Protein 4A04 (pdb70)

Sequence (371 aa):
GVSVQLEMKALWDEFNQLGTEMIVTKAGRRMFPTFQVKLFGMDPMADYMLLMDFVPVDDKRYRYAFHSSSWLVAGKADPATPGRVHYHPDSPAKGAQWMKQIVSFDKLKLTNNLLDDNGHIILNSMHRYQPRFHVVYVDPRENFKTFVFEETRFTAVTAYQNHRITQLKIASNPFAKGFRDGGVSVQLEMKALWDEFNQLGTEMIVTKAGRRMFPTFQVKLFGMDPMADYMLLMDFVPVDDKRYRYAFHSSSWLVAGKADPATPGRVHYHPDSPAKGAQWMKQIVSFDKLKLTNNLLDDNGHIILNSMHRYQPRFHVVYVDPRKDSEKYAEENFKTFVFEETRFTAVTAYQNHRITQLKIASNPFAKGFRD

Foldseek 3Di:
DKDKDWPPVVLLLVCVVLFAEAAAAAVWDWGPPWTKMAIDDFDQAFKKWKFKDKDFPDQFFWDADPVVRDIDTPGGHDDDADDDTGTQPPPTDGPCVRNVDMRTPGVATEHCDSPDDPRHHHDHARTKMWMKMWMATDDPVVRIDIDTDPSNIHGYHNDDDRVVNVVSCLVPPPVNVVVPD/DQKDKDWPPVVLLLVCVVLFAEAAAAAVWDWGPPWTKMAIDDFDQAFKKWKKKFKDFPDQFFWDADPVVRDIDTPGGHDPDAPGAMDIQPPPTDGPCVRNVDMRTPRVATEHCDSPDDPRHGHDHARTKIWMKIKMFTDDVVDPDDDDDPPGMDIDTDPSNIHGYHNDDDRVVNVVSCLVPPPVNVVVPD

Solvent-accessible surface area: 21877 Å² total; per-residue (Å²): 101,25,59,25,84,9,33,116,116,84,34,0,56,85,0,52,169,46,26,3,0,2,26,2,42,161,82,9,117,110,6,36,3,26,0,44,0,83,2,81,51,10,60,71,153,11,44,13,49,0,16,1,37,28,50,78,54,48,104,87,88,20,156,20,24,136,198,72,71,46,38,92,84,46,24,173,28,57,120,100,28,62,70,121,109,31,113,18,113,97,22,92,20,72,0,48,99,9,72,151,136,68,8,28,12,54,152,21,66,0,0,56,44,100,163,8,128,115,50,34,10,9,2,21,30,42,9,78,14,17,0,68,0,5,3,20,84,56,76,115,234,206,65,110,82,55,30,75,32,107,21,0,90,5,7,0,0,73,57,62,37,17,121,146,0,42,100,27,12,45,65,38,32,98,182,19,141,80,156,86,198,106,60,20,59,23,87,9,32,112,116,85,34,0,56,85,0,55,170,40,25,3,0,2,29,1,43,161,84,9,118,113,6,34,4,27,0,43,0,85,2,79,50,10,66,71,150,16,20,22,42,0,7,0,23,25,51,80,50,47,109,93,84,20,118,22,20,137,198,72,77,45,41,80,76,45,22,173,22,58,121,96,22,56,74,85,66,28,104,17,86,97,22,68,19,98,0,48,109,9,75,158,137,68,7,28,3,48,146,1,77,0,0,60,42,95,160,8,135,105,46,32,4,5,2,21,30,44,9,74,12,12,0,69,0,14,5,6,106,10,21,66,193,122,148,84,85,169,130,41,166,148,24,87,73,51,28,78,34,113,22,0,83,5,7,0,0,74,56,63,38,16,130,144,0,43,103,29,12,43,64,37,32,96,181,20,140,82,156,85,197

Structure (mmCIF, N/CA/C/O backbone):
data_4A04
#
_entry.id   4A04
#
_cell.length_a   71.420
_cell.length_b   92.740
_cell.length_c   101.020
_cell.angle_alpha   90.00
_cell.angle_beta   90.00
_cell.angle_gamma   90.00
#
_symmetry.space_group_name_H-M   'P 21 21 21'
#
loop_
_entity.id
_entity.type
_entity.pdbx_description
1 polymer 'T-BOX TRANSCRIPTION FACTOR TBX1'
2 polymer DNA
3 water water
#
loop_
_atom_site.group_PDB
_atom_site.id
_atom_site.type_symbol
_atom_site.label_atom_id
_atom_site.label_alt_id
_atom_site.label_comp_id
_atom_site.label_asym_id
_atom_site.label_entity_id
_atom_site.label_seq_id
_atom_site.pdbx_PDB_ins_code
_atom_site.Cartn_x
_atom_site.Cartn_y
_atom_site.Cartn_z
_atom_site.occupancy
_atom_site.B_iso_or_equiv
_atom_site.auth_seq_id
_atom_site.auth_comp_id
_atom_site.auth_asym_id
_atom_site.auth_atom_id
_atom_site.pdbx_PDB_model_num
ATOM 1 N N . GLY A 1 15 ? -11.649 42.276 14.123 1.00 85.84 109 GLY A N 1
ATOM 2 C CA . GLY A 1 15 ? -10.373 42.506 13.458 1.00 86.34 109 GLY A CA 1
ATOM 3 C C . GLY A 1 15 ? -10.271 41.911 12.066 1.00 88.22 109 GLY A C 1
ATOM 4 O O . GLY A 1 15 ? -9.188 41.920 11.475 1.00 88.90 109 GLY A O 1
ATOM 5 N N . VAL A 1 16 ? -11.396 41.386 11.530 1.00 81.83 110 VAL A N 1
ATOM 6 C CA . VAL A 1 16 ? -11.462 40.781 10.191 1.00 79.19 110 VAL A CA 1
ATOM 7 C C . VAL A 1 16 ? -11.571 41.883 9.126 1.00 81.72 110 VAL A C 1
ATOM 8 O O . VAL A 1 16 ? -12.413 42.776 9.245 1.00 81.42 110 VAL A O 1
ATOM 12 N N . SER A 1 17 ? -10.695 41.822 8.110 1.00 77.63 111 SER A N 1
ATOM 13 C CA . SER A 1 17 ? -10.618 42.765 6.994 1.00 77.06 111 SER A CA 1
ATOM 14 C C . SER A 1 17 ? -10.966 42.077 5.676 1.00 78.25 111 SER A C 1
ATOM 15 O O . SER A 1 17 ? -10.530 40.949 5.423 1.00 77.08 111 SER A O 1
ATOM 18 N N . VAL A 1 18 ? -11.747 42.763 4.834 1.00 73.53 112 VAL A N 1
ATOM 19 C CA . VAL A 1 18 ? -12.166 42.245 3.532 1.00 71.29 112 VAL A CA 1
ATOM 20 C C . VAL A 1 18 ? -11.759 43.228 2.432 1.00 75.28 112 VAL A C 1
ATOM 21 O O . VAL A 1 18 ? -11.984 44.434 2.568 1.00 75.92 112 VAL A O 1
ATOM 25 N N . GLN A 1 19 ? -11.143 42.704 1.357 1.00 70.93 113 GLN A N 1
ATOM 26 C CA . GLN A 1 19 ? -10.690 43.478 0.203 1.00 71.11 113 GLN A CA 1
ATOM 27 C C . GLN A 1 19 ? -11.476 43.035 -1.040 1.00 72.50 113 GLN A C 1
ATOM 28 O O . GLN A 1 19 ? -11.422 41.864 -1.419 1.00 71.83 113 GLN A O 1
ATOM 34 N N . LEU A 1 20 ? -12.216 43.965 -1.661 1.00 67.93 114 LEU A N 1
ATOM 35 C CA . LEU A 1 20 ? -12.992 43.673 -2.871 1.00 65.81 114 LEU A CA 1
ATOM 36 C C . LEU A 1 20 ? -12.051 43.571 -4.073 1.00 71.77 114 LEU A C 1
ATOM 37 O O . LEU A 1 20 ? -11.315 44.519 -4.364 1.00 73.50 114 LEU A O 1
ATOM 42 N N . GLU A 1 21 ? -12.054 42.411 -4.747 1.00 67.47 115 GLU A N 1
ATOM 43 C CA . GLU A 1 21 ? -11.223 42.184 -5.930 1.00 67.92 115 GLU A CA 1
ATOM 44 C C . GLU A 1 21 ? -11.889 42.842 -7.129 1.00 70.16 115 GLU A C 1
ATOM 45 O O . GLU A 1 21 ? -13.107 43.022 -7.114 1.00 68.19 115 GLU A O 1
ATOM 51 N N . MET A 1 22 ? -11.091 43.225 -8.148 1.00 67.58 116 MET A N 1
ATOM 52 C CA . MET A 1 22 ? -11.534 43.899 -9.380 1.00 67.28 116 MET A CA 1
ATOM 53 C C . MET A 1 22 ? -12.239 45.231 -9.069 1.00 69.91 116 MET A C 1
ATOM 54 O O . MET A 1 22 ? -13.203 45.598 -9.752 1.00 68.90 116 MET A O 1
ATOM 59 N N . LYS A 1 23 ? -11.756 45.941 -8.023 1.00 66.28 117 LYS A N 1
ATOM 60 C CA . LYS A 1 23 ? -12.301 47.214 -7.540 1.00 65.95 117 LYS A CA 1
ATOM 61 C C . LYS A 1 23 ? -12.429 48.249 -8.651 1.00 69.34 117 LYS A C 1
ATOM 62 O O . LYS A 1 23 ? -13.476 48.884 -8.759 1.00 69.16 117 LYS A O 1
ATOM 68 N N . ALA A 1 24 ? -11.394 48.376 -9.499 1.00 65.99 118 ALA A N 1
ATOM 69 C CA . ALA A 1 24 ? -11.351 49.314 -10.625 1.00 66.78 118 ALA A CA 1
ATOM 70 C C . ALA A 1 24 ? -12.497 49.081 -11.611 1.00 68.56 118 ALA A C 1
ATOM 71 O O . ALA A 1 24 ? -13.133 50.048 -12.039 1.00 68.47 118 ALA A O 1
ATOM 73 N N . LEU A 1 25 ? -12.782 47.800 -11.935 1.00 63.18 119 LEU A N 1
ATOM 74 C CA . LEU A 1 25 ? -13.872 47.425 -12.835 1.00 61.46 119 LEU A CA 1
ATOM 75 C C . LEU A 1 25 ? -15.250 47.728 -12.218 1.00 64.12 119 LEU A C 1
ATOM 76 O O . LEU A 1 25 ? -16.125 48.217 -12.935 1.00 63.72 119 LEU A O 1
ATOM 81 N N . TRP A 1 26 ? -15.415 47.501 -10.891 1.00 59.95 120 TRP A N 1
ATOM 82 C CA . TRP A 1 26 ? -16.655 47.793 -10.160 1.00 59.17 120 TRP A CA 1
ATOM 83 C C . TRP A 1 26 ? -16.952 49.289 -10.160 1.00 66.19 120 TRP A C 1
ATOM 84 O O . TRP A 1 26 ? -18.091 49.684 -10.419 1.00 64.82 120 TRP A O 1
ATOM 95 N N . ASP A 1 27 ? -15.917 50.117 -9.889 1.00 66.10 121 ASP A N 1
ATOM 96 C CA . ASP A 1 27 ? -16.021 51.577 -9.848 1.00 67.94 121 ASP A CA 1
ATOM 97 C C . ASP A 1 27 ? -16.309 52.179 -11.214 1.00 71.79 121 ASP A C 1
ATOM 98 O O . ASP A 1 27 ? -17.014 53.192 -11.292 1.00 73.00 121 ASP A O 1
ATOM 103 N N . GLU A 1 28 ? -15.785 51.553 -12.288 1.00 66.40 122 GLU A N 1
ATOM 104 C CA . GLU A 1 28 ? -16.008 52.002 -13.658 1.00 66.39 122 GLU A CA 1
ATOM 105 C C . GLU A 1 28 ? -17.479 51.801 -14.029 1.00 68.37 122 GLU A C 1
ATOM 106 O O . GLU A 1 28 ? -18.076 52.676 -14.664 1.00 69.48 122 GLU A O 1
ATOM 112 N N . PHE A 1 29 ? -18.060 50.659 -13.607 1.00 61.60 123 PHE A N 1
ATOM 113 C CA . PHE A 1 29 ? -19.460 50.311 -13.828 1.00 59.37 123 PHE A CA 1
ATOM 114 C C . PHE A 1 29 ? -20.374 51.215 -12.996 1.00 63.56 123 PHE A C 1
ATOM 115 O O . PHE A 1 29 ? -21.379 51.709 -13.516 1.00 63.77 123 PHE A O 1
ATOM 123 N N . ASN A 1 30 ? -20.019 51.435 -11.708 1.00 59.00 124 ASN A N 1
ATOM 124 C CA . ASN A 1 30 ? -20.778 52.259 -10.767 1.00 58.84 124 ASN A CA 1
ATOM 125 C C . ASN A 1 30 ? -20.941 53.705 -11.226 1.00 65.17 124 ASN A C 1
ATOM 126 O O . ASN A 1 30 ? -22.003 54.293 -11.004 1.00 64.66 124 ASN A O 1
ATOM 131 N N . GLN A 1 31 ? -19.900 54.266 -11.879 1.00 64.01 125 GLN A N 1
ATOM 132 C CA . GLN A 1 31 ? -19.903 55.633 -12.406 1.00 66.41 125 GLN A CA 1
ATOM 133 C C . GLN A 1 31 ? -20.935 55.775 -13.526 1.00 70.03 125 GLN A C 1
ATOM 134 O O . GLN A 1 31 ? -21.542 56.836 -13.664 1.00 71.40 125 GLN A O 1
ATOM 140 N N . LEU A 1 32 ? -21.144 54.693 -14.304 1.00 64.54 126 LEU A N 1
ATOM 141 C CA . LEU A 1 32 ? -22.130 54.630 -15.390 1.00 63.68 126 LEU A CA 1
ATOM 142 C C . LEU A 1 32 ? -23.530 54.235 -14.864 1.00 66.41 126 LEU A C 1
ATOM 143 O O . LEU A 1 32 ? -24.533 54.501 -15.530 1.00 66.79 126 LEU A O 1
ATOM 148 N N . GLY A 1 33 ? -23.574 53.623 -13.677 1.00 60.91 127 GLY A N 1
ATOM 149 C CA . GLY A 1 33 ? -24.799 53.142 -13.048 1.00 58.99 127 GLY A CA 1
ATOM 150 C C . GLY A 1 33 ? -25.004 51.690 -13.420 1.00 61.09 127 GLY A C 1
ATOM 151 O O . GLY A 1 33 ? -25.655 51.396 -14.425 1.00 60.85 127 GLY A O 1
ATOM 152 N N . THR A 1 34 ? -24.377 50.782 -12.641 1.00 56.15 128 THR A N 1
ATOM 153 C CA . THR A 1 34 ? -24.357 49.329 -12.854 1.00 53.57 128 THR A CA 1
ATOM 154 C C . THR A 1 34 ? -25.726 48.717 -13.084 1.00 55.33 128 THR A C 1
ATOM 155 O O . THR A 1 34 ? -26.696 49.057 -12.407 1.00 54.49 128 THR A O 1
ATOM 159 N N . GLU A 1 35 ? -25.785 47.820 -14.065 1.00 50.59 129 GLU A N 1
ATOM 160 C CA . GLU A 1 35 ? -26.985 47.104 -14.449 1.00 49.13 129 GLU A CA 1
ATOM 161 C C . GLU A 1 35 ? -26.667 45.626 -14.499 1.00 50.23 129 GLU A C 1
ATOM 162 O O . GLU A 1 35 ? -25.642 45.241 -15.050 1.00 49.50 129 GLU A O 1
ATOM 168 N N . MET A 1 36 ? -27.549 44.797 -13.944 1.00 45.84 130 MET A N 1
ATOM 169 C CA . MET A 1 36 ? -27.383 43.350 -13.9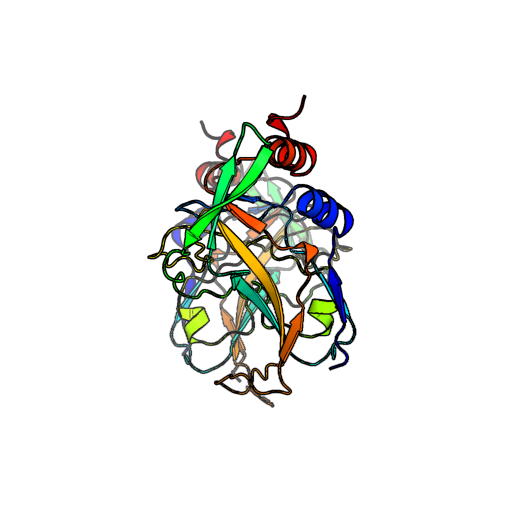83 1.00 44.88 130 MET A CA 1
ATOM 170 C C . MET A 1 36 ? -28.585 42.722 -14.666 1.00 48.93 130 MET A C 1
ATOM 171 O O . MET A 1 36 ? -29.728 43.042 -14.325 1.00 49.75 130 MET A O 1
ATOM 176 N N . ILE A 1 37 ? -28.330 41.837 -15.640 1.00 44.07 131 ILE A N 1
ATOM 177 C CA . ILE A 1 37 ? -29.386 41.101 -16.318 1.00 43.45 131 ILE A CA 1
ATOM 178 C C . ILE A 1 37 ? -29.965 40.069 -15.358 1.00 46.84 131 ILE A C 1
ATOM 179 O O . ILE A 1 37 ? -29.249 39.448 -14.564 1.00 46.17 131 ILE A O 1
ATOM 184 N N . VAL A 1 38 ? -31.276 39.909 -15.448 1.00 43.79 132 VAL A N 1
ATOM 185 C CA . VAL A 1 38 ? -32.082 39.021 -14.633 1.00 42.93 132 VAL A CA 1
ATOM 186 C C . VAL A 1 38 ? -32.975 38.210 -15.600 1.00 48.10 132 VAL A C 1
ATOM 187 O O . VAL A 1 38 ? -33.647 38.797 -16.454 1.00 49.49 132 VAL A O 1
ATOM 191 N N . THR A 1 39 ? -32.896 36.866 -15.542 1.00 44.01 133 THR A N 1
ATOM 192 C CA . THR A 1 39 ? -33.705 35.983 -16.408 1.00 44.49 133 THR A CA 1
ATOM 193 C C . THR A 1 39 ? -34.390 34.899 -15.579 1.00 47.88 133 THR A C 1
ATOM 194 O O . THR A 1 39 ? -33.976 34.650 -14.453 1.00 47.00 133 THR A O 1
ATOM 198 N N . LYS A 1 40 ? -35.372 34.206 -16.172 1.00 44.98 134 LYS A N 1
ATOM 199 C CA . LYS A 1 40 ? -36.098 33.110 -15.547 1.00 46.04 134 LYS A CA 1
ATOM 200 C C . LYS A 1 40 ? -35.147 31.983 -15.086 1.00 52.98 134 LYS A C 1
ATOM 201 O O . LYS A 1 40 ? -35.256 31.536 -13.943 1.00 53.84 134 LYS A O 1
ATOM 207 N N . ALA A 1 41 ? -34.232 31.543 -15.973 1.00 50.37 135 ALA A N 1
ATOM 208 C CA . ALA A 1 41 ? -33.265 30.467 -15.754 1.00 50.65 135 ALA A CA 1
ATOM 209 C C . ALA A 1 41 ? -32.186 30.797 -14.727 1.00 55.14 135 ALA A C 1
ATOM 210 O O . ALA A 1 41 ? -31.672 29.886 -14.078 1.00 55.81 135 ALA A O 1
ATOM 212 N N . GLY A 1 42 ? -31.837 32.077 -14.607 1.00 50.42 136 GLY A N 1
ATOM 213 C CA . GLY A 1 42 ? -30.815 32.545 -13.681 1.00 48.64 136 GLY A CA 1
ATOM 214 C C . GLY A 1 42 ? -29.594 33.043 -14.417 1.00 51.41 136 GLY A C 1
ATOM 215 O O . GLY A 1 42 ? -29.035 32.326 -15.250 1.00 52.44 136 GLY A O 1
ATOM 216 N N . ARG A 1 43 ? -29.177 34.272 -14.113 1.00 45.75 137 ARG A N 1
ATOM 217 C CA . ARG A 1 43 ? -28.052 34.924 -14.768 1.00 44.54 137 ARG A CA 1
ATOM 218 C C . ARG A 1 43 ? -26.938 35.241 -13.787 1.00 49.21 137 ARG A C 1
ATOM 219 O O . ARG A 1 43 ? -27.194 35.753 -12.693 1.00 48.21 137 ARG A O 1
ATOM 227 N N . ARG A 1 44 ? -25.693 34.966 -14.196 1.00 47.00 138 ARG A N 1
ATOM 228 C CA . ARG A 1 44 ? -24.501 35.266 -13.408 1.00 46.60 138 ARG A CA 1
ATOM 229 C C . ARG A 1 44 ? -24.326 36.773 -13.335 1.00 51.81 138 ARG A C 1
ATOM 230 O O . ARG A 1 44 ? -24.673 37.468 -14.296 1.00 53.40 138 ARG A O 1
ATOM 238 N N . MET A 1 45 ? -23.772 37.279 -12.226 1.00 47.76 139 MET A N 1
ATOM 239 C CA . MET A 1 45 ? -23.484 38.697 -12.092 1.00 47.42 139 MET A CA 1
ATOM 240 C C . MET A 1 45 ? -22.233 38.997 -12.881 1.00 52.07 139 MET A C 1
ATOM 241 O O . MET A 1 45 ? -21.327 38.165 -12.927 1.00 52.61 139 MET A O 1
ATOM 246 N N . PHE A 1 46 ? -22.161 40.195 -13.455 1.00 49.18 140 PHE A N 1
ATOM 247 C CA . PHE A 1 46 ? -20.949 40.676 -14.084 1.00 50.74 140 PHE A CA 1
ATOM 248 C C . PHE A 1 46 ? -20.687 42.151 -13.764 1.00 57.07 140 PHE A C 1
ATOM 249 O O . PHE A 1 46 ? -21.504 43.007 -14.106 1.00 57.24 140 PHE A O 1
ATOM 257 N N . PRO A 1 47 ? -19.570 42.465 -13.076 1.00 54.49 141 PRO A N 1
ATOM 258 C CA . PRO A 1 47 ? -18.517 41.546 -12.622 1.00 54.51 141 PRO A CA 1
ATOM 259 C C . PRO A 1 47 ? -18.923 40.625 -11.479 1.00 57.76 141 PRO A C 1
ATOM 260 O O . PRO A 1 47 ? -19.944 40.851 -10.820 1.00 56.71 141 PRO A O 1
ATOM 264 N N . THR A 1 48 ? -18.156 39.536 -11.313 1.00 55.07 142 THR A N 1
ATOM 265 C CA . THR A 1 48 ? -18.340 38.528 -10.275 1.00 54.52 142 THR A CA 1
ATOM 266 C C . THR A 1 48 ? -17.890 39.136 -8.957 1.00 58.98 142 THR A C 1
ATOM 267 O O . THR A 1 48 ? -16.890 39.844 -8.930 1.00 60.72 142 THR A O 1
ATOM 271 N N . PHE A 1 49 ? -18.634 38.886 -7.874 1.00 54.78 143 PHE A N 1
ATOM 272 C CA . PHE A 1 49 ? -18.283 39.378 -6.550 1.00 54.41 143 PHE A CA 1
ATOM 273 C C . PHE A 1 49 ? -17.156 38.489 -6.008 1.00 58.06 143 PHE A C 1
ATOM 274 O O . PHE A 1 49 ? -17.362 37.296 -5.750 1.00 56.62 143 PHE A O 1
ATOM 282 N N . GLN A 1 50 ? -15.945 39.065 -5.909 1.00 55.79 144 GLN A N 1
ATOM 283 C CA . GLN A 1 50 ? -14.744 38.361 -5.443 1.00 56.42 144 GLN A CA 1
ATOM 284 C C . GLN A 1 50 ? -14.090 39.140 -4.320 1.00 61.91 144 GLN A C 1
ATOM 285 O O . GLN A 1 50 ? -13.947 40.361 -4.420 1.00 62.34 144 GLN A O 1
ATOM 291 N N . VAL A 1 51 ? -13.707 38.444 -3.240 1.00 60.07 145 VAL A N 1
ATOM 292 C CA . VAL A 1 51 ? -13.087 39.075 -2.062 1.00 61.52 145 VAL A CA 1
ATOM 293 C C . VAL A 1 51 ? -11.824 38.374 -1.556 1.00 67.16 145 VAL A C 1
ATOM 294 O O . VAL A 1 51 ? -11.631 37.184 -1.801 1.00 66.31 145 VAL A O 1
ATOM 298 N N . LYS A 1 52 ? -10.993 39.121 -0.815 1.00 66.46 146 LYS A N 1
ATOM 299 C CA . LYS A 1 52 ? -9.767 38.651 -0.173 1.00 68.86 146 LYS A CA 1
ATOM 300 C C . LYS A 1 52 ? -9.973 38.811 1.338 1.00 74.34 146 LYS A C 1
ATOM 301 O O . LYS A 1 52 ? -10.437 39.864 1.781 1.00 73.75 146 LYS A O 1
ATOM 307 N N . LEU A 1 53 ? -9.684 37.755 2.119 1.00 72.71 147 LEU A N 1
ATOM 308 C CA . LEU A 1 53 ? -9.890 37.748 3.572 1.00 73.58 147 LEU A CA 1
ATOM 309 C C . LEU A 1 53 ? -8.601 37.977 4.364 1.00 80.31 147 LEU A C 1
ATOM 310 O O . LEU A 1 53 ? -7.548 37.473 3.977 1.00 81.15 147 LEU A O 1
ATOM 315 N N . PHE A 1 54 ? -8.690 38.756 5.462 1.00 78.73 148 PHE A N 1
ATOM 316 C CA . PHE A 1 54 ? -7.573 39.102 6.356 1.00 81.38 148 PHE A CA 1
ATOM 317 C C . PHE A 1 54 ? -8.010 39.152 7.821 1.00 85.80 148 PHE A C 1
ATOM 318 O O . PHE A 1 54 ? -9.164 39.458 8.108 1.00 83.55 148 PHE A O 1
ATOM 326 N N . GLY A 1 55 ? -7.070 38.885 8.726 1.00 85.65 149 GLY A N 1
ATOM 327 C CA . GLY A 1 55 ? -7.281 38.946 10.168 1.00 87.01 149 GLY A CA 1
ATOM 328 C C . GLY A 1 55 ? -8.178 37.895 10.791 1.00 90.90 149 GLY A C 1
ATOM 329 O O . GLY A 1 55 ? -8.711 38.122 11.881 1.00 90.76 149 GLY A O 1
ATOM 330 N N . MET A 1 56 ? -8.346 36.740 10.122 1.00 87.38 150 MET A N 1
ATOM 331 C CA . MET A 1 56 ? -9.148 35.624 10.638 1.00 86.86 150 MET A CA 1
ATOM 332 C C . MET A 1 56 ? -8.258 34.711 11.486 1.00 93.01 150 MET A C 1
ATOM 333 O O . MET A 1 56 ? -7.042 34.670 11.277 1.00 93.75 150 MET A O 1
ATOM 338 N N . ASP A 1 57 ? -8.869 33.953 12.414 1.00 90.53 151 ASP A N 1
ATOM 339 C CA . ASP A 1 57 ? -8.145 32.981 13.230 1.00 92.80 151 ASP A CA 1
ATOM 340 C C . ASP A 1 57 ? -8.012 31.692 12.392 1.00 96.15 151 ASP A C 1
ATOM 341 O O . ASP A 1 57 ? -9.033 31.114 12.014 1.00 94.07 151 ASP A O 1
ATOM 346 N N . PRO A 1 58 ? -6.773 31.251 12.065 1.00 94.27 152 PRO A N 1
ATOM 347 C CA . PRO A 1 58 ? -6.607 30.060 11.208 1.00 94.02 152 PRO A CA 1
ATOM 348 C C . PRO A 1 58 ? -7.228 28.743 11.683 1.00 98.95 152 PRO A C 1
ATOM 349 O O . PRO A 1 58 ? -7.526 27.893 10.842 1.00 97.67 152 PRO A O 1
ATOM 353 N N . MET A 1 59 ? -7.421 28.568 13.007 1.00 97.57 153 MET A N 1
ATOM 354 C CA . MET A 1 59 ? -8.004 27.348 13.586 1.00 98.47 153 MET A CA 1
ATOM 355 C C . MET A 1 59 ? -9.531 27.407 13.695 1.00 99.29 153 MET A C 1
ATOM 356 O O . MET A 1 59 ? -10.182 26.361 13.763 1.00 98.93 153 MET A O 1
ATOM 361 N N . ALA A 1 60 ? -10.094 28.625 13.736 1.00 93.48 154 ALA A N 1
ATOM 362 C CA . ALA A 1 60 ? -11.531 28.856 13.860 1.00 91.20 154 ALA A CA 1
ATOM 363 C C . ALA A 1 60 ? -12.290 28.559 12.578 1.00 91.86 154 ALA A C 1
ATOM 364 O O . ALA A 1 60 ? -11.794 28.841 11.485 1.00 90.77 154 ALA A O 1
ATOM 366 N N . ASP A 1 61 ? -13.498 27.998 12.720 1.00 86.92 155 ASP A N 1
ATOM 367 C CA . ASP A 1 61 ? -14.385 27.707 11.597 1.00 84.41 155 ASP A CA 1
ATOM 368 C C . ASP A 1 61 ? -15.239 28.942 11.313 1.00 84.10 155 ASP A C 1
ATOM 369 O O . ASP A 1 61 ? -15.704 29.598 12.249 1.00 83.21 155 ASP A O 1
ATOM 374 N N . TYR A 1 62 ? -15.431 29.263 10.022 1.00 78.09 156 TYR A N 1
ATOM 375 C CA . TYR A 1 62 ? -16.240 30.405 9.585 1.00 75.38 156 TYR A CA 1
ATOM 376 C C . TYR A 1 62 ? -17.244 30.053 8.498 1.00 76.79 156 TYR A C 1
ATOM 377 O O . TYR A 1 62 ? -16.971 29.201 7.649 1.00 76.30 156 TYR A O 1
ATOM 386 N N . MET A 1 63 ? -18.377 30.765 8.490 1.00 71.91 157 MET A N 1
ATOM 387 C CA . MET A 1 63 ? -19.404 30.634 7.462 1.00 70.03 157 MET A CA 1
ATOM 388 C C . MET A 1 63 ? -19.402 31.913 6.657 1.00 70.75 157 MET A C 1
ATOM 389 O O . MET A 1 63 ? -19.455 32.998 7.238 1.00 69.73 157 MET A O 1
ATOM 394 N N . LEU A 1 64 ? -19.298 31.796 5.325 1.00 66.06 158 LEU A N 1
ATOM 395 C CA . LEU A 1 64 ? -19.300 32.955 4.432 1.00 64.60 158 LEU A CA 1
ATOM 396 C C . LEU A 1 64 ? -20.605 33.036 3.644 1.00 66.92 158 LEU A C 1
ATOM 397 O O . LEU A 1 64 ? -21.038 32.040 3.060 1.00 66.37 158 LEU A O 1
ATOM 402 N N . LEU A 1 65 ? -21.264 34.207 3.703 1.00 62.64 159 LEU A N 1
ATOM 403 C CA . LEU A 1 65 ? -22.574 34.450 3.095 1.00 61.28 159 LEU A CA 1
ATOM 404 C C . LEU A 1 65 ? -22.628 35.644 2.168 1.00 62.30 159 LEU A C 1
ATOM 405 O O . LEU A 1 65 ? -21.845 36.582 2.283 1.00 61.00 159 LEU A O 1
ATOM 410 N N . MET A 1 66 ? -23.654 35.638 1.324 1.00 58.64 160 MET A N 1
ATOM 411 C CA . MET A 1 66 ? -23.988 36.678 0.373 1.00 57.91 160 MET A CA 1
ATOM 412 C C . MET A 1 66 ? -25.495 36.902 0.453 1.00 58.96 160 MET A C 1
ATOM 413 O O . MET A 1 66 ? -26.266 35.943 0.509 1.00 58.67 160 MET A O 1
ATOM 418 N N . ASP A 1 67 ? -25.908 38.166 0.484 1.00 53.78 161 ASP A N 1
ATOM 419 C CA . ASP A 1 67 ? -27.317 38.552 0.506 1.00 52.66 161 ASP A CA 1
ATOM 420 C C . ASP A 1 67 ? -27.505 39.863 -0.250 1.00 53.28 161 ASP A C 1
ATOM 421 O O . ASP A 1 67 ? -26.533 40.601 -0.457 1.00 52.76 161 ASP A O 1
ATOM 426 N N . PHE A 1 68 ? -28.739 40.123 -0.702 1.00 47.56 162 PHE A N 1
ATOM 427 C CA . PHE A 1 68 ? -29.079 41.302 -1.483 1.00 46.10 162 PHE A CA 1
ATOM 428 C C . PHE A 1 68 ? -30.182 42.058 -0.803 1.00 51.62 162 PHE A C 1
ATOM 429 O O . PHE A 1 68 ? -31.223 41.493 -0.465 1.00 52.79 162 PHE A O 1
ATOM 437 N N . VAL A 1 69 ? -29.926 43.334 -0.560 1.00 48.77 163 VAL A N 1
ATOM 438 C CA . VAL A 1 69 ? -30.815 44.236 0.151 1.00 49.33 163 VAL A CA 1
ATOM 439 C C . VAL A 1 69 ? -31.254 45.388 -0.768 1.00 53.91 163 VAL A C 1
ATOM 440 O O . VAL A 1 69 ? -30.419 45.918 -1.500 1.00 53.28 163 VAL A O 1
ATOM 444 N N . PRO A 1 70 ? -32.545 45.788 -0.771 1.00 52.24 164 PRO A N 1
ATOM 445 C CA . PRO A 1 70 ? -32.951 46.915 -1.635 1.00 53.30 164 PRO A CA 1
ATOM 446 C C . PRO A 1 70 ? -32.359 48.245 -1.161 1.00 60.76 164 PRO A C 1
ATOM 447 O O . PRO A 1 70 ? -32.293 48.491 0.044 1.00 62.25 164 PRO A O 1
ATOM 451 N N . VAL A 1 71 ? -31.888 49.076 -2.105 1.00 58.30 165 VAL A N 1
ATOM 452 C CA . VAL A 1 71 ? -31.266 50.380 -1.827 1.00 60.02 165 VAL A CA 1
ATOM 453 C C . VAL A 1 71 ? -32.310 51.392 -1.331 1.00 67.40 165 VAL A C 1
ATOM 454 O O . VAL A 1 71 ? -32.077 52.074 -0.332 1.00 68.71 165 VAL A O 1
ATOM 458 N N . ASP A 1 72 ? -33.459 51.469 -2.027 1.00 65.18 166 ASP A N 1
ATOM 459 C CA . ASP A 1 72 ? -34.579 52.374 -1.733 1.00 67.06 166 ASP A CA 1
ATOM 460 C C . ASP A 1 72 ? -35.904 51.692 -2.073 1.00 72.74 166 ASP A C 1
ATOM 461 O O . ASP A 1 72 ? -35.894 50.629 -2.699 1.00 71.60 166 ASP A O 1
ATOM 466 N N . ASP A 1 73 ? -37.039 52.300 -1.693 1.00 71.86 167 ASP A N 1
ATOM 467 C CA . ASP A 1 73 ? -38.347 51.736 -2.016 1.00 72.41 167 ASP A CA 1
ATOM 468 C C . ASP A 1 73 ? -39.007 52.452 -3.196 1.00 74.82 167 ASP A C 1
ATOM 469 O O . ASP A 1 73 ? -40.121 52.966 -3.092 1.00 76.05 167 ASP A O 1
ATOM 474 N N . LYS A 1 74 ? -38.293 52.467 -4.336 1.00 68.41 168 LYS A N 1
ATOM 475 C CA . LYS A 1 74 ? -38.723 53.107 -5.583 1.00 68.07 168 LYS A CA 1
ATOM 476 C C . LYS A 1 74 ? -38.473 52.208 -6.790 1.00 69.06 168 LYS A C 1
ATOM 477 O O . LYS A 1 74 ? -37.526 51.422 -6.790 1.00 67.44 168 LYS A O 1
ATOM 483 N N . ARG A 1 75 ? -39.325 52.342 -7.821 1.00 65.28 169 ARG A N 1
ATOM 484 C CA . ARG A 1 75 ? -39.206 51.644 -9.101 1.00 63.49 169 ARG A CA 1
ATOM 485 C C . ARG A 1 75 ? -38.562 52.639 -10.069 1.00 67.49 169 ARG A C 1
ATOM 486 O O . ARG A 1 75 ? -38.930 53.819 -10.077 1.00 68.82 169 ARG A O 1
ATOM 494 N N . TYR A 1 76 ? -37.607 52.171 -10.872 1.00 62.17 170 TYR A N 1
ATOM 495 C CA . TYR A 1 76 ? -36.888 53.040 -11.794 1.00 62.45 170 TYR A CA 1
ATOM 496 C C . TYR A 1 76 ? -37.218 52.865 -13.256 1.00 66.72 170 TYR A C 1
ATOM 497 O O . TYR A 1 76 ? -37.697 51.812 -13.674 1.00 66.04 170 TYR A O 1
ATOM 506 N N . ARG A 1 77 ? -36.990 53.931 -14.025 1.00 64.32 171 ARG A N 1
ATOM 507 C CA . ARG A 1 77 ? -37.262 54.018 -15.452 1.00 64.64 171 ARG A CA 1
ATOM 508 C C . ARG A 1 77 ? -36.099 54.742 -16.115 1.00 68.92 171 ARG A C 1
ATOM 509 O O . ARG A 1 77 ? -35.605 55.732 -15.571 1.00 68.97 171 ARG A O 1
ATOM 517 N N . TYR A 1 78 ? -35.644 54.247 -17.268 1.00 65.85 172 TYR A N 1
ATOM 518 C CA . TYR A 1 78 ? -34.534 54.884 -17.974 1.00 67.06 172 TYR A CA 1
ATOM 519 C C . TYR A 1 78 ? -35.056 55.751 -19.111 1.00 75.54 172 TYR A C 1
ATOM 520 O O . TYR A 1 78 ? -35.795 55.266 -19.972 1.00 74.96 172 TYR A O 1
ATOM 529 N N . ALA A 1 79 ? -34.690 57.044 -19.089 1.00 76.59 173 ALA A N 1
ATOM 530 C CA . ALA A 1 79 ? -35.067 58.020 -20.113 1.00 79.91 173 ALA A CA 1
ATOM 531 C C . ALA A 1 79 ? -33.927 58.148 -21.118 1.00 87.33 173 ALA A C 1
ATOM 532 O O . ALA A 1 79 ? -32.866 58.675 -20.784 1.00 86.72 173 ALA A O 1
ATOM 534 N N . PHE A 1 80 ? -34.136 57.621 -22.333 1.00 87.49 174 PHE A N 1
ATOM 535 C CA . PHE A 1 80 ? -33.148 57.611 -23.416 1.00 89.73 174 PHE A CA 1
ATOM 536 C C . PHE A 1 80 ? -32.801 58.998 -23.953 1.00 98.28 174 PHE A C 1
ATOM 537 O O . PHE A 1 80 ? -31.684 59.200 -24.433 1.00 98.47 174 PHE A O 1
ATOM 545 N N . HIS A 1 81 ? -33.751 59.950 -23.858 1.00 98.26 175 HIS A N 1
ATOM 546 C CA . HIS A 1 81 ? -33.586 61.338 -24.296 1.00 101.90 175 HIS A CA 1
ATOM 547 C C . HIS A 1 81 ? -32.543 62.089 -23.458 1.00 106.27 175 HIS A C 1
ATOM 548 O O . HIS A 1 81 ? -31.708 62.798 -24.022 1.00 108.07 175 HIS A O 1
ATOM 555 N N . SER A 1 82 ? -32.585 61.919 -22.122 1.00 100.95 176 SER A N 1
ATOM 556 C CA . SER A 1 82 ? -31.660 62.557 -21.180 1.00 101.19 176 SER A CA 1
ATOM 557 C C . SER A 1 82 ? -30.536 61.617 -20.707 1.00 101.69 176 SER A C 1
ATOM 558 O O . SER A 1 82 ? -29.608 62.076 -20.034 1.00 102.16 176 SER A O 1
ATOM 561 N N . SER A 1 83 ? -30.617 60.310 -21.079 1.00 94.48 177 SER A N 1
ATOM 562 C CA . SER A 1 83 ? -29.682 59.231 -20.724 1.00 91.40 177 SER A CA 1
ATOM 563 C C . SER A 1 83 ? -29.422 59.155 -19.207 1.00 92.70 177 SER A C 1
ATOM 564 O O . SER A 1 83 ? -28.275 59.213 -18.751 1.00 92.45 177 SER A O 1
ATOM 567 N N . SER A 1 84 ? -30.516 59.046 -18.429 1.00 87.14 178 SER A N 1
ATOM 568 C CA . SER A 1 84 ? -30.492 58.992 -16.965 1.00 85.43 178 SER A CA 1
ATOM 569 C C . SER A 1 84 ? -31.664 58.190 -16.391 1.00 85.91 178 SER A C 1
ATOM 570 O O . SER A 1 84 ? -32.691 58.026 -17.054 1.00 85.42 178 SER A O 1
ATOM 573 N N . TRP A 1 85 ? -31.502 57.706 -15.148 1.00 79.73 179 TRP A N 1
ATO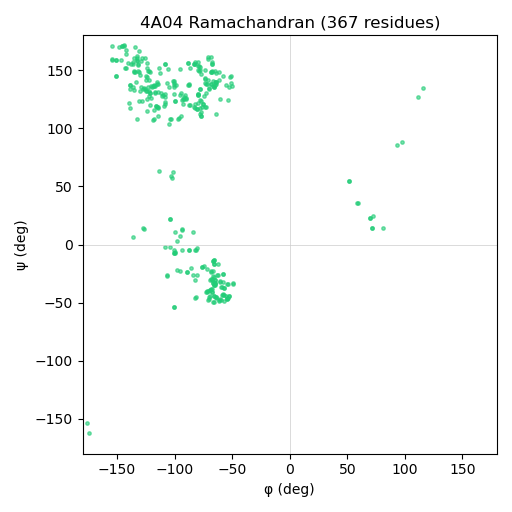M 574 C CA . TRP A 1 85 ? -32.516 56.945 -14.424 1.00 77.47 179 TRP A CA 1
ATOM 575 C C . TRP A 1 85 ? -33.437 57.889 -13.666 1.00 82.50 179 TRP A C 1
ATOM 576 O O . TRP A 1 85 ? -32.968 58.859 -13.065 1.00 84.11 179 TRP A O 1
ATOM 587 N N . LEU A 1 86 ? -34.751 57.613 -13.706 1.00 77.71 180 LEU A N 1
ATOM 588 C CA . LEU A 1 86 ? -35.781 58.408 -13.031 1.00 78.65 180 LEU A CA 1
ATOM 589 C C . LEU A 1 86 ? -36.728 57.505 -12.253 1.00 79.21 180 LEU A C 1
ATOM 590 O O . LEU A 1 86 ? -36.892 56.342 -12.614 1.00 77.15 180 LEU A O 1
ATOM 595 N N . VAL A 1 87 ? -37.366 58.040 -11.203 1.00 75.75 181 VAL A N 1
ATOM 596 C CA . VAL A 1 87 ? -38.334 57.292 -10.398 1.00 74.47 181 VAL A CA 1
ATOM 597 C C . VAL A 1 87 ? -39.623 57.123 -11.219 1.00 77.53 181 VAL A C 1
ATOM 598 O O . VAL A 1 87 ? -40.236 58.115 -11.615 1.00 79.24 181 VAL A O 1
ATOM 602 N N . ALA A 1 88 ? -39.996 55.864 -11.502 1.00 71.41 182 ALA A N 1
ATOM 603 C CA . ALA A 1 88 ? -41.206 55.512 -12.242 1.00 71.32 182 ALA A CA 1
ATOM 604 C C . ALA A 1 88 ? -42.405 55.529 -11.284 1.00 75.70 182 ALA A C 1
ATOM 605 O O . ALA A 1 88 ? -43.442 56.111 -11.608 1.00 78.46 182 ALA A O 1
ATOM 607 N N . GLY A 1 89 ? -42.232 54.919 -10.111 1.00 69.62 183 GLY A N 1
ATOM 608 C CA . GLY A 1 89 ? -43.245 54.845 -9.065 1.00 70.26 183 GLY A CA 1
ATOM 609 C C . GLY A 1 89 ? -42.755 54.173 -7.799 1.00 72.77 183 GLY A C 1
ATOM 610 O O . GLY A 1 89 ? -41.554 54.178 -7.511 1.00 71.09 183 GLY A O 1
ATOM 611 N N . LYS A 1 90 ? -43.690 53.587 -7.030 1.00 69.88 184 LYS A N 1
ATOM 612 C CA . LYS A 1 90 ? -43.373 52.888 -5.785 1.00 68.69 184 LYS A CA 1
ATOM 613 C C . LYS A 1 90 ? -42.837 51.496 -6.094 1.00 69.87 184 LYS A C 1
ATOM 614 O O . LYS A 1 90 ? -43.220 50.896 -7.102 1.00 68.41 184 LYS A O 1
ATOM 620 N N . ALA A 1 91 ? -41.945 50.992 -5.230 1.00 66.05 185 ALA A N 1
ATOM 621 C CA . ALA A 1 91 ? -41.342 49.670 -5.379 1.00 64.16 185 ALA A CA 1
ATOM 622 C C . ALA A 1 91 ? -42.361 48.550 -5.261 1.00 68.96 185 ALA A C 1
ATOM 623 O O . ALA A 1 91 ? -43.357 48.679 -4.542 1.00 69.93 185 ALA A O 1
ATOM 625 N N . ASP A 1 92 ? -42.087 47.444 -5.971 1.00 64.23 186 ASP A N 1
ATOM 626 C CA . ASP A 1 92 ? -42.884 46.223 -5.984 1.00 63.86 186 ASP A CA 1
ATOM 627 C C . ASP A 1 92 ? -42.708 45.523 -4.615 1.00 66.11 186 ASP A C 1
ATOM 628 O O . ASP A 1 92 ? -41.705 45.795 -3.936 1.00 64.78 186 ASP A O 1
ATOM 633 N N . PRO A 1 93 ? -43.624 44.611 -4.186 1.00 61.99 187 PRO A N 1
ATOM 634 C CA . PRO A 1 93 ? -43.405 43.927 -2.897 1.00 61.37 187 PRO A CA 1
ATOM 635 C C . PRO A 1 93 ? -42.122 43.102 -2.898 1.00 63.09 187 PRO A C 1
ATOM 636 O O . PRO A 1 93 ? -41.712 42.608 -3.944 1.00 61.35 187 PRO A O 1
ATOM 640 N N . ALA A 1 94 ? -41.472 42.985 -1.732 1.00 59.74 188 ALA A N 1
ATOM 641 C CA . ALA A 1 94 ? -40.229 42.231 -1.565 1.00 57.49 188 ALA A CA 1
ATOM 642 C C . ALA A 1 94 ? -40.321 40.795 -2.105 1.00 60.35 188 ALA A C 1
ATOM 643 O O . ALA A 1 94 ? -41.378 40.158 -2.036 1.00 60.11 188 ALA A O 1
ATOM 645 N N . THR A 1 95 ? -39.214 40.317 -2.678 1.00 55.52 189 THR A N 1
ATOM 646 C CA . THR A 1 95 ? -39.134 38.973 -3.241 1.00 54.73 189 THR A CA 1
ATOM 647 C C . THR A 1 95 ? -38.915 37.934 -2.127 1.00 58.89 189 THR A C 1
ATOM 648 O O . THR A 1 95 ? -38.394 38.299 -1.067 1.00 57.14 189 THR A O 1
ATOM 652 N N . PRO A 1 96 ? -39.271 36.637 -2.348 1.00 56.92 190 PRO A N 1
ATOM 653 C CA . PRO A 1 96 ? -38.994 35.622 -1.313 1.00 57.79 190 PRO A CA 1
ATOM 654 C C . PRO A 1 96 ? -37.482 35.436 -1.080 1.00 65.41 190 PRO A C 1
ATOM 655 O O . PRO A 1 96 ? -36.743 34.998 -1.967 1.00 64.87 190 PRO A O 1
ATOM 659 N N . GLY A 1 97 ? -37.026 35.841 0.089 1.00 64.57 191 GLY A N 1
ATOM 660 C CA . GLY A 1 97 ? -35.623 35.710 0.448 1.00 64.79 191 GLY A CA 1
ATOM 661 C C . GLY A 1 97 ? -35.313 34.356 1.048 1.00 72.98 191 GLY A C 1
ATOM 662 O O . GLY A 1 97 ? -36.177 33.741 1.679 1.00 74.51 191 GLY A O 1
ATOM 663 N N . ARG A 1 98 ? -34.053 33.895 0.884 1.00 71.17 192 ARG A N 1
ATOM 664 C CA . ARG A 1 98 ? -33.524 32.626 1.426 1.00 72.64 192 ARG A CA 1
ATOM 665 C C . ARG A 1 98 ? -32.076 32.814 1.895 1.00 76.42 192 ARG A C 1
ATOM 666 O O . ARG A 1 98 ? -31.441 33.806 1.526 1.00 74.41 192 ARG A O 1
ATOM 674 N N . VAL A 1 99 ? -31.558 31.874 2.711 1.00 74.92 193 VAL A N 1
ATOM 675 C CA . VAL A 1 99 ? -30.180 31.930 3.227 1.00 74.94 193 VAL A CA 1
ATOM 676 C C . VAL A 1 99 ? -29.196 31.444 2.148 1.00 79.46 193 VAL A C 1
ATOM 677 O O . VAL A 1 99 ? -29.343 30.316 1.657 1.00 79.21 193 VAL A O 1
ATOM 681 N N . HIS A 1 100 ? -28.215 32.300 1.763 1.00 76.24 194 HIS A N 1
ATOM 682 C CA . HIS A 1 100 ? -27.224 31.957 0.729 1.00 76.19 194 HIS A CA 1
ATOM 683 C C . HIS A 1 100 ? -25.792 31.849 1.270 1.00 78.11 194 HIS A C 1
ATOM 684 O O . HIS A 1 100 ? -25.192 32.860 1.644 1.00 78.37 194 HIS A O 1
ATOM 691 N N . TYR A 1 101 ? -25.250 30.620 1.308 1.00 72.25 195 TYR A N 1
ATOM 692 C CA . TYR A 1 101 ? -23.896 30.346 1.797 1.00 70.79 195 TYR A CA 1
ATOM 693 C C . TYR A 1 101 ? -22.953 30.053 0.640 1.00 72.63 195 TYR A C 1
ATOM 694 O O . TYR A 1 101 ? -23.390 29.516 -0.380 1.00 72.41 195 TYR A O 1
ATOM 703 N N . HIS A 1 102 ? -21.648 30.365 0.812 1.00 68.02 196 HIS A N 1
ATOM 704 C CA . HIS A 1 102 ? -20.607 30.031 -0.160 1.00 67.42 196 HIS A CA 1
ATOM 705 C C . HIS A 1 102 ? -20.547 28.492 -0.222 1.00 71.61 196 HIS A C 1
ATOM 706 O O . HIS A 1 102 ? -20.652 27.854 0.829 1.00 72.29 196 HIS A O 1
ATOM 713 N N . PRO A 1 103 ? -20.417 27.870 -1.419 1.00 67.52 197 PRO A N 1
ATOM 714 C CA . PRO A 1 103 ? -20.381 26.393 -1.485 1.00 68.58 197 PRO A CA 1
ATOM 715 C C . PRO A 1 103 ? -19.410 25.693 -0.519 1.00 73.53 197 PRO A C 1
ATOM 716 O O . PRO A 1 103 ? -19.733 24.608 -0.027 1.00 74.97 197 PRO A O 1
ATOM 720 N N . ASP A 1 104 ? -18.251 26.320 -0.224 1.00 69.18 198 ASP A N 1
ATOM 721 C CA . ASP A 1 104 ? -17.218 25.774 0.666 1.00 70.59 198 ASP A CA 1
ATOM 722 C C . ASP A 1 104 ? -17.484 25.988 2.168 1.00 74.82 198 ASP A C 1
ATOM 723 O O . ASP A 1 104 ? -16.725 25.479 3.000 1.00 76.44 198 ASP A O 1
ATOM 728 N N . SER A 1 105 ? -18.554 26.727 2.512 1.00 69.41 199 SER A N 1
ATOM 729 C CA . SER A 1 105 ? -18.925 27.033 3.894 1.00 69.30 199 SER A CA 1
ATOM 730 C C . SER A 1 105 ? -19.625 25.846 4.603 1.00 74.38 199 SER A C 1
ATOM 731 O O . SER A 1 105 ? -20.528 25.245 4.018 1.00 74.52 199 SER A O 1
ATOM 734 N N . PRO A 1 106 ? -19.241 25.486 5.855 1.00 71.47 200 PRO A N 1
ATOM 735 C CA . PRO A 1 106 ? -18.189 26.089 6.695 1.00 71.22 200 PRO A CA 1
ATOM 736 C C . PRO A 1 106 ? -16.781 25.570 6.390 1.00 74.73 200 PRO A C 1
ATOM 737 O O . PRO A 1 106 ? -16.620 24.467 5.860 1.00 75.59 200 PRO A O 1
ATOM 741 N N . ALA A 1 107 ? -15.764 26.384 6.718 1.00 69.60 201 ALA A N 1
ATOM 742 C CA . ALA A 1 107 ? -14.343 26.082 6.514 1.00 69.53 201 ALA A CA 1
ATOM 743 C C . ALA A 1 107 ? -13.493 26.864 7.515 1.00 72.86 201 ALA A C 1
ATOM 744 O O . ALA A 1 107 ? -13.951 27.876 8.048 1.00 71.28 201 ALA A O 1
ATOM 746 N N . LYS A 1 108 ? -12.256 26.398 7.765 1.00 70.64 202 LYS A N 1
ATOM 747 C CA . LYS A 1 108 ? -11.319 27.042 8.689 1.00 71.37 202 LYS A CA 1
ATOM 748 C C . LYS A 1 108 ? -10.847 28.403 8.168 1.00 73.35 202 LYS A C 1
ATOM 749 O O . LYS A 1 108 ? -10.886 28.645 6.961 1.00 71.72 202 LYS A O 1
ATOM 755 N N . GLY A 1 109 ? -10.430 29.274 9.089 1.00 70.08 203 GLY A N 1
ATOM 756 C CA . GLY A 1 109 ? -9.925 30.611 8.787 1.00 69.46 203 GLY A CA 1
ATOM 757 C C . GLY A 1 109 ? -8.744 30.614 7.834 1.00 73.99 203 GLY A C 1
ATOM 758 O O . GLY A 1 109 ? -8.662 31.479 6.957 1.00 72.46 203 GLY A O 1
ATOM 759 N N . ALA A 1 110 ? -7.841 29.617 7.978 1.00 72.53 204 ALA A N 1
ATOM 760 C CA . ALA A 1 110 ? -6.660 29.431 7.130 1.00 73.63 204 ALA A CA 1
ATOM 761 C C . ALA A 1 110 ? -7.057 29.095 5.683 1.00 77.01 204 ALA A C 1
ATOM 762 O O . ALA A 1 110 ? -6.377 29.534 4.751 1.00 77.01 204 ALA A O 1
ATOM 764 N N . GLN A 1 111 ? -8.163 28.340 5.499 1.00 72.64 205 GLN A N 1
ATOM 765 C CA . GLN A 1 111 ? -8.685 27.959 4.181 1.00 71.64 205 GLN A CA 1
ATOM 766 C C . GLN A 1 111 ? -9.265 29.151 3.414 1.00 72.95 205 GLN A C 1
ATOM 767 O O . GLN A 1 111 ? -9.083 29.235 2.200 1.00 72.03 205 GLN A O 1
ATOM 773 N N . TRP A 1 112 ? -9.968 30.060 4.116 1.00 68.34 206 TRP A N 1
ATOM 774 C CA . TRP A 1 112 ? -10.580 31.246 3.513 1.00 66.45 206 TRP A CA 1
ATOM 775 C C . TRP A 1 112 ? -9.530 32.285 3.109 1.00 72.30 206 TRP A C 1
ATOM 776 O O . TRP A 1 112 ? -9.662 32.906 2.052 1.00 71.23 206 TRP A O 1
ATOM 787 N N . MET A 1 113 ? -8.498 32.478 3.954 1.00 71.60 207 MET A N 1
ATOM 788 C CA . MET A 1 113 ? -7.412 33.440 3.730 1.00 73.22 207 MET A CA 1
ATOM 789 C C . MET A 1 113 ? -6.391 32.969 2.684 1.00 79.29 207 MET A C 1
ATOM 790 O O . MET A 1 113 ? -5.661 33.799 2.138 1.00 79.08 207 MET A O 1
ATOM 795 N N . LYS A 1 114 ? -6.353 31.643 2.410 1.00 77.98 208 LYS A N 1
ATOM 796 C CA . LYS A 1 114 ? -5.457 30.943 1.475 1.00 80.04 208 LYS A CA 1
ATOM 797 C C . LYS A 1 114 ? -5.488 31.503 0.044 1.00 83.98 208 LYS A C 1
ATOM 798 O O . LYS A 1 114 ? -4.433 31.711 -0.559 1.00 84.77 208 LYS A O 1
ATOM 804 N N . GLN A 1 115 ? -6.695 31.721 -0.493 1.00 79.37 209 GLN A N 1
ATOM 805 C CA . GLN A 1 115 ? -6.917 32.243 -1.843 1.00 78.70 209 GLN A CA 1
ATOM 806 C C . GLN A 1 115 ? -8.129 33.174 -1.875 1.00 80.02 209 GLN A C 1
ATOM 807 O O . GLN A 1 115 ? -8.863 33.257 -0.882 1.00 78.44 209 GLN A O 1
ATOM 813 N N . ILE A 1 116 ? -8.336 33.876 -3.010 1.00 75.79 210 ILE A N 1
ATOM 814 C CA . ILE A 1 116 ? -9.475 34.779 -3.167 1.00 73.72 210 ILE A CA 1
ATOM 815 C C . ILE A 1 116 ? -10.785 33.989 -3.162 1.00 75.23 210 ILE A C 1
ATOM 816 O O . ILE A 1 116 ? -10.864 32.905 -3.755 1.00 75.14 210 ILE A O 1
ATOM 821 N N . VAL A 1 117 ? -11.777 34.497 -2.425 1.00 69.49 211 VAL A N 1
ATOM 822 C CA . VAL A 1 117 ? -13.090 33.873 -2.295 1.00 67.45 211 VAL A CA 1
ATOM 823 C C . VAL A 1 117 ? -14.005 34.482 -3.367 1.00 68.89 211 VAL A C 1
ATOM 824 O O . VAL A 1 117 ? -14.148 35.707 -3.428 1.00 68.11 211 VAL A O 1
ATOM 828 N N . SER A 1 118 ? -14.613 33.626 -4.205 1.00 63.84 212 SER A N 1
ATOM 829 C CA . SER A 1 118 ? -15.488 34.084 -5.275 1.00 62.24 212 SER A CA 1
ATOM 830 C C . SER A 1 118 ? -16.877 33.473 -5.239 1.00 64.01 212 SER A C 1
ATOM 831 O O . SER A 1 118 ? -17.040 32.303 -4.891 1.00 64.02 212 SER A O 1
ATOM 834 N N . PHE A 1 119 ? -17.874 34.282 -5.630 1.00 58.55 213 PHE A N 1
ATOM 835 C CA . PHE A 1 119 ? -19.277 33.899 -5.730 1.00 57.00 213 PHE A CA 1
ATOM 836 C C . PHE A 1 119 ? -19.645 33.941 -7.226 1.00 62.92 213 PHE A C 1
ATOM 837 O O . PHE A 1 119 ? -20.453 34.768 -7.661 1.00 62.26 213 PHE A O 1
ATOM 845 N N . ASP A 1 120 ? -18.975 33.071 -8.015 1.00 61.57 214 ASP A N 1
ATOM 846 C CA . ASP A 1 120 ? -19.128 32.928 -9.470 1.00 61.98 214 ASP A CA 1
ATOM 847 C C . ASP A 1 120 ? -20.319 32.061 -9.869 1.00 66.12 214 ASP A C 1
ATOM 848 O O . ASP A 1 120 ? -20.902 32.284 -10.927 1.00 66.45 214 ASP A O 1
ATOM 853 N N . LYS A 1 121 ? -20.675 31.075 -9.037 1.00 62.82 215 LYS A N 1
ATOM 854 C CA . LYS A 1 121 ? -21.818 30.205 -9.306 1.00 63.05 215 LYS A CA 1
ATOM 855 C C . LYS A 1 121 ? -23.148 30.835 -8.832 1.00 63.93 215 LYS A C 1
ATOM 856 O O . LYS A 1 121 ? -24.190 30.174 -8.834 1.00 64.23 215 LYS A O 1
ATOM 862 N N . LEU A 1 122 ? -23.100 32.128 -8.466 1.00 57.53 216 LEU A N 1
ATOM 863 C CA . LEU A 1 122 ? -24.228 32.923 -7.993 1.00 55.74 216 LEU A CA 1
ATOM 864 C C . LEU A 1 122 ? -25.062 33.468 -9.167 1.00 55.85 216 LEU A C 1
ATOM 865 O O . LEU A 1 122 ? -24.550 34.208 -10.009 1.00 54.14 216 LEU A O 1
ATOM 870 N N . LYS A 1 123 ? -26.357 33.105 -9.196 1.00 51.11 217 LYS A N 1
ATOM 871 C CA . LYS A 1 123 ? -27.302 33.486 -10.248 1.00 49.63 217 LYS A CA 1
ATOM 872 C C . LYS A 1 123 ? -28.492 34.317 -9.754 1.00 51.14 217 LYS A C 1
ATOM 873 O O . LYS A 1 123 ? -29.091 34.008 -8.722 1.00 51.23 217 LYS A O 1
ATOM 879 N N . LEU A 1 124 ? -28.826 35.365 -10.512 1.00 45.34 218 LEU A N 1
ATOM 880 C CA . LEU A 1 124 ? -29.950 36.281 -10.264 1.00 43.89 218 LEU A CA 1
ATOM 881 C C . LEU A 1 124 ? -31.110 35.906 -11.175 1.00 46.90 218 LEU A C 1
ATOM 882 O O . LEU A 1 124 ? -30.898 35.635 -12.359 1.00 47.41 218 LEU A O 1
ATOM 887 N N . THR A 1 125 ? -32.329 35.901 -10.628 1.00 42.79 219 THR A N 1
ATOM 888 C CA . THR A 1 125 ? -33.567 35.573 -11.352 1.00 42.88 219 THR A CA 1
ATOM 889 C C . THR A 1 125 ? -34.717 36.528 -10.978 1.00 45.51 219 THR A C 1
ATOM 890 O O . THR A 1 125 ? -34.700 37.095 -9.886 1.00 45.53 219 THR A O 1
ATOM 894 N N . ASN A 1 126 ? -35.709 36.689 -11.870 1.00 40.81 220 ASN A N 1
ATOM 895 C CA . ASN A 1 126 ? -36.897 37.502 -11.588 1.00 41.14 220 ASN A CA 1
ATOM 896 C C . ASN A 1 126 ? -38.109 36.613 -11.283 1.00 46.79 220 ASN A C 1
ATOM 897 O O . ASN A 1 126 ? -39.190 37.140 -10.990 1.00 47.72 220 ASN A O 1
ATOM 902 N N . ASN A 1 127 ? -37.923 35.270 -11.364 1.00 42.73 221 ASN A N 1
ATOM 903 C CA . ASN A 1 127 ? -38.961 34.278 -11.114 1.00 44.22 221 ASN A CA 1
ATOM 904 C C . ASN A 1 127 ? -39.209 34.109 -9.607 1.00 49.80 221 ASN A C 1
ATOM 905 O O . ASN A 1 127 ? -38.341 33.623 -8.885 1.00 48.41 221 ASN A O 1
ATOM 910 N N . LEU A 1 128 ? -40.411 34.503 -9.147 1.00 48.95 222 LEU A N 1
ATOM 911 C CA . LEU A 1 128 ? -40.817 34.424 -7.741 1.00 49.94 222 LEU A CA 1
ATOM 912 C C . LEU A 1 128 ? -40.996 32.986 -7.247 1.00 58.00 222 LEU A C 1
ATOM 913 O O . LEU A 1 128 ? -40.901 32.741 -6.037 1.00 57.28 222 LEU A O 1
ATOM 918 N N . LEU A 1 129 ? -41.248 32.048 -8.185 1.00 57.59 223 LEU A N 1
ATOM 919 C CA . LEU A 1 129 ? -41.470 30.630 -7.899 1.00 59.77 223 LEU A CA 1
ATOM 920 C C . LEU A 1 129 ? -40.222 29.748 -8.025 1.00 64.90 223 LEU A C 1
ATOM 921 O O . LEU A 1 129 ? -40.335 28.524 -7.897 1.00 66.70 223 LEU A O 1
ATOM 926 N N . ASP A 1 130 ? -39.032 30.364 -8.226 1.00 60.30 224 ASP A N 1
ATOM 927 C CA . ASP A 1 130 ? -37.736 29.682 -8.363 1.00 60.22 224 ASP A CA 1
ATOM 928 C C . ASP A 1 130 ? -37.413 28.771 -7.166 1.00 67.73 224 ASP A C 1
ATOM 929 O O . ASP A 1 130 ? -37.635 29.165 -6.021 1.00 67.83 224 ASP A O 1
ATOM 934 N N . ASP A 1 131 ? -36.886 27.560 -7.445 1.00 66.78 225 ASP A N 1
ATOM 935 C CA . ASP A 1 131 ? -36.481 26.582 -6.437 1.00 68.22 225 ASP A CA 1
ATOM 936 C C . ASP A 1 131 ? -35.058 26.069 -6.615 1.00 70.87 225 ASP A C 1
ATOM 937 O O . ASP A 1 131 ? -34.678 25.077 -5.980 1.00 72.80 225 ASP A O 1
ATOM 942 N N . ASN A 1 132 ? -34.251 26.761 -7.450 1.00 64.39 226 ASN A N 1
ATOM 943 C CA . ASN A 1 132 ? -32.864 26.383 -7.756 1.00 63.27 226 ASN A CA 1
ATOM 944 C C . ASN A 1 132 ? -31.811 27.073 -6.870 1.00 64.93 226 ASN A C 1
ATOM 945 O O . ASN A 1 132 ? -30.615 27.019 -7.172 1.00 63.63 226 ASN A O 1
ATOM 950 N N . GLY A 1 133 ? -32.265 27.700 -5.784 1.00 60.86 227 GLY A N 1
ATOM 951 C CA . GLY A 1 133 ? -31.413 28.409 -4.834 1.00 58.87 227 GLY A CA 1
ATOM 952 C C . GLY A 1 133 ? -30.826 29.715 -5.344 1.00 60.02 227 GLY A C 1
ATOM 953 O O . GLY A 1 133 ? -29.886 30.247 -4.746 1.00 59.90 227 GLY A O 1
ATOM 954 N N . HIS A 1 134 ? -31.359 30.239 -6.458 1.00 53.98 228 HIS A N 1
ATOM 955 C CA . HIS A 1 134 ? -30.891 31.488 -7.047 1.00 51.47 228 HIS A CA 1
ATOM 956 C C . HIS A 1 134 ? -31.532 32.696 -6.333 1.00 54.34 228 HIS A C 1
ATOM 957 O O . HIS A 1 134 ? -32.615 32.568 -5.760 1.00 55.14 228 HIS A O 1
ATOM 964 N N . ILE A 1 135 ? -30.885 33.873 -6.413 1.00 48.49 229 ILE A N 1
ATOM 965 C CA . ILE A 1 135 ? -31.387 35.094 -5.789 1.00 47.02 229 ILE A CA 1
ATOM 966 C C . ILE A 1 135 ? -32.519 35.684 -6.602 1.00 49.50 229 ILE A C 1
ATOM 967 O O . ILE A 1 135 ? -32.350 35.939 -7.793 1.00 49.61 229 ILE A O 1
ATOM 972 N N . ILE A 1 136 ? -33.687 35.873 -5.966 1.00 45.21 230 ILE A N 1
ATOM 973 C CA . ILE A 1 136 ? -34.848 36.461 -6.632 1.00 43.97 230 ILE A CA 1
ATOM 974 C C . ILE A 1 136 ? -34.819 37.973 -6.441 1.00 47.30 230 ILE A C 1
ATOM 975 O O . ILE A 1 136 ? -34.611 38.454 -5.324 1.00 47.56 230 ILE A O 1
ATOM 980 N N . LEU A 1 137 ? -34.939 38.715 -7.548 1.00 43.37 231 LEU A N 1
ATOM 981 C CA . LEU A 1 137 ? -34.922 40.180 -7.565 1.00 43.00 231 LEU A CA 1
ATOM 982 C C . LEU A 1 137 ? -36.007 40.707 -8.477 1.00 47.90 231 LEU A C 1
ATOM 983 O O . LEU A 1 137 ? -36.391 40.017 -9.423 1.00 48.19 231 LEU A O 1
ATOM 988 N N . ASN A 1 138 ? -36.460 41.954 -8.234 1.00 44.44 232 ASN A N 1
ATOM 989 C CA . ASN A 1 138 ? -37.443 42.622 -9.083 1.00 44.63 232 ASN A CA 1
ATOM 990 C C . ASN A 1 138 ? -36.751 43.508 -10.097 1.00 48.24 232 ASN A C 1
ATOM 991 O O . ASN A 1 138 ? -35.910 44.329 -9.729 1.00 47.56 232 ASN A O 1
ATOM 996 N N . SER A 1 139 ? -37.111 43.350 -11.373 1.00 46.02 233 SER A N 1
ATOM 997 C CA . SER A 1 139 ? -36.575 44.147 -12.471 1.00 46.37 233 SER A CA 1
ATOM 998 C C . SER A 1 139 ? -36.932 45.623 -12.253 1.00 53.92 233 SER A C 1
ATOM 999 O O . SER A 1 139 ? -38.030 45.929 -11.769 1.00 54.74 233 SER A O 1
ATOM 1002 N N . MET A 1 140 ? -35.987 46.525 -12.593 1.00 51.52 234 MET A N 1
ATOM 1003 C CA . MET A 1 140 ? -36.090 47.987 -12.466 1.00 52.74 234 MET A CA 1
ATOM 1004 C C . MET A 1 140 ? -36.007 48.488 -11.014 1.00 57.16 234 MET A C 1
ATOM 1005 O O . MET A 1 140 ? -36.461 49.591 -10.710 1.00 58.18 234 MET A O 1
ATOM 1010 N N . HIS A 1 141 ? -35.378 47.696 -10.130 1.00 52.92 235 HIS A N 1
ATOM 1011 C CA . HIS A 1 141 ? -35.161 48.053 -8.725 1.00 52.58 235 HIS A CA 1
ATOM 1012 C C . HIS A 1 141 ? -33.671 48.041 -8.397 1.00 55.64 235 HIS A C 1
ATOM 1013 O O . HIS A 1 141 ? -32.912 47.277 -9.006 1.00 54.09 235 HIS A O 1
ATOM 1020 N N . ARG A 1 142 ? -33.257 48.916 -7.460 1.00 52.58 236 ARG A N 1
ATOM 1021 C CA . ARG A 1 142 ? -31.867 49.077 -7.031 1.00 51.98 236 ARG A CA 1
ATOM 1022 C C . ARG A 1 142 ? -31.524 48.157 -5.866 1.00 54.31 236 ARG A C 1
ATOM 1023 O O . ARG A 1 142 ? -32.230 48.153 -4.862 1.00 54.12 236 ARG A O 1
ATOM 1031 N N . TYR A 1 143 ? -30.453 47.354 -6.015 1.00 49.59 237 TYR A N 1
ATOM 1032 C CA . TYR A 1 143 ? -30.034 46.401 -4.988 1.00 48.04 237 T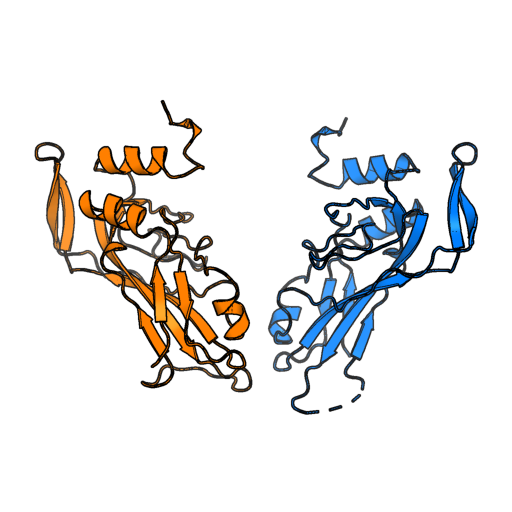YR A CA 1
ATOM 1033 C C . TYR A 1 143 ? -28.619 46.616 -4.511 1.00 51.74 237 TYR A C 1
ATOM 1034 O O . TYR A 1 143 ? -27.764 47.075 -5.269 1.00 51.61 237 TYR A O 1
ATOM 1043 N N . GLN A 1 144 ? -28.380 46.273 -3.243 1.00 48.06 238 GLN A N 1
ATOM 1044 C CA . GLN A 1 144 ? -27.084 46.399 -2.599 1.00 47.85 238 GLN A CA 1
ATOM 1045 C C . GLN A 1 144 ? -26.572 45.016 -2.152 1.00 51.70 238 GLN A C 1
ATOM 1046 O O . GLN A 1 144 ? -27.110 44.437 -1.200 1.00 51.01 238 GLN A O 1
ATOM 1052 N N . PRO A 1 145 ? -25.550 44.461 -2.842 1.00 48.33 239 PRO A N 1
ATOM 1053 C CA . PRO A 1 145 ? -24.989 43.172 -2.411 1.00 47.59 239 PRO A CA 1
ATOM 1054 C C . PRO A 1 145 ? -24.233 4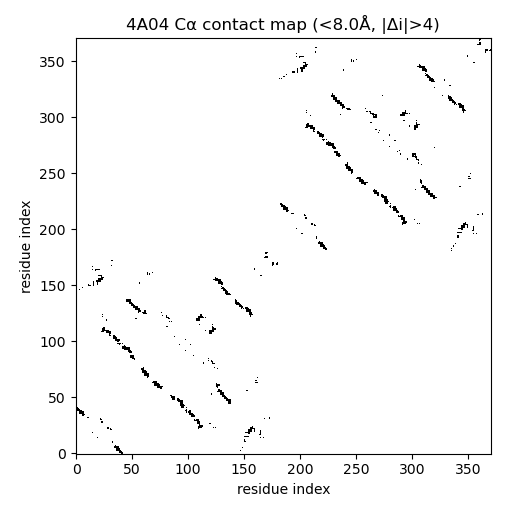3.346 -1.097 1.00 53.23 239 PRO A C 1
ATOM 1055 O O . PRO A 1 145 ? -23.484 44.315 -0.936 1.00 53.82 239 PRO A O 1
ATOM 1059 N N . ARG A 1 146 ? -24.450 42.436 -0.147 1.00 50.38 240 ARG A N 1
ATOM 1060 C CA . ARG A 1 146 ? -23.776 42.485 1.149 1.00 51.15 240 ARG A CA 1
ATOM 1061 C C . ARG A 1 146 ? -23.059 41.172 1.380 1.00 54.94 240 ARG A C 1
ATOM 1062 O O . ARG A 1 146 ? -23.567 40.112 1.006 1.00 54.14 240 ARG A O 1
ATOM 1070 N N . PHE A 1 147 ? -21.888 41.243 2.013 1.00 51.85 241 PHE A N 1
ATOM 1071 C CA . PHE A 1 147 ? -21.064 40.081 2.308 1.00 51.70 241 PHE A CA 1
ATOM 1072 C C . PHE A 1 147 ? -20.958 39.853 3.815 1.00 56.33 241 PHE A C 1
ATOM 1073 O O . PHE A 1 147 ? -20.681 40.793 4.555 1.00 56.29 241 PHE A O 1
ATOM 1081 N N . HIS A 1 148 ? -21.193 38.611 4.272 1.00 53.84 242 HIS A N 1
ATOM 1082 C CA . HIS A 1 148 ? -21.153 38.287 5.701 1.00 54.91 242 HIS A CA 1
ATOM 1083 C C . HIS A 1 148 ? -20.133 37.219 6.065 1.00 59.59 242 HIS A C 1
ATOM 1084 O O . HIS A 1 148 ? -20.020 36.204 5.377 1.00 58.61 242 HIS A O 1
ATOM 1091 N N . VAL A 1 149 ? -19.404 37.460 7.167 1.00 57.98 243 VAL A N 1
ATOM 1092 C CA . VAL A 1 149 ? -18.424 36.562 7.785 1.00 59.05 243 VAL A CA 1
ATOM 1093 C C . VAL A 1 149 ? -19.005 36.201 9.160 1.00 65.53 243 VAL A C 1
ATOM 1094 O O . VAL A 1 149 ? -19.260 37.096 9.968 1.00 65.36 243 VAL A O 1
ATOM 1098 N N . VAL A 1 150 ? -19.273 34.901 9.395 1.00 64.26 244 VAL A N 1
ATOM 1099 C CA . VAL A 1 150 ? -19.865 34.409 10.646 1.00 66.09 244 VAL A CA 1
ATOM 1100 C C . VAL A 1 150 ? -18.950 33.370 11.321 1.00 74.32 244 VAL A C 1
ATOM 1101 O O . VAL A 1 150 ? -18.639 32.343 10.714 1.00 73.61 244 VAL A O 1
ATOM 1105 N N . TYR A 1 151 ? -18.512 33.660 12.572 1.00 74.66 245 TYR A N 1
ATOM 1106 C CA . TYR A 1 151 ? -17.663 32.798 13.404 1.00 77.21 245 TYR A CA 1
ATOM 1107 C C . TYR A 1 151 ? -18.503 31.656 13.997 1.00 84.41 245 TYR A C 1
ATOM 1108 O O . TYR A 1 151 ? -19.442 31.910 14.763 1.00 83.93 245 TYR A O 1
ATOM 1117 N N . VAL A 1 152 ? -18.152 30.401 13.656 1.00 83.92 246 VAL A N 1
ATOM 1118 C CA . VAL A 1 152 ? -18.865 29.213 14.139 1.00 85.92 246 VAL A CA 1
ATOM 1119 C C . VAL A 1 152 ? -18.458 28.882 15.573 1.00 94.94 246 VAL A C 1
ATOM 1120 O O . VAL A 1 152 ? -17.291 28.591 15.849 1.00 95.30 246 VAL A O 1
ATOM 1124 N N . ASP A 1 153 ? -19.442 28.944 16.478 1.00 95.02 247 ASP A N 1
ATOM 1125 C CA . ASP A 1 153 ? -19.297 28.668 17.906 1.00 98.19 247 ASP A CA 1
ATOM 1126 C C . ASP A 1 153 ? -19.950 27.308 18.216 1.00 105.67 247 ASP A C 1
ATOM 1127 O O . ASP A 1 153 ? -21.027 27.034 17.674 1.00 104.48 247 ASP A O 1
ATOM 1132 N N . PRO A 1 154 ? -19.332 26.450 19.073 1.00 106.05 248 PRO A N 1
ATOM 1133 C CA . PRO A 1 154 ? -19.946 25.140 19.385 1.00 107.94 248 PRO A CA 1
ATOM 1134 C C . PRO A 1 154 ? -21.383 25.209 19.925 1.00 113.40 248 PRO A C 1
ATOM 1135 O O . PRO A 1 154 ? -22.239 24.445 19.472 1.00 113.22 248 PRO A O 1
ATOM 1139 N N . ARG A 1 155 ? -21.656 26.142 20.861 1.00 110.81 249 ARG A N 1
ATOM 1140 C CA . ARG A 1 155 ? -22.984 26.332 21.449 1.00 145.78 249 ARG A CA 1
ATOM 1141 C C . ARG A 1 155 ? -23.335 27.811 21.550 1.00 158.06 249 ARG A C 1
ATOM 1142 O O . ARG A 1 155 ? -23.595 28.451 20.533 1.00 110.93 249 ARG A O 1
ATOM 1150 N N . GLU A 1 164 ? -19.615 40.873 18.446 1.00 90.26 258 GLU A N 1
ATOM 1151 C CA . GLU A 1 164 ? -20.451 39.830 17.863 1.00 88.31 258 GLU A CA 1
ATOM 1152 C C . GLU A 1 164 ? -19.693 39.012 16.798 1.00 90.80 258 GLU A C 1
ATOM 1153 O O . GLU A 1 164 ? -18.779 39.526 16.146 1.00 89.46 258 GLU A O 1
ATOM 1159 N N . ASN A 1 165 ? -20.090 37.734 16.635 1.00 87.10 259 ASN A N 1
ATOM 1160 C CA . ASN A 1 165 ? -19.532 36.785 15.668 1.00 85.73 259 ASN A CA 1
ATOM 1161 C C . ASN A 1 165 ? -20.003 37.077 14.228 1.00 86.66 259 ASN A C 1
ATOM 1162 O O . ASN A 1 165 ? -19.382 36.595 13.277 1.00 85.99 259 ASN A O 1
ATOM 1167 N N . PHE A 1 166 ? -21.106 37.842 14.076 1.00 81.15 260 PHE A N 1
ATOM 1168 C CA . PHE A 1 166 ? -21.711 38.193 12.791 1.00 78.50 260 PHE A CA 1
ATOM 1169 C C . PHE A 1 166 ? -21.212 39.549 12.275 1.00 79.78 260 PHE A C 1
ATOM 1170 O O . PHE A 1 166 ? -21.559 40.593 12.840 1.00 80.70 260 PHE A O 1
ATOM 1178 N N . LYS A 1 167 ? -20.411 39.529 11.192 1.00 72.78 261 LYS A N 1
ATOM 1179 C CA . LYS A 1 167 ? -19.875 40.740 10.570 1.00 71.38 261 LYS A CA 1
ATOM 1180 C C . LYS A 1 167 ? -20.426 40.920 9.155 1.00 70.90 261 LYS A C 1
ATOM 1181 O O . LYS A 1 167 ? -20.584 39.944 8.427 1.00 69.11 261 LYS A O 1
ATOM 1187 N N . THR A 1 168 ? -20.750 42.167 8.788 1.00 65.68 262 THR A N 1
ATOM 1188 C CA . THR A 1 168 ? -21.306 42.519 7.480 1.00 63.15 262 THR A CA 1
ATOM 1189 C C . THR A 1 168 ? -20.401 43.539 6.785 1.00 65.87 262 THR A C 1
ATOM 1190 O O . THR A 1 168 ? -20.013 44.543 7.387 1.00 67.15 262 THR A O 1
ATOM 1194 N N . PHE A 1 169 ? -20.055 43.256 5.526 1.00 59.98 263 PHE A N 1
ATOM 1195 C CA . PHE A 1 169 ? -19.208 44.090 4.677 1.00 59.59 263 PHE A CA 1
ATOM 1196 C C . PHE A 1 169 ? -20.025 44.542 3.478 1.00 61.88 263 PHE A C 1
ATOM 1197 O O . PHE A 1 169 ? -20.476 43.718 2.674 1.00 59.60 263 PHE A O 1
ATOM 1205 N N . VAL A 1 170 ? -20.246 45.856 3.390 1.00 58.92 264 VAL A N 1
ATOM 1206 C CA . VAL A 1 170 ? -21.023 46.474 2.325 1.00 57.77 264 VAL A CA 1
ATOM 1207 C C . VAL A 1 170 ? -20.098 47.363 1.486 1.00 62.42 264 VAL A C 1
ATOM 1208 O O . VAL A 1 170 ? -19.519 48.326 2.002 1.00 63.72 264 VAL A O 1
ATOM 1212 N N . PHE A 1 171 ? -19.959 47.025 0.197 1.00 57.26 265 PHE A N 1
ATOM 1213 C CA . PHE A 1 171 ? -19.157 47.794 -0.743 1.00 57.24 265 PHE A CA 1
ATOM 1214 C C . PHE A 1 171 ? -20.131 48.587 -1.592 1.00 61.69 265 PHE A C 1
ATOM 1215 O O . PHE A 1 171 ? -20.853 47.991 -2.395 1.00 60.68 265 PHE A O 1
ATOM 1223 N N . GLU A 1 172 ? -20.196 49.920 -1.383 1.00 59.61 266 GLU A N 1
ATOM 1224 C CA . GLU A 1 172 ? -21.104 50.815 -2.114 1.00 59.39 266 GLU A CA 1
ATOM 1225 C C . GLU A 1 172 ? -20.981 50.725 -3.635 1.00 60.77 266 GLU A C 1
ATOM 1226 O O . GLU A 1 172 ? -21.991 50.836 -4.311 1.00 59.37 266 GLU A O 1
ATOM 1232 N N . GLU A 1 173 ? -19.769 50.476 -4.166 1.00 57.19 267 GLU A N 1
ATOM 1233 C CA . GLU A 1 173 ? -19.494 50.348 -5.607 1.00 56.70 267 GLU A CA 1
ATOM 1234 C C . GLU A 1 173 ? -20.138 49.113 -6.286 1.00 58.07 267 GLU A C 1
ATOM 1235 O O . GLU A 1 173 ? -20.201 49.060 -7.514 1.00 57.64 267 GLU A O 1
ATOM 1241 N N . THR A 1 174 ? -20.613 48.137 -5.489 1.00 53.18 268 THR A N 1
ATOM 1242 C CA . THR A 1 174 ? -21.261 46.921 -5.989 1.00 51.22 268 THR A CA 1
ATOM 1243 C C . THR A 1 174 ? -22.780 47.079 -6.209 1.00 54.05 268 THR A C 1
ATOM 1244 O O . THR A 1 174 ? -23.407 46.158 -6.735 1.00 52.34 268 THR A O 1
ATOM 1248 N N . ARG A 1 175 ? -23.365 48.245 -5.840 1.00 51.33 269 ARG A N 1
ATOM 1249 C CA . ARG A 1 175 ? -24.796 48.483 -6.031 1.00 51.04 269 ARG A CA 1
ATOM 1250 C C . ARG A 1 175 ? -25.188 48.568 -7.504 1.00 53.66 269 ARG A C 1
ATOM 1251 O O . ARG A 1 175 ? -24.455 49.143 -8.319 1.00 54.68 269 ARG A O 1
ATOM 1259 N N . PHE A 1 176 ? -26.312 47.919 -7.850 1.00 47.26 270 PHE A N 1
ATOM 1260 C CA . PHE A 1 176 ? -26.777 47.827 -9.230 1.00 45.27 270 PHE A CA 1
ATOM 1261 C C . PHE A 1 176 ? -28.285 47.914 -9.358 1.00 49.04 270 PHE A C 1
ATOM 1262 O O . PHE A 1 176 ? -29.001 47.764 -8.362 1.00 49.64 270 PHE A O 1
ATOM 1270 N N . THR A 1 177 ? -28.763 48.097 -10.607 1.00 44.79 271 THR A N 1
ATOM 1271 C CA . THR A 1 177 ? -30.182 48.110 -10.971 1.00 44.23 271 THR A CA 1
ATOM 1272 C C . THR A 1 177 ? -30.431 46.802 -11.728 1.00 47.30 271 THR A C 1
ATOM 1273 O O . THR A 1 177 ? -29.746 46.534 -12.721 1.00 47.78 271 THR A O 1
ATOM 1277 N N . ALA A 1 178 ? -31.356 45.961 -11.229 1.00 41.78 272 ALA A N 1
ATOM 1278 C CA . ALA A 1 178 ? -31.685 44.695 -11.888 1.00 40.13 272 ALA A CA 1
ATOM 1279 C C . ALA A 1 178 ? -32.536 44.994 -13.131 1.00 44.19 272 ALA A C 1
ATOM 1280 O O . ALA A 1 178 ? -33.511 45.739 -13.043 1.00 44.57 272 ALA A O 1
ATOM 1282 N N . VAL A 1 179 ? -32.135 44.462 -14.293 1.00 40.43 273 VAL A N 1
ATOM 1283 C CA . VAL A 1 179 ? -32.831 44.701 -15.572 1.00 40.76 273 VAL A CA 1
ATOM 1284 C C . VAL A 1 179 ? -33.063 43.390 -16.342 1.00 45.69 273 VAL A C 1
ATOM 1285 O O . VAL A 1 179 ? -32.370 42.410 -16.087 1.00 45.38 273 VAL A O 1
ATOM 1289 N N . THR A 1 180 ? -34.005 43.380 -17.299 1.00 43.47 274 THR A N 1
ATOM 1290 C CA . THR A 1 180 ? -34.230 42.216 -18.169 1.00 43.68 274 THR A CA 1
ATOM 1291 C C . THR A 1 180 ? -33.449 42.405 -19.474 1.00 47.68 274 THR A C 1
ATOM 1292 O O . THR A 1 180 ? -33.128 41.426 -20.154 1.00 48.66 274 THR A O 1
ATOM 1296 N N . ALA A 1 181 ? -33.136 43.666 -19.806 1.00 42.89 275 ALA A N 1
ATOM 1297 C CA . ALA A 1 181 ? -32.355 44.079 -20.971 1.00 43.56 275 ALA A CA 1
ATOM 1298 C C . ALA A 1 181 ? -31.662 45.368 -20.601 1.00 48.90 275 ALA A C 1
ATOM 1299 O O . ALA A 1 181 ? -32.214 46.153 -19.831 1.00 48.56 275 ALA A O 1
ATOM 1301 N N . TYR A 1 182 ? -30.435 45.574 -21.103 1.00 46.78 276 TYR A N 1
ATOM 1302 C CA . TYR A 1 182 ? -29.663 46.778 -20.804 1.00 46.83 276 TYR A CA 1
ATOM 1303 C C . TYR A 1 182 ? -30.323 48.030 -21.341 1.00 53.26 276 TYR A C 1
ATOM 1304 O O . TYR A 1 182 ? -30.874 48.024 -22.444 1.00 53.92 276 TYR A O 1
ATOM 1313 N N . GLN A 1 183 ? -30.272 49.099 -20.543 1.00 51.27 277 GLN A N 1
ATOM 1314 C CA . GLN A 1 183 ? -30.866 50.390 -20.869 1.00 53.30 277 GLN A CA 1
ATOM 1315 C C . GLN A 1 183 ? -29.796 51.346 -21.366 1.00 60.51 277 GLN A C 1
ATOM 1316 O O . GLN A 1 183 ? -29.932 51.905 -22.457 1.00 61.23 277 GLN A O 1
ATOM 1322 N N . ASN A 1 184 ? -28.720 51.515 -20.572 1.00 58.40 278 ASN A N 1
ATOM 1323 C CA . ASN A 1 184 ? -27.585 52.371 -20.902 1.00 60.13 278 ASN A CA 1
ATOM 1324 C C . ASN A 1 184 ? -26.676 51.605 -21.857 1.00 65.95 278 ASN A C 1
ATOM 1325 O O . ASN A 1 184 ? -26.151 50.559 -21.475 1.00 64.63 278 ASN A O 1
ATOM 1330 N N . HIS A 1 185 ? -26.513 52.104 -23.105 1.00 65.66 279 HIS A N 1
ATOM 1331 C CA . HIS A 1 185 ? -25.655 51.456 -24.104 1.00 66.84 279 HIS A CA 1
ATOM 1332 C C . HIS A 1 185 ? -24.186 51.400 -23.675 1.00 70.36 279 HIS A C 1
ATOM 1333 O O . HIS A 1 185 ? -23.466 50.490 -24.087 1.00 69.53 279 HIS A O 1
ATOM 1340 N N . ARG A 1 186 ? -23.762 52.349 -22.809 1.00 67.41 280 ARG A N 1
ATOM 1341 C CA . ARG A 1 186 ? -22.408 52.431 -22.249 1.00 67.45 280 ARG A CA 1
ATOM 1342 C C . ARG A 1 186 ? -22.111 51.221 -21.355 1.00 67.70 280 ARG A C 1
ATOM 1343 O O . ARG A 1 186 ? -20.977 50.746 -21.344 1.00 66.63 280 ARG A O 1
ATOM 1351 N N . ILE A 1 187 ? -23.139 50.714 -20.625 1.00 61.81 281 ILE A N 1
ATOM 1352 C CA . ILE A 1 187 ? -23.050 49.530 -19.766 1.00 58.72 281 ILE A CA 1
ATOM 1353 C C . ILE A 1 187 ? -22.784 48.300 -20.642 1.00 60.17 281 ILE A C 1
ATOM 1354 O O . ILE A 1 187 ? -21.833 47.569 -20.373 1.00 59.00 281 ILE A O 1
ATOM 1359 N N . THR A 1 188 ? -23.588 48.117 -21.723 1.00 56.01 282 THR A N 1
ATOM 1360 C CA . THR A 1 188 ? -23.460 47.024 -22.699 1.00 54.95 282 THR A CA 1
ATOM 1361 C C . THR A 1 188 ? -22.038 46.986 -23.266 1.00 58.96 282 THR A C 1
ATOM 1362 O O . THR A 1 188 ? -21.443 45.912 -23.334 1.00 59.23 282 THR A O 1
ATOM 1366 N N . GLN A 1 189 ? -21.499 48.169 -23.647 1.00 55.52 283 GLN A N 1
ATOM 1367 C CA . GLN A 1 189 ? -20.156 48.374 -24.199 1.00 55.77 283 GLN A CA 1
ATOM 1368 C C . GLN A 1 189 ? -19.076 47.864 -23.245 1.00 58.94 283 GLN A C 1
ATOM 1369 O O . GLN A 1 189 ? -18.143 47.196 -23.68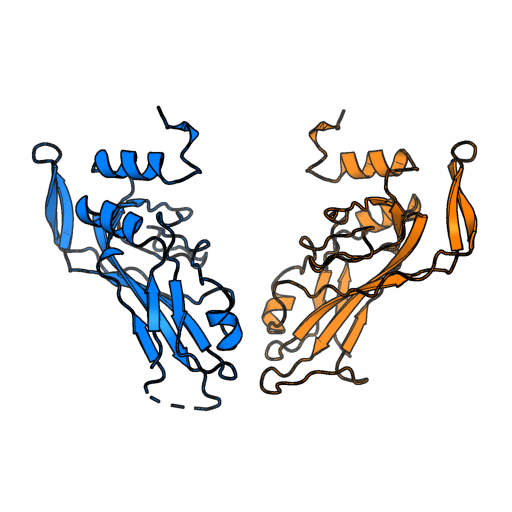4 1.00 59.66 283 GLN A O 1
ATOM 1375 N N . LEU A 1 190 ? -19.220 48.161 -21.943 1.00 53.99 284 LEU A N 1
ATOM 1376 C CA . LEU A 1 190 ? -18.292 47.740 -20.903 1.00 53.59 284 LEU A CA 1
ATOM 1377 C C . LEU A 1 190 ? -18.386 46.240 -20.622 1.00 56.97 284 LEU A C 1
ATOM 1378 O O . LEU A 1 190 ? -17.345 45.598 -20.462 1.00 57.93 284 LEU A O 1
ATOM 1383 N N . LYS A 1 191 ? -19.624 45.684 -20.589 1.00 51.09 285 LYS A N 1
ATOM 1384 C CA . LYS A 1 191 ? -19.899 44.256 -20.402 1.00 49.01 285 LYS A CA 1
ATOM 1385 C C . LYS A 1 191 ? -19.242 43.473 -21.540 1.00 53.58 285 LYS A C 1
ATOM 1386 O O . LYS A 1 191 ? -18.555 42.491 -21.273 1.00 52.87 285 LYS A O 1
ATOM 1392 N N . ILE A 1 192 ? -19.423 43.929 -22.802 1.00 52.09 286 ILE A N 1
ATOM 1393 C CA . ILE A 1 192 ? -18.835 43.305 -23.997 1.00 53.98 286 ILE A CA 1
ATOM 1394 C C . ILE A 1 192 ? -17.298 43.331 -23.938 1.00 60.63 286 ILE A C 1
ATOM 1395 O O . ILE A 1 192 ? -16.668 42.295 -24.149 1.00 61.35 286 ILE A O 1
ATOM 1400 N N . ALA A 1 193 ? -16.716 44.503 -23.617 1.00 58.49 287 ALA A N 1
ATOM 1401 C CA . ALA A 1 193 ? -15.272 44.741 -23.533 1.00 60.33 287 ALA A CA 1
ATOM 1402 C C . ALA A 1 193 ? -14.551 44.010 -22.393 1.00 64.64 287 ALA A C 1
ATOM 1403 O O . ALA A 1 193 ? -13.363 43.707 -22.541 1.00 66.69 287 ALA A O 1
ATOM 1405 N N . SER A 1 194 ? -15.235 43.753 -21.259 1.00 58.58 288 SER A N 1
ATOM 1406 C CA . SER A 1 194 ? -14.596 43.106 -20.106 1.00 58.06 288 SER A CA 1
ATOM 1407 C C . SER A 1 194 ? -14.974 41.640 -19.825 1.00 59.52 288 SER A C 1
ATOM 1408 O O . SER A 1 194 ? -14.166 40.926 -19.222 1.00 59.20 288 SER A O 1
ATOM 1411 N N . ASN A 1 195 ? -16.180 41.193 -20.239 1.00 53.45 289 ASN A N 1
ATOM 1412 C CA . ASN A 1 195 ? -16.614 39.808 -20.022 1.00 51.85 289 ASN A CA 1
ATOM 1413 C C . ASN A 1 195 ? -16.141 38.917 -21.171 1.00 55.31 289 ASN A C 1
ATOM 1414 O O . ASN A 1 195 ? -16.518 39.169 -22.318 1.00 55.57 289 ASN A O 1
ATOM 1419 N N . PRO A 1 196 ? -15.325 37.869 -20.890 1.00 51.32 290 PRO A N 1
ATOM 1420 C CA . PRO A 1 196 ? -14.825 37.009 -21.981 1.00 52.11 290 PRO A CA 1
ATOM 1421 C C . PRO A 1 196 ? -15.908 36.290 -22.777 1.00 55.89 290 PRO A C 1
ATOM 1422 O O . PRO A 1 196 ? -15.730 36.090 -23.974 1.00 56.24 290 PRO A O 1
ATOM 1426 N N . PHE A 1 197 ? -17.040 35.930 -22.134 1.00 52.74 291 PHE A N 1
ATOM 1427 C CA . PHE A 1 197 ? -18.149 35.252 -22.820 1.00 52.51 291 PHE A CA 1
ATOM 1428 C C . PHE A 1 197 ? -18.850 36.116 -23.887 1.00 57.13 291 PHE A C 1
ATOM 1429 O O . PHE A 1 197 ? -19.533 35.571 -24.761 1.00 57.41 291 PHE A O 1
ATOM 1437 N N . ALA A 1 198 ? -18.628 37.449 -23.847 1.00 53.68 292 ALA A N 1
ATOM 1438 C CA . ALA A 1 198 ? -19.185 38.410 -24.801 1.00 54.47 292 ALA A CA 1
ATOM 1439 C C . ALA A 1 198 ? -18.136 38.878 -25.825 1.00 62.94 292 ALA A C 1
ATOM 1440 O O . ALA A 1 198 ? -18.312 39.933 -26.438 1.00 64.56 292 ALA A O 1
ATOM 1442 N N . LYS A 1 199 ? -17.066 38.078 -26.033 1.00 61.29 293 LYS A N 1
ATOM 1443 C CA . LYS A 1 199 ? -15.978 38.373 -26.977 1.00 63.71 293 LYS A CA 1
ATOM 1444 C C . LYS A 1 199 ? -16.434 38.401 -28.446 1.00 69.06 293 LYS A C 1
ATOM 1445 O O . LYS A 1 199 ? -15.863 39.149 -29.238 1.00 70.46 293 LYS A O 1
ATOM 1451 N N . GLY A 1 200 ? -17.452 37.604 -28.781 1.00 64.94 294 GLY A N 1
ATOM 1452 C CA . GLY A 1 200 ? -18.019 37.515 -30.124 1.00 66.24 294 GLY A CA 1
ATOM 1453 C C . GLY A 1 200 ? -18.713 38.777 -30.607 1.00 70.97 294 GLY A C 1
ATOM 1454 O O . GLY A 1 200 ? -19.005 38.903 -31.802 1.00 72.44 294 GLY A O 1
ATOM 1455 N N . PHE A 1 201 ? -18.975 39.727 -29.682 1.00 66.08 295 PHE A N 1
ATOM 1456 C CA . PHE A 1 201 ? -19.608 41.017 -29.960 1.00 66.03 295 PHE A CA 1
ATOM 1457 C C . PHE A 1 201 ? -18.604 42.181 -30.072 1.00 72.93 295 PHE A C 1
ATOM 1458 O O . PHE A 1 201 ? -19.000 43.287 -30.447 1.00 72.81 295 PHE A O 1
ATOM 1466 N N . ARG A 1 202 ? -17.314 41.928 -29.764 1.00 72.14 296 ARG A N 1
ATOM 1467 C CA . ARG A 1 202 ? -16.237 42.925 -29.848 1.00 74.18 296 ARG A CA 1
ATOM 1468 C C . ARG A 1 202 ? -15.953 43.335 -31.299 1.00 82.45 296 ARG A C 1
ATOM 1469 O O . ARG A 1 202 ? -16.130 42.522 -32.215 1.00 83.31 296 ARG A O 1
ATOM 1477 N N . ASP A 1 203 ? -15.528 44.610 -31.491 1.00 80.99 297 ASP A N 1
ATOM 1478 C CA . ASP A 1 203 ? -15.236 45.288 -32.769 1.00 126.35 297 ASP A CA 1
ATOM 1479 C C . ASP A 1 203 ? -16.525 45.646 -33.510 1.00 147.28 297 ASP A C 1
ATOM 1480 O O . ASP A 1 203 ? -17.327 46.437 -33.013 1.00 101.51 297 ASP A O 1
ATOM 1485 N N . GLY B 1 14 ? -22.066 -1.410 10.339 1.00 94.02 108 GLY B N 1
ATOM 1486 C CA . GLY B 1 14 ? -21.779 -1.764 8.955 1.00 91.76 108 GLY B CA 1
ATOM 1487 C C . GLY B 1 14 ? -23.015 -2.078 8.138 1.00 96.16 108 GLY B C 1
ATOM 1488 O O . GLY B 1 14 ? -23.051 -3.091 7.430 1.00 96.25 108 GLY B O 1
ATOM 1489 N N . GLY B 1 15 ? -24.020 -1.203 8.238 1.00 92.32 109 GLY B N 1
ATOM 1490 C CA . GLY B 1 15 ? -25.288 -1.315 7.523 1.00 92.32 109 GLY B CA 1
ATOM 1491 C C . GLY B 1 15 ? -25.384 -0.448 6.280 1.00 92.36 109 GLY B C 1
ATOM 1492 O O . GLY B 1 15 ? -26.472 -0.308 5.714 1.00 92.45 109 GLY B O 1
ATOM 1493 N N . VAL B 1 16 ? -24.246 0.138 5.840 1.00 85.24 110 VAL B N 1
ATOM 1494 C CA . VAL B 1 16 ? -24.174 0.993 4.648 1.00 82.20 110 VAL B CA 1
ATOM 1495 C C . VAL B 1 16 ? -24.116 0.117 3.387 1.00 82.78 110 VAL B C 1
ATOM 1496 O O . VAL B 1 16 ? -23.315 -0.818 3.320 1.00 81.38 110 VAL B O 1
ATOM 1500 N N . SER B 1 17 ? -24.994 0.412 2.410 1.00 78.37 111 SER B N 1
ATOM 1501 C CA . SER B 1 17 ? -25.112 -0.294 1.129 1.00 77.37 111 SER B CA 1
ATOM 1502 C C . SER B 1 17 ? -24.753 0.624 -0.033 1.00 77.79 111 SER B C 1
ATOM 1503 O O . SER B 1 17 ? -25.155 1.791 -0.053 1.00 77.03 111 SER B O 1
ATOM 1506 N N . VAL B 1 18 ? -24.004 0.092 -1.005 1.00 72.19 112 VAL B N 1
ATOM 1507 C CA . VAL B 1 18 ? -23.571 0.842 -2.188 1.00 69.63 112 VAL B CA 1
ATOM 1508 C C . VAL B 1 18 ? -24.007 0.113 -3.464 1.00 73.57 112 VAL B C 1
ATOM 1509 O O . VAL B 1 18 ? -23.826 -1.101 -3.575 1.00 74.61 112 VAL B O 1
ATOM 1513 N N . GLN B 1 19 ? -24.601 0.860 -4.407 1.00 68.49 113 GLN B N 1
ATOM 1514 C CA . GLN B 1 19 ? -25.069 0.352 -5.695 1.00 68.38 113 GLN B CA 1
ATOM 1515 C C . GLN B 1 19 ? -24.273 1.018 -6.832 1.00 68.26 113 GLN B C 1
ATOM 1516 O O . GLN B 1 19 ? -24.303 2.244 -6.963 1.00 66.27 113 GLN B O 1
ATOM 1522 N N . LEU B 1 20 ? -23.550 0.216 -7.638 1.00 63.40 114 LEU B N 1
ATOM 1523 C CA . LEU B 1 20 ? -22.768 0.728 -8.769 1.00 60.55 114 LEU B CA 1
ATOM 1524 C C . LEU B 1 20 ? -23.702 1.100 -9.923 1.00 65.93 114 LEU B C 1
ATOM 1525 O O . LEU B 1 20 ? -24.456 0.248 -10.414 1.00 67.46 114 LEU B O 1
ATOM 1530 N N . GLU B 1 21 ? -23.663 2.378 -10.337 1.00 61.41 115 GLU B N 1
ATOM 1531 C CA . GLU B 1 21 ? -24.479 2.868 -11.446 1.00 62.27 115 GLU B CA 1
ATOM 1532 C C . GLU B 1 21 ? -23.811 2.477 -12.756 1.00 64.68 115 GLU B C 1
ATOM 1533 O O . GLU B 1 21 ? -22.588 2.287 -12.782 1.00 63.00 115 GLU B O 1
ATOM 1539 N N . MET B 1 22 ? -24.611 2.341 -13.836 1.00 61.63 116 MET B N 1
ATOM 1540 C CA . MET B 1 22 ? -24.154 1.959 -15.185 1.00 60.66 116 MET B CA 1
ATOM 1541 C C . MET B 1 22 ? -23.451 0.594 -15.180 1.00 61.52 116 MET B C 1
ATOM 1542 O O . MET B 1 22 ? -22.478 0.384 -15.916 1.00 60.03 116 MET B O 1
ATOM 1547 N N . LYS B 1 23 ? -23.952 -0.329 -14.330 1.00 57.32 117 LYS B N 1
ATOM 1548 C CA . LYS B 1 23 ? -23.423 -1.680 -14.147 1.00 56.88 117 LYS B CA 1
ATOM 1549 C C . LYS B 1 23 ? -23.293 -2.434 -15.473 1.00 60.54 117 LYS B C 1
ATOM 1550 O O . LYS B 1 23 ? -22.250 -3.036 -15.716 1.00 60.62 117 LYS B O 1
ATOM 1556 N N . ALA B 1 24 ? -24.324 -2.351 -16.342 1.00 56.80 118 ALA B N 1
ATOM 1557 C CA . ALA B 1 24 ? -24.356 -2.992 -17.659 1.00 56.62 118 ALA B CA 1
ATOM 1558 C C . ALA B 1 24 ? -23.195 -2.547 -18.548 1.00 56.98 118 ALA B C 1
ATOM 1559 O O . ALA B 1 24 ? -22.565 -3.390 -19.184 1.00 56.00 118 ALA B O 1
ATOM 1561 N N . LEU B 1 25 ? -22.885 -1.235 -18.554 1.00 52.06 119 LEU B N 1
ATOM 1562 C CA . LEU B 1 25 ? -21.783 -0.669 -19.333 1.00 50.24 119 LEU B CA 1
ATOM 1563 C C . LEU B 1 25 ? -20.421 -1.127 -18.795 1.00 55.70 119 LEU B C 1
ATOM 1564 O O . LEU B 1 25 ? -19.545 -1.442 -19.599 1.00 55.52 119 LEU B O 1
ATOM 1569 N N . TRP B 1 26 ? -20.270 -1.224 -17.451 1.00 52.81 120 TRP B N 1
ATOM 1570 C CA . TRP B 1 26 ? -19.044 -1.701 -16.801 1.00 52.55 120 TRP B CA 1
ATOM 1571 C C . TRP B 1 26 ? -18.769 -3.159 -17.154 1.00 58.19 120 TRP B C 1
ATOM 1572 O O . TRP B 1 26 ? -17.635 -3.503 -17.489 1.00 57.56 120 TRP B O 1
ATOM 1583 N N . ASP B 1 27 ? -19.814 -4.008 -17.093 1.00 57.04 121 ASP B N 1
ATOM 1584 C CA . ASP B 1 27 ? -19.734 -5.437 -17.401 1.00 58.63 121 ASP B CA 1
ATOM 1585 C C . ASP B 1 27 ? -19.439 -5.703 -18.874 1.00 61.53 121 ASP B C 1
ATOM 1586 O O . ASP B 1 27 ? -18.751 -6.678 -19.188 1.00 62.63 121 ASP B O 1
ATOM 1591 N N . GLU B 1 28 ? -19.940 -4.832 -19.770 1.00 55.61 122 GLU B N 1
ATOM 1592 C CA . GLU B 1 28 ? -19.703 -4.939 -21.210 1.00 55.31 122 GLU B CA 1
ATOM 1593 C C . GLU B 1 28 ? -18.221 -4.678 -21.509 1.00 58.41 122 GLU B C 1
ATOM 1594 O O . GLU B 1 28 ? -17.631 -5.380 -22.331 1.00 59.14 122 GLU B O 1
ATOM 1600 N N . PHE B 1 29 ? -17.628 -3.682 -20.817 1.00 52.27 123 PHE B N 1
ATOM 1601 C CA . PHE B 1 29 ? 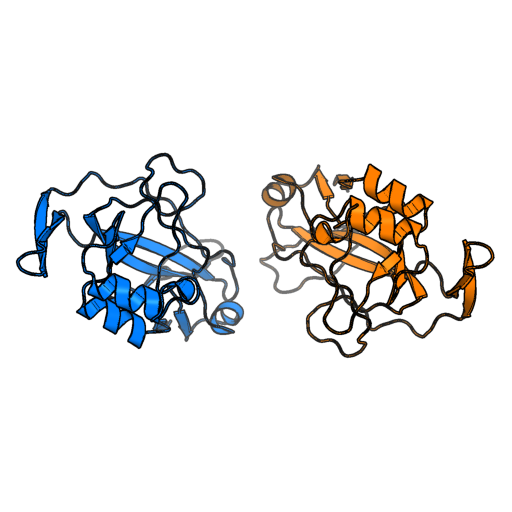-16.225 -3.315 -20.937 1.00 50.39 123 PHE B CA 1
ATOM 1602 C C . PHE B 1 29 ? -15.338 -4.408 -20.336 1.00 56.74 123 PHE B C 1
ATOM 1603 O O . PHE B 1 29 ? -14.342 -4.790 -20.956 1.00 57.35 123 PHE B O 1
ATOM 1611 N N . ASN B 1 30 ? -15.707 -4.916 -19.138 1.00 54.11 124 ASN B N 1
ATOM 1612 C CA . ASN B 1 30 ? -14.975 -5.958 -18.412 1.00 54.97 124 ASN B CA 1
ATOM 1613 C C . ASN B 1 30 ? -14.835 -7.261 -19.200 1.00 62.13 124 ASN B C 1
ATOM 1614 O O . ASN B 1 30 ? -13.790 -7.908 -19.109 1.00 63.13 124 ASN B O 1
ATOM 1619 N N . GLN B 1 31 ? -15.873 -7.635 -19.977 1.00 59.80 125 GLN B N 1
ATOM 1620 C CA . GLN B 1 31 ? -15.881 -8.836 -20.813 1.00 61.90 125 GLN B CA 1
ATOM 1621 C C . GLN B 1 31 ? -14.827 -8.727 -21.915 1.00 66.14 125 GLN B C 1
ATOM 1622 O O . GLN B 1 31 ? -14.238 -9.742 -22.299 1.00 68.28 125 GLN B O 1
ATOM 1628 N N . LEU B 1 32 ? -14.581 -7.495 -22.405 1.00 60.32 126 LEU B N 1
ATOM 1629 C CA . LEU B 1 32 ? -13.582 -7.202 -23.439 1.00 59.48 126 LEU B CA 1
ATOM 1630 C C . LEU B 1 32 ? -12.200 -7.035 -22.826 1.00 60.94 126 LEU B C 1
ATOM 1631 O O . LEU B 1 32 ? -11.191 -7.236 -23.505 1.00 61.26 126 LEU B O 1
ATOM 1636 N N . GLY B 1 33 ? -12.174 -6.634 -21.561 1.00 55.55 127 GLY B N 1
ATOM 1637 C CA . GLY B 1 33 ? -10.955 -6.343 -20.821 1.00 53.91 127 GLY B CA 1
ATOM 1638 C C . GLY B 1 33 ? -10.724 -4.850 -20.860 1.00 54.46 127 GLY B C 1
ATOM 1639 O O . GLY B 1 33 ? -10.069 -4.342 -21.778 1.00 54.07 127 GLY B O 1
ATOM 1640 N N . THR B 1 34 ? -11.311 -4.138 -19.882 1.00 48.38 128 THR B N 1
ATOM 1641 C CA . THR B 1 34 ? -11.262 -2.683 -19.776 1.00 45.66 128 THR B CA 1
ATOM 1642 C C . THR B 1 34 ? -9.857 -2.118 -19.820 1.00 48.35 128 THR B C 1
ATOM 1643 O O . THR B 1 34 ? -8.938 -2.638 -19.179 1.00 47.42 128 THR B O 1
ATOM 1647 N N . GLU B 1 35 ? -9.715 -1.045 -20.599 1.00 44.42 129 GLU B N 1
ATOM 1648 C CA . GLU B 1 35 ? -8.500 -0.263 -20.745 1.00 43.53 129 GLU B CA 1
ATOM 1649 C C . GLU B 1 35 ? -8.856 1.182 -20.417 1.00 45.70 129 GLU B C 1
ATOM 1650 O O . GLU B 1 35 ? -9.958 1.628 -20.749 1.00 44.26 129 GLU B O 1
ATOM 1656 N N . MET B 1 36 ? -7.945 1.900 -19.727 1.00 41.34 130 MET B N 1
ATOM 1657 C CA . MET B 1 36 ? -8.140 3.303 -19.373 1.00 39.75 130 MET B CA 1
ATOM 1658 C C . MET B 1 36 ? -6.938 4.096 -19.806 1.00 41.76 130 MET B C 1
ATOM 1659 O O . MET B 1 36 ? -5.826 3.772 -19.408 1.00 42.73 130 MET B O 1
ATOM 1664 N N . ILE B 1 37 ? -7.148 5.131 -20.626 1.00 37.99 131 ILE B N 1
ATOM 1665 C CA . ILE B 1 37 ? -6.073 6.013 -21.077 1.00 37.72 131 ILE B CA 1
ATOM 1666 C C . ILE B 1 37 ? -5.480 6.774 -19.882 1.00 42.67 131 ILE B C 1
ATOM 1667 O O . ILE B 1 37 ? -6.206 7.195 -18.975 1.00 42.12 131 ILE B O 1
ATOM 1672 N N . VAL B 1 38 ? -4.157 6.912 -19.879 1.00 39.91 132 VAL B N 1
ATOM 1673 C CA . VAL B 1 38 ? -3.399 7.603 -18.849 1.00 39.61 132 VAL B CA 1
ATOM 1674 C C . VAL B 1 38 ? -2.466 8.585 -19.593 1.00 46.13 132 VAL B C 1
ATOM 1675 O O . VAL B 1 38 ? -1.905 8.201 -20.625 1.00 46.27 132 VAL B O 1
ATOM 1679 N N . THR B 1 39 ? -2.407 9.876 -19.157 1.00 44.19 133 THR B N 1
ATOM 1680 C CA . THR B 1 39 ? -1.573 10.930 -19.797 1.00 45.67 133 THR B CA 1
ATOM 1681 C C . THR B 1 39 ? -0.795 11.748 -18.744 1.00 51.00 133 THR B C 1
ATOM 1682 O O . THR B 1 39 ? -1.100 11.626 -17.570 1.00 50.34 133 THR B O 1
ATOM 1686 N N . LYS B 1 40 ? 0.172 12.603 -19.155 1.00 50.41 134 LYS B N 1
ATOM 1687 C CA . LYS B 1 40 ? 0.943 13.464 -18.232 1.00 51.79 134 LYS B CA 1
ATOM 1688 C C . LYS B 1 40 ? 0.039 14.486 -17.519 1.00 54.12 134 LYS B C 1
ATOM 1689 O O . LYS B 1 40 ? 0.144 14.645 -16.305 1.00 54.36 134 LYS B O 1
ATOM 1695 N N . ALA B 1 41 ? -0.847 15.154 -18.269 1.00 49.49 135 ALA B N 1
ATOM 1696 C CA . ALA B 1 41 ? -1.792 16.145 -17.746 1.00 49.57 135 ALA B CA 1
ATOM 1697 C C . ALA B 1 41 ? -2.910 15.556 -16.863 1.00 53.16 135 ALA B C 1
ATOM 1698 O O . ALA B 1 41 ? -3.396 16.240 -15.956 1.00 54.14 135 ALA B O 1
ATOM 1700 N N . GLY B 1 42 ? -3.312 14.320 -17.145 1.00 47.67 136 GLY B N 1
ATOM 1701 C CA . GLY B 1 42 ? -4.370 13.631 -16.419 1.00 45.66 136 GLY B CA 1
ATOM 1702 C C . GLY B 1 42 ? -5.558 13.344 -17.310 1.00 48.24 136 GLY B C 1
ATOM 1703 O O . GLY B 1 42 ? -5.991 14.218 -18.066 1.00 49.02 136 GLY B O 1
ATOM 1704 N N . ARG B 1 43 ? -6.081 12.113 -17.236 1.00 42.54 137 ARG B N 1
ATOM 1705 C CA . ARG B 1 43 ? -7.216 11.671 -18.038 1.00 41.67 137 ARG B CA 1
ATOM 1706 C C . ARG B 1 43 ? -8.355 11.165 -17.165 1.00 45.57 137 ARG B C 1
ATOM 1707 O O . ARG B 1 43 ? -8.127 10.392 -16.233 1.00 45.92 137 ARG B O 1
ATOM 1715 N N . ARG B 1 44 ? -9.583 11.570 -17.492 1.00 42.24 138 ARG B N 1
ATOM 1716 C CA . ARG B 1 44 ? -10.798 11.124 -16.808 1.00 41.52 138 ARG B CA 1
ATOM 1717 C C . ARG B 1 44 ? -11.026 9.647 -17.098 1.00 46.87 138 ARG B C 1
ATOM 1718 O O . ARG B 1 44 ? -10.670 9.187 -18.178 1.00 46.50 138 ARG B O 1
ATOM 1726 N N . MET B 1 45 ? -11.635 8.899 -16.166 1.00 46.38 139 MET B N 1
ATOM 1727 C CA . MET B 1 45 ? -11.947 7.496 -16.474 1.00 47.35 139 MET B CA 1
ATOM 1728 C C . MET B 1 45 ? -13.207 7.474 -17.306 1.00 50.89 139 MET B C 1
ATOM 1729 O O . MET B 1 45 ? -14.076 8.333 -17.130 1.00 51.24 139 MET B O 1
ATOM 1734 N N . PHE B 1 46 ? -13.338 6.465 -18.170 1.00 46.74 140 PHE B N 1
ATOM 1735 C CA . PHE B 1 46 ? -14.570 6.187 -18.887 1.00 46.35 140 PHE B CA 1
ATOM 1736 C C . PHE B 1 46 ? -14.794 4.678 -18.935 1.00 51.76 140 PHE B C 1
ATOM 1737 O O . PHE B 1 46 ? -13.941 3.954 -19.446 1.00 52.45 140 PHE B O 1
ATOM 1745 N N . PRO B 1 47 ? -15.924 4.176 -18.408 1.00 48.57 141 PRO B N 1
ATOM 1746 C CA . PRO B 1 47 ? -17.007 4.924 -17.757 1.00 48.97 141 PRO B CA 1
ATOM 1747 C C . PRO B 1 47 ? -16.605 5.568 -16.430 1.00 52.60 141 PRO B C 1
ATOM 1748 O O . PRO B 1 47 ? -15.605 5.190 -15.810 1.00 51.81 141 PRO B O 1
ATOM 1752 N N . THR B 1 48 ? -17.343 6.611 -16.058 1.00 49.38 142 THR B N 1
ATOM 1753 C CA . THR B 1 48 ? -17.173 7.349 -14.815 1.00 49.54 142 THR B CA 1
ATOM 1754 C C . THR B 1 48 ? -17.671 6.442 -13.687 1.00 54.72 142 THR B C 1
ATOM 1755 O O . THR B 1 48 ? -18.693 5.760 -13.850 1.00 57.13 142 THR B O 1
ATOM 1759 N N . PHE B 1 49 ? -16.941 6.413 -12.567 1.00 48.82 143 PHE B N 1
ATOM 1760 C CA . PHE B 1 49 ? -17.334 5.627 -11.406 1.00 48.92 143 PHE B CA 1
ATOM 1761 C C . PHE B 1 49 ? -18.458 6.379 -10.697 1.00 54.67 143 PHE B C 1
ATOM 1762 O O . PHE B 1 49 ? -18.240 7.478 -10.179 1.00 54.30 143 PHE B O 1
ATOM 1770 N N . GLN B 1 50 ? -19.681 5.823 -10.755 1.00 52.97 144 GLN B N 1
ATOM 1771 C CA . GLN B 1 50 ? -20.880 6.424 -10.166 1.00 54.20 144 GLN B CA 1
ATOM 1772 C C . GLN B 1 50 ? -21.559 5.442 -9.234 1.00 60.68 144 GLN B C 1
ATOM 1773 O O . GLN B 1 50 ? -21.726 4.273 -9.593 1.00 61.31 144 GLN B O 1
ATOM 1779 N N . VAL B 1 51 ? -21.940 5.907 -8.032 1.00 58.15 145 VAL B N 1
ATOM 1780 C CA . VAL B 1 51 ? -22.573 5.062 -7.015 1.00 59.53 145 VAL B CA 1
ATOM 1781 C C . VAL B 1 51 ? -23.817 5.676 -6.376 1.00 66.70 145 VAL B C 1
ATOM 1782 O O . VAL B 1 51 ? -23.987 6.897 -6.375 1.00 66.53 145 VAL B O 1
ATOM 1786 N N . LYS B 1 52 ? -24.663 4.810 -5.796 1.00 65.75 146 LYS B N 1
ATOM 1787 C CA . LYS B 1 52 ? -25.875 5.174 -5.063 1.00 67.88 146 LYS B CA 1
ATOM 1788 C C . LYS B 1 52 ? -25.666 4.709 -3.618 1.00 72.53 146 LYS B C 1
ATOM 1789 O O . LYS B 1 52 ? -25.231 3.574 -3.401 1.00 71.42 146 LYS B O 1
ATOM 1795 N N . LEU B 1 53 ? -25.916 5.602 -2.640 1.00 70.55 147 LEU B N 1
ATOM 1796 C CA . LEU B 1 53 ? -25.703 5.317 -1.214 1.00 71.59 147 LEU B CA 1
ATOM 1797 C C . LEU B 1 53 ? -27.000 4.971 -0.469 1.00 79.06 147 LEU B C 1
ATOM 1798 O O . LEU B 1 53 ? -28.046 5.565 -0.741 1.00 80.33 147 LEU B O 1
ATOM 1803 N N . PHE B 1 54 ? -26.923 3.991 0.457 1.00 76.55 148 PHE B N 1
ATOM 1804 C CA . PHE B 1 54 ? -28.045 3.510 1.277 1.00 78.96 148 PHE B CA 1
ATOM 1805 C C . PHE B 1 54 ? -27.589 3.162 2.700 1.00 84.09 148 PHE B C 1
ATOM 1806 O O . PHE B 1 54 ? -26.442 2.773 2.902 1.00 82.47 148 PHE B O 1
ATOM 1814 N N . GLY B 1 55 ? -28.506 3.275 3.659 1.00 83.79 149 GLY B N 1
ATOM 1815 C CA . GLY B 1 55 ? -28.2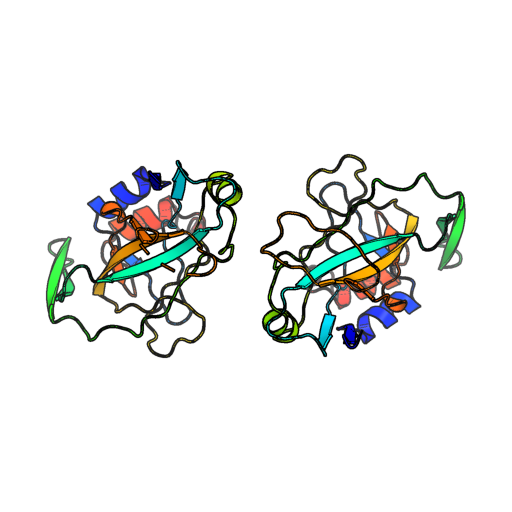76 2.927 5.059 1.00 84.98 149 GLY B CA 1
ATOM 1816 C C . GLY B 1 55 ? -27.337 3.808 5.863 1.00 88.39 149 GLY B C 1
ATOM 1817 O O . GLY B 1 55 ? -26.799 3.356 6.877 1.00 88.72 149 GLY B O 1
ATOM 1818 N N . MET B 1 56 ? -27.135 5.065 5.438 1.00 84.29 150 MET B N 1
ATOM 1819 C CA . MET B 1 56 ? -26.290 6.028 6.153 1.00 83.84 150 MET B CA 1
ATOM 1820 C C . MET B 1 56 ? -27.137 6.779 7.183 1.00 91.57 150 MET B C 1
ATOM 1821 O O . MET B 1 56 ? -28.357 6.890 7.011 1.00 92.78 150 MET B O 1
ATOM 1826 N N . ASP B 1 57 ? -26.488 7.325 8.234 1.00 89.38 151 ASP B N 1
ATOM 1827 C CA . ASP B 1 57 ? -27.171 8.137 9.242 1.00 92.12 151 ASP B CA 1
ATOM 1828 C C . ASP B 1 57 ? -27.288 9.566 8.676 1.00 95.72 151 ASP B C 1
ATOM 1829 O O . ASP B 1 57 ? -26.259 10.186 8.394 1.00 93.68 151 ASP B O 1
ATOM 1834 N N . PRO B 1 58 ? -28.522 10.088 8.468 1.00 94.14 152 PRO B N 1
ATOM 1835 C CA . PRO B 1 58 ? -28.675 11.425 7.861 1.00 94.14 152 PRO B CA 1
ATOM 1836 C C . PRO B 1 58 ? -28.018 12.612 8.571 1.00 99.16 152 PRO B C 1
ATOM 1837 O O . PRO B 1 58 ? -27.717 13.603 7.903 1.00 98.05 152 PRO B O 1
ATOM 1841 N N . MET B 1 59 ? -27.798 12.522 9.900 1.00 97.44 153 MET B N 1
ATOM 1842 C CA . MET B 1 59 ? -27.177 13.594 10.690 1.00 98.41 153 MET B CA 1
ATOM 1843 C C . MET B 1 59 ? -25.653 13.489 10.751 1.00 98.29 153 MET B C 1
ATOM 1844 O O . MET B 1 59 ? -24.980 14.492 11.005 1.00 98.14 153 MET B O 1
ATOM 1849 N N . ALA B 1 60 ? -25.114 12.275 10.543 1.00 91.60 154 ALA B N 1
ATOM 1850 C CA . ALA B 1 60 ? -23.678 11.994 10.589 1.00 88.46 154 ALA B CA 1
ATOM 1851 C C . ALA B 1 60 ? -22.934 12.531 9.373 1.00 87.17 154 ALA B C 1
ATOM 1852 O O . ALA B 1 60 ? -23.461 12.481 8.262 1.00 85.43 154 ALA B O 1
ATOM 1854 N N . ASP B 1 61 ? -21.696 13.021 9.589 1.00 81.58 155 ASP B N 1
ATOM 1855 C CA . ASP B 1 61 ? -20.797 13.550 8.554 1.00 78.97 155 ASP B CA 1
ATOM 1856 C C . ASP B 1 61 ? -19.890 12.440 8.015 1.00 78.25 155 ASP B C 1
ATOM 1857 O O . ASP B 1 61 ? -19.225 11.757 8.800 1.00 77.08 155 ASP B O 1
ATOM 1862 N N . TYR B 1 62 ? -19.864 12.267 6.681 1.00 72.23 156 TYR B N 1
ATOM 1863 C CA . TYR B 1 62 ? -19.081 11.222 6.018 1.00 69.85 156 TYR B CA 1
ATOM 1864 C C . TYR B 1 62 ? -18.095 11.755 4.993 1.00 72.97 156 TYR B C 1
ATOM 1865 O O . TYR B 1 62 ? -18.359 12.765 4.337 1.00 72.78 156 TYR B O 1
ATOM 1874 N N . MET B 1 63 ? -16.974 11.036 4.821 1.00 68.47 157 MET B N 1
ATOM 1875 C CA . MET B 1 63 ? -15.966 11.333 3.809 1.00 66.86 157 MET B CA 1
ATOM 1876 C C . MET B 1 63 ? -16.027 10.233 2.763 1.00 67.87 157 MET B C 1
ATOM 1877 O O . MET B 1 63 ? -16.011 9.049 3.115 1.00 67.14 157 MET B O 1
ATOM 1882 N N . LEU B 1 64 ? -16.122 10.625 1.482 1.00 62.85 158 LEU B N 1
ATOM 1883 C CA . LEU B 1 64 ? -16.186 9.679 0.372 1.00 61.00 158 LEU B CA 1
ATOM 1884 C C . LEU B 1 64 ? -14.891 9.702 -0.395 1.00 62.69 158 LEU B C 1
ATOM 1885 O O . LEU B 1 64 ? -14.421 10.756 -0.831 1.00 62.73 158 LEU B O 1
ATOM 1890 N N . LEU B 1 65 ? -14.279 8.528 -0.484 1.00 57.28 159 LEU B N 1
ATOM 1891 C CA . LEU B 1 65 ? -12.944 8.341 -1.003 1.00 55.68 159 LEU B CA 1
ATOM 1892 C C . LEU B 1 65 ? -12.834 7.270 -2.076 1.00 56.32 159 LEU B C 1
ATOM 1893 O O . LEU B 1 65 ? -13.638 6.340 -2.130 1.00 54.30 159 LEU B O 1
ATOM 1898 N N . MET B 1 66 ? -11.776 7.386 -2.887 1.00 52.78 160 MET B N 1
ATOM 1899 C CA . MET B 1 66 ? -11.423 6.430 -3.911 1.00 52.23 160 MET B CA 1
ATOM 1900 C C . MET B 1 66 ? -9.919 6.180 -3.967 1.00 53.66 160 MET B C 1
ATOM 1901 O O . MET B 1 66 ? -9.118 7.118 -3.949 1.00 52.81 160 MET B O 1
ATOM 1906 N N . ASP B 1 67 ? -9.547 4.904 -4.033 1.00 49.02 161 ASP B N 1
ATOM 1907 C CA . ASP B 1 67 ? -8.159 4.475 -4.149 1.00 48.39 161 ASP B CA 1
ATOM 1908 C C . ASP B 1 67 ? -8.036 3.359 -5.182 1.00 51.33 161 ASP B C 1
ATOM 1909 O O . ASP B 1 67 ? -9.034 2.727 -5.553 1.00 52.02 161 ASP B O 1
ATOM 1914 N N . PHE B 1 68 ? -6.844 3.207 -5.725 1.00 46.13 162 PHE B N 1
ATOM 1915 C CA . PHE B 1 68 ? -6.546 2.230 -6.754 1.00 45.02 162 PHE B CA 1
ATOM 1916 C C . PHE B 1 68 ? -5.477 1.304 -6.247 1.00 51.28 162 PHE B C 1
ATOM 1917 O O . PHE B 1 68 ? -4.427 1.741 -5.764 1.00 51.15 162 PHE B O 1
ATOM 1925 N N . VAL B 1 69 ? -5.782 0.015 -6.310 1.00 49.76 163 VAL B N 1
ATOM 1926 C CA . VAL B 1 69 ? -4.936 -1.061 -5.817 1.00 51.09 163 VAL B CA 1
ATOM 1927 C C . VAL B 1 69 ? -4.512 -1.974 -6.978 1.00 56.24 163 VAL B C 1
ATOM 1928 O O . VAL B 1 69 ? -5.348 -2.292 -7.819 1.00 55.59 163 VAL B O 1
ATOM 1932 N N . PRO B 1 70 ? -3.230 -2.391 -7.065 1.00 55.88 164 PRO B N 1
ATOM 1933 C CA . PRO B 1 70 ? -2.833 -3.283 -8.170 1.00 57.20 164 PRO B CA 1
ATOM 1934 C C . PRO B 1 70 ? -3.455 -4.674 -8.047 1.00 64.35 164 PRO B C 1
ATOM 1935 O O . PRO B 1 70 ? -3.539 -5.210 -6.943 1.00 65.25 164 PRO B O 1
ATOM 1939 N N . VAL B 1 71 ? -3.925 -5.232 -9.176 1.00 62.22 165 VAL B N 1
ATOM 1940 C CA . VAL B 1 71 ? -4.570 -6.551 -9.230 1.00 64.02 165 VAL B CA 1
ATOM 1941 C C . VAL B 1 71 ? -3.535 -7.667 -9.008 1.00 71.01 165 VAL B C 1
ATOM 1942 O O . VAL B 1 71 ? -3.768 -8.568 -8.194 1.00 72.43 165 VAL B O 1
ATOM 1946 N N . ASP B 1 72 ? -2.393 -7.584 -9.718 1.00 68.07 166 ASP B N 1
ATOM 1947 C CA . ASP B 1 72 ? -1.290 -8.547 -9.662 1.00 70.51 166 ASP B CA 1
ATOM 1948 C C . ASP B 1 72 ? 0.056 -7.835 -9.833 1.00 74.56 166 ASP B C 1
ATOM 1949 O O . ASP B 1 72 ? 0.074 -6.657 -10.183 1.00 72.67 166 ASP B O 1
ATOM 1954 N N . ASP B 1 73 ? 1.176 -8.548 -9.612 1.00 73.73 167 ASP B N 1
ATOM 1955 C CA . ASP B 1 73 ? 2.509 -7.976 -9.800 1.00 74.18 167 ASP B CA 1
ATOM 1956 C C . ASP B 1 73 ? 3.131 -8.464 -11.116 1.00 77.54 167 ASP B C 1
ATOM 1957 O O . ASP B 1 73 ? 4.210 -9.071 -11.133 1.00 79.45 167 ASP B O 1
ATOM 1962 N N . LYS B 1 74 ? 2.425 -8.178 -12.231 1.00 71.24 168 LYS B N 1
ATOM 1963 C CA . LYS B 1 74 ? 2.842 -8.543 -13.586 1.00 71.15 168 LYS B CA 1
ATOM 1964 C C . LYS B 1 74 ? 2.641 -7.367 -14.538 1.00 70.26 168 LYS B C 1
ATOM 1965 O O . LYS B 1 74 ? 1.730 -6.561 -14.342 1.00 67.45 168 LYS B O 1
ATOM 1971 N N . ARG B 1 75 ? 3.494 -7.266 -15.559 1.00 65.97 169 ARG B N 1
ATOM 1972 C CA . ARG B 1 75 ? 3.395 -6.245 -16.598 1.00 63.64 169 ARG B CA 1
ATOM 1973 C C . ARG B 1 75 ? 2.741 -6.946 -17.785 1.00 67.32 169 ARG B C 1
ATOM 1974 O O . ARG B 1 75 ? 3.064 -8.103 -18.065 1.00 69.13 169 ARG B O 1
ATOM 1982 N N . TYR B 1 76 ? 1.817 -6.269 -18.462 1.00 61.68 170 TYR B N 1
ATOM 1983 C CA . TYR B 1 76 ? 1.084 -6.865 -19.571 1.00 62.25 170 TYR B CA 1
ATOM 1984 C C . TYR B 1 76 ? 1.439 -6.348 -20.948 1.00 66.74 170 TYR B C 1
ATOM 1985 O O . TYR B 1 76 ? 1.956 -5.241 -21.097 1.00 65.93 170 TYR B O 1
ATOM 1994 N N . ARG B 1 77 ? 1.183 -7.183 -21.951 1.00 64.51 171 ARG B N 1
ATOM 1995 C CA . ARG B 1 77 ? 1.469 -6.925 -23.354 1.00 64.94 171 ARG B CA 1
ATOM 1996 C C . ARG B 1 77 ? 0.283 -7.419 -24.164 1.00 69.29 171 ARG B C 1
ATOM 1997 O O . ARG B 1 77 ? -0.246 -8.501 -23.884 1.00 69.94 171 ARG B O 1
ATOM 2005 N N . TYR B 1 78 ? -0.139 -6.643 -25.163 1.00 65.47 172 TYR B N 1
ATOM 2006 C CA . TYR B 1 78 ? -1.251 -7.056 -26.010 1.00 65.88 172 TYR B CA 1
ATOM 2007 C C . TYR B 1 78 ? -0.731 -7.629 -27.322 1.00 72.67 172 TYR B C 1
ATOM 2008 O O . TYR B 1 78 ? 0.024 -6.961 -28.034 1.00 71.97 172 TYR B O 1
ATOM 2017 N N . ALA B 1 79 ? -1.118 -8.879 -27.619 1.00 72.82 173 ALA B N 1
ATOM 2018 C CA . ALA B 1 79 ? -0.736 -9.580 -28.843 1.00 76.17 173 ALA B CA 1
ATOM 2019 C C . ALA B 1 79 ? -1.861 -9.429 -29.863 1.00 82.09 173 ALA B C 1
ATOM 2020 O O . ALA B 1 79 ? -2.938 -9.999 -29.683 1.00 80.86 173 ALA B O 1
ATOM 2022 N N . PHE B 1 80 ? -1.617 -8.623 -30.911 1.00 81.54 174 PHE B N 1
ATOM 2023 C CA . PHE B 1 80 ? -2.584 -8.331 -31.974 1.00 82.96 174 PHE B CA 1
ATOM 2024 C C . PHE B 1 80 ? -2.928 -9.544 -32.841 1.00 91.69 174 PHE B C 1
ATOM 2025 O O . PHE B 1 80 ? -4.036 -9.604 -33.377 1.00 91.25 174 PHE B O 1
ATOM 2033 N N . HIS B 1 81 ? -1.992 -10.511 -32.958 1.00 92.65 175 HIS B N 1
ATOM 2034 C CA . HIS B 1 81 ? -2.162 -11.752 -33.720 1.00 96.60 175 HIS B CA 1
ATOM 2035 C C . HIS B 1 81 ? -3.246 -12.655 -33.110 1.00 101.02 175 HIS B C 1
ATOM 2036 O O . HIS B 1 81 ? -4.075 -13.187 -33.847 1.00 102.06 175 HIS B O 1
ATOM 2043 N N . SER B 1 82 ? -3.240 -12.816 -31.769 1.00 96.62 176 SER B N 1
ATOM 2044 C CA . SER B 1 82 ? -4.205 -13.641 -31.032 1.00 96.87 176 SER B CA 1
ATOM 2045 C C . SER B 1 82 ? -5.320 -12.816 -30.367 1.00 96.81 176 SER B C 1
ATOM 2046 O O . SER B 1 82 ? -6.275 -13.399 -29.845 1.00 96.36 176 SER B O 1
ATOM 2049 N N . SER B 1 83 ? -5.203 -11.463 -30.404 1.00 90.38 177 SER B N 1
ATOM 2050 C CA . SER B 1 83 ? -6.125 -10.480 -29.810 1.00 87.09 177 SER B CA 1
ATOM 2051 C C . SER B 1 83 ? -6.419 -10.769 -28.324 1.00 88.46 177 SER B C 1
ATOM 2052 O O . SER B 1 83 ? -7.576 -10.908 -27.917 1.00 88.19 177 SER B O 1
ATOM 2055 N N . SER B 1 84 ? -5.341 -10.883 -27.525 1.00 83.21 178 SER B N 1
ATOM 2056 C CA . SER B 1 84 ? -5.393 -11.187 -26.092 1.00 81.48 178 SER B CA 1
ATOM 2057 C C . SER B 1 84 ? -4.215 -10.580 -25.323 1.00 81.05 178 SER B C 1
ATOM 2058 O O . SER B 1 84 ? -3.174 -10.283 -25.913 1.00 80.82 178 SER B O 1
ATOM 2061 N N . TRP B 1 85 ? -4.386 -10.415 -23.999 1.00 74.51 179 TRP B N 1
ATOM 2062 C CA . TRP B 1 85 ? -3.366 -9.880 -23.099 1.00 72.71 179 TRP B CA 1
ATOM 2063 C C . TRP B 1 85 ? -2.484 -11.006 -22.588 1.00 80.57 179 TRP B C 1
ATOM 2064 O O . TRP B 1 85 ? -2.990 -12.077 -22.245 1.00 82.42 179 TRP B O 1
ATOM 2075 N N . LEU B 1 86 ? -1.162 -10.765 -22.550 1.00 78.11 180 LEU B N 1
ATOM 2076 C CA . LEU B 1 86 ? -0.160 -11.731 -22.085 1.00 80.39 180 LEU B CA 1
ATOM 2077 C C . LEU B 1 86 ? 0.800 -11.073 -21.107 1.00 83.19 180 LEU B C 1
ATOM 2078 O O . LEU B 1 86 ? 0.996 -9.861 -21.172 1.00 81.03 180 LEU B O 1
ATOM 2083 N N . VAL B 1 87 ? 1.420 -11.870 -20.221 1.00 81.20 181 VAL B N 1
ATOM 2084 C CA . VAL B 1 87 ? 2.399 -11.368 -19.253 1.00 80.65 181 VAL B CA 1
ATOM 2085 C C . VAL B 1 87 ? 3.696 -11.043 -20.001 1.00 85.61 181 VAL B C 1
ATOM 2086 O O . VAL B 1 87 ? 4.283 -11.930 -20.627 1.00 87.73 181 VAL B O 1
ATOM 2090 N N . ALA B 1 88 ? 4.109 -9.764 -19.970 1.00 80.47 182 ALA B N 1
ATOM 2091 C CA . ALA B 1 88 ? 5.329 -9.296 -20.630 1.00 81.23 182 ALA B CA 1
ATOM 2092 C C . ALA B 1 88 ? 6.536 -9.589 -19.750 1.00 86.27 182 ALA B C 1
ATOM 2093 O O . ALA B 1 88 ? 7.546 -10.101 -20.237 1.00 89.54 182 ALA B O 1
ATOM 2095 N N . GLY B 1 89 ? 6.396 -9.293 -18.465 1.00 80.12 183 GLY B N 1
ATOM 2096 C CA . GLY B 1 89 ? 7.417 -9.518 -17.459 1.00 81.24 183 GLY B CA 1
ATOM 2097 C C . GLY B 1 89 ? 6.898 -9.205 -16.079 1.00 82.89 183 GLY B C 1
ATOM 2098 O O . GLY B 1 89 ? 5.686 -9.147 -15.863 1.00 79.95 183 GLY B O 1
ATOM 2099 N N . LYS B 1 90 ? 7.823 -9.009 -15.135 1.00 80.98 184 LYS B N 1
ATOM 2100 C CA . LYS B 1 90 ? 7.503 -8.647 -13.753 1.00 79.48 184 LYS B CA 1
ATOM 2101 C C . LYS B 1 90 ? 7.059 -7.191 -13.757 1.00 79.55 184 LYS B C 1
ATOM 2102 O O . LYS B 1 90 ? 7.504 -6.416 -14.612 1.00 78.60 184 LYS B O 1
ATOM 2108 N N . ALA B 1 91 ? 6.181 -6.819 -12.815 1.00 73.83 185 ALA B N 1
ATOM 2109 C CA . ALA B 1 91 ? 5.677 -5.452 -12.680 1.00 70.62 185 ALA B CA 1
ATOM 2110 C C . ALA B 1 91 ? 6.788 -4.473 -12.321 1.00 75.70 185 ALA B C 1
ATOM 2111 O O . ALA B 1 91 ? 7.744 -4.836 -11.625 1.00 77.25 185 ALA B O 1
ATOM 2113 N N . ASP B 1 92 ? 6.650 -3.229 -12.807 1.00 70.95 186 ASP B N 1
ATOM 2114 C CA . ASP B 1 92 ? 7.538 -2.102 -12.519 1.00 71.09 186 ASP B CA 1
ATOM 2115 C C . ASP B 1 92 ? 7.339 -1.721 -11.034 1.00 74.13 186 ASP B C 1
ATOM 2116 O O . ASP B 1 92 ? 6.300 -2.095 -10.481 1.00 73.17 186 ASP B O 1
ATOM 2121 N N . PRO B 1 93 ? 8.257 -0.989 -10.351 1.00 70.79 187 PRO B N 1
ATOM 2122 C CA . PRO B 1 93 ? 7.988 -0.627 -8.942 1.00 70.01 187 PRO B CA 1
ATOM 2123 C C . PRO B 1 93 ? 6.689 0.166 -8.790 1.00 71.26 187 PRO B C 1
ATOM 2124 O O . PRO B 1 93 ? 6.330 0.932 -9.691 1.00 69.36 187 PRO B O 1
ATOM 2128 N N . ALA B 1 94 ? 5.965 -0.051 -7.671 1.00 67.20 188 ALA B N 1
ATOM 2129 C CA . ALA B 1 94 ? 4.689 0.608 -7.368 1.00 64.64 188 ALA B CA 1
ATOM 2130 C C . ALA B 1 94 ? 4.778 2.119 -7.519 1.00 67.22 188 ALA B C 1
ATOM 2131 O O . ALA B 1 94 ? 5.833 2.709 -7.271 1.00 67.91 188 ALA B O 1
ATOM 2133 N N . THR B 1 95 ? 3.692 2.738 -7.979 1.00 61.66 189 THR B N 1
ATOM 2134 C CA . THR B 1 95 ? 3.631 4.190 -8.174 1.00 60.72 189 THR B CA 1
ATOM 2135 C C . THR B 1 95 ? 3.423 4.899 -6.821 1.00 65.18 189 THR B C 1
ATOM 2136 O O . THR B 1 95 ? 2.787 4.294 -5.947 1.00 64.29 189 THR B O 1
ATOM 2140 N N . PRO B 1 96 ? 3.917 6.164 -6.611 1.00 62.50 190 PRO B N 1
ATOM 2141 C CA . PRO B 1 96 ? 3.630 6.859 -5.342 1.00 62.10 190 PRO B CA 1
ATOM 2142 C C . PRO B 1 96 ? 2.124 6.866 -5.138 1.00 64.38 190 PRO B C 1
ATOM 2143 O O . PRO B 1 96 ? 1.374 7.236 -6.054 1.00 63.69 190 PRO B O 1
ATOM 2147 N N . GLY B 1 97 ? 1.711 6.337 -3.987 1.00 59.96 191 GLY B N 1
ATOM 2148 C CA . GLY B 1 97 ? 0.321 6.182 -3.584 1.00 57.89 191 GLY B CA 1
ATOM 2149 C C . GLY B 1 97 ? -0.428 7.489 -3.500 1.00 59.31 191 GLY B C 1
ATOM 2150 O O . GLY B 1 97 ? 0.057 8.438 -2.884 1.00 59.62 191 GLY B O 1
ATOM 2151 N N . ARG B 1 98 ? -1.550 7.563 -4.226 1.00 53.44 192 ARG B N 1
ATOM 2152 C CA . ARG B 1 98 ? -2.422 8.727 -4.289 1.00 52.15 192 ARG B CA 1
ATOM 2153 C C . ARG B 1 98 ? -3.840 8.276 -4.033 1.00 57.16 192 ARG B C 1
ATOM 2154 O O . ARG B 1 98 ? -4.253 7.176 -4.426 1.00 57.44 192 ARG B O 1
ATOM 2162 N N . VAL B 1 99 ? -4.587 9.140 -3.379 1.00 53.23 193 VAL B N 1
ATOM 2163 C CA . VAL B 1 99 ? -5.967 8.901 -3.038 1.00 52.06 193 VAL B CA 1
ATOM 2164 C C . VAL B 1 99 ? -6.805 10.058 -3.626 1.00 53.03 193 VAL B C 1
ATOM 2165 O O . VAL B 1 99 ? -6.259 11.121 -3.925 1.00 53.00 193 VAL B O 1
ATOM 2169 N N . HIS B 1 100 ? -8.096 9.833 -3.860 1.00 48.06 194 HIS B N 1
ATOM 2170 C CA . HIS B 1 100 ? -8.960 10.888 -4.380 1.00 47.19 194 HIS B CA 1
ATOM 2171 C C . HIS B 1 100 ? -10.262 10.989 -3.606 1.00 51.50 194 HIS B C 1
ATOM 2172 O O . HIS B 1 100 ? -11.112 10.102 -3.704 1.00 51.27 194 HIS B O 1
ATOM 2179 N N . TYR B 1 101 ? -10.391 12.062 -2.808 1.00 48.92 195 TYR B N 1
ATOM 2180 C CA . TYR B 1 101 ? -11.590 12.366 -2.035 1.00 49.74 195 TYR B CA 1
ATOM 2181 C C . TYR B 1 101 ? -12.596 12.964 -2.981 1.00 53.25 195 TYR B C 1
ATOM 2182 O O . TYR B 1 101 ? -12.210 13.585 -3.971 1.00 53.52 195 TYR B O 1
ATOM 2191 N N . HIS B 1 102 ? -13.876 12.804 -2.684 1.00 49.65 196 HIS B N 1
ATOM 2192 C CA . HIS B 1 102 ? -14.896 13.394 -3.528 1.00 50.60 196 HIS B CA 1
ATOM 2193 C C . HIS B 1 102 ? -14.880 14.910 -3.283 1.00 59.68 196 HIS B C 1
ATOM 2194 O O . HIS B 1 102 ? -14.742 15.318 -2.128 1.00 60.58 196 HIS B O 1
ATOM 2201 N N . PRO B 1 103 ? -14.994 15.767 -4.331 1.00 58.46 197 PRO B N 1
ATOM 2202 C CA . PRO B 1 103 ? -14.973 17.229 -4.098 1.00 60.12 197 PRO B CA 1
ATOM 2203 C C . PRO B 1 103 ? -15.909 17.757 -3.001 1.00 66.34 197 PRO B C 1
ATOM 2204 O O . PRO B 1 103 ? -15.538 18.708 -2.306 1.00 67.76 197 PRO B O 1
ATOM 2208 N N . ASP B 1 104 ? -17.091 17.125 -2.818 1.00 63.16 198 ASP B N 1
ATOM 2209 C CA . ASP B 1 104 ? -18.098 17.520 -1.814 1.00 65.03 198 ASP B CA 1
ATOM 2210 C C . ASP B 1 104 ? -17.825 17.000 -0.389 1.00 68.97 198 ASP B C 1
ATOM 2211 O O . ASP B 1 104 ? -18.556 17.349 0.537 1.00 69.95 198 ASP B O 1
ATOM 2216 N N . SER B 1 105 ? -16.778 16.177 -0.219 1.00 64.90 199 SER B N 1
ATOM 2217 C CA . SER B 1 105 ? -16.399 15.590 1.065 1.00 65.19 199 SER B CA 1
ATOM 2218 C C . SER B 1 105 ? -15.652 16.593 1.987 1.00 71.94 199 SER B C 1
ATOM 2219 O O . SER B 1 105 ? -14.734 17.273 1.520 1.00 71.97 199 SER B O 1
ATOM 2222 N N . PRO B 1 106 ? -16.011 16.705 3.291 1.00 70.01 200 PRO B N 1
ATOM 2223 C CA . PRO B 1 106 ? -17.072 15.978 4.011 1.00 70.73 200 PRO B CA 1
ATOM 2224 C C . PRO B 1 106 ? -18.470 16.581 3.842 1.00 76.91 200 PRO B C 1
ATOM 2225 O O . PRO B 1 106 ? -18.606 17.771 3.551 1.00 77.76 200 PRO B O 1
ATOM 2229 N N . ALA B 1 107 ? -19.506 15.742 4.014 1.00 74.17 201 ALA B N 1
ATOM 2230 C CA . ALA B 1 107 ? -20.923 16.110 3.900 1.00 75.95 201 ALA B CA 1
ATOM 2231 C C . ALA B 1 107 ? -21.781 15.164 4.736 1.00 80.71 201 ALA B C 1
ATOM 2232 O O . ALA B 1 107 ? -21.337 14.055 5.051 1.00 80.09 201 ALA B O 1
ATOM 2234 N N . LYS B 1 108 ? -23.008 15.596 5.090 1.00 78.15 202 LYS B N 1
ATOM 2235 C CA . LYS B 1 108 ? -23.945 14.799 5.886 1.00 78.45 202 LYS B CA 1
ATOM 2236 C C . LYS B 1 108 ? -24.453 13.573 5.119 1.00 80.62 202 LYS B C 1
ATOM 2237 O O . LYS B 1 108 ? -24.439 13.575 3.887 1.00 78.38 202 LYS B O 1
ATOM 2243 N N . GLY B 1 109 ? -24.875 12.544 5.860 1.00 77.89 203 GLY B N 1
ATOM 2244 C CA . GLY B 1 109 ? -25.412 11.298 5.314 1.00 77.00 203 GLY B CA 1
ATOM 2245 C C . GLY B 1 109 ? -26.608 11.503 4.404 1.00 81.60 203 GLY B C 1
ATOM 2246 O O . GLY B 1 109 ? -26.726 10.827 3.377 1.00 80.33 203 GLY B O 1
ATOM 2247 N N . ALA B 1 110 ? -27.483 12.468 4.757 1.00 80.29 204 ALA B N 1
ATOM 2248 C CA . ALA B 1 110 ? -28.673 12.837 3.985 1.00 81.65 204 ALA B CA 1
ATOM 2249 C C . ALA B 1 110 ? -28.293 13.441 2.621 1.00 84.82 204 ALA B C 1
ATOM 2250 O O . ALA B 1 110 ? -28.996 13.201 1.637 1.00 84.88 204 ALA B O 1
ATOM 2252 N N . GLN B 1 111 ? -27.175 14.200 2.566 1.00 80.10 205 GLN B N 1
ATOM 2253 C CA . GLN B 1 111 ? -26.666 14.823 1.338 1.00 78.74 205 GLN B CA 1
ATOM 2254 C C . GLN B 1 111 ? -26.122 13.793 0.345 1.00 79.58 205 GLN B C 1
ATOM 2255 O O . GLN B 1 111 ? -26.325 13.952 -0.858 1.00 78.69 205 GLN B O 1
ATOM 2261 N N . TRP B 1 112 ? -25.422 12.753 0.845 1.00 74.13 206 TRP B N 1
ATOM 2262 C CA . TRP B 1 112 ? -24.847 11.691 0.014 1.00 71.56 206 TRP B CA 1
ATOM 2263 C C . TRP B 1 112 ? -25.924 10.772 -0.571 1.00 77.28 206 TRP B C 1
ATOM 2264 O O . TRP B 1 112 ? -25.817 10.370 -1.732 1.00 75.84 206 TRP B O 1
ATOM 2275 N N . MET B 1 113 ? -26.952 10.440 0.236 1.00 76.37 207 MET B N 1
ATOM 2276 C CA . MET B 1 113 ? -28.063 9.564 -0.154 1.00 77.24 207 MET B CA 1
ATOM 2277 C C . MET B 1 113 ? -29.084 10.250 -1.075 1.00 81.94 207 MET B C 1
ATOM 2278 O O . MET B 1 113 ? -29.841 9.558 -1.759 1.00 81.30 207 MET B O 1
ATOM 2283 N N . LYS B 1 114 ? -29.093 11.604 -1.082 1.00 79.92 208 LYS B N 1
ATOM 2284 C CA . LYS B 1 114 ? -29.985 12.489 -1.848 1.00 81.62 208 LYS B CA 1
ATOM 2285 C C . LYS B 1 114 ? -29.986 12.220 -3.357 1.00 85.28 208 LYS B C 1
ATOM 2286 O O . LYS B 1 114 ? -31.054 12.152 -3.969 1.00 87.15 208 LYS B O 1
ATOM 2292 N N . GLN B 1 115 ? -28.793 12.087 -3.950 1.00 79.54 209 GLN B N 1
ATOM 2293 C CA . GLN B 1 115 ? -28.598 11.837 -5.381 1.00 77.91 209 GLN B CA 1
ATOM 2294 C C . GLN B 1 115 ? -27.405 10.907 -5.612 1.00 78.12 209 GLN B C 1
ATOM 2295 O O . GLN B 1 115 ? -26.671 10.607 -4.663 1.00 76.77 209 GLN B O 1
ATOM 2301 N N . ILE B 1 116 ? -27.213 10.450 -6.866 1.00 73.04 210 ILE B N 1
ATOM 2302 C CA . ILE B 1 116 ? -26.096 9.574 -7.215 1.00 70.29 210 ILE B CA 1
ATOM 2303 C C . ILE B 1 116 ? -24.769 10.319 -7.059 1.00 71.83 210 ILE B C 1
ATOM 2304 O O . ILE B 1 116 ? -24.672 11.497 -7.424 1.00 71.62 210 ILE B O 1
ATOM 2309 N N . VAL B 1 117 ? -23.785 9.650 -6.442 1.00 65.69 211 VAL B N 1
ATOM 2310 C CA . VAL B 1 117 ? -22.463 10.207 -6.198 1.00 64.04 211 VAL B CA 1
ATOM 2311 C C . VAL B 1 117 ? -21.578 9.806 -7.369 1.00 67.38 211 VAL B C 1
ATOM 2312 O O . VAL B 1 117 ? -21.437 8.614 -7.657 1.00 66.56 211 VAL B O 1
ATOM 2316 N N . SER B 1 118 ? -21.031 10.801 -8.075 1.00 63.23 212 SER B N 1
ATOM 2317 C CA . SER B 1 118 ? -20.187 10.548 -9.235 1.00 61.39 212 SER B CA 1
ATOM 2318 C C . SER B 1 118 ? -18.787 11.107 -9.058 1.00 63.01 212 SER B C 1
ATOM 2319 O O . SER B 1 118 ? -18.616 12.235 -8.583 1.00 62.36 212 SER B O 1
ATOM 2322 N N . PHE B 1 119 ? -17.786 10.302 -9.435 1.00 58.43 213 PHE B N 1
ATOM 2323 C CA . PHE B 1 119 ? -16.382 10.692 -9.369 1.00 57.70 213 PHE B CA 1
ATOM 2324 C C . PHE B 1 119 ? -15.933 11.074 -10.771 1.00 64.20 213 PHE B C 1
ATOM 2325 O O . PHE B 1 119 ? -15.078 10.420 -11.384 1.00 62.89 213 PHE B O 1
ATOM 2333 N N . ASP B 1 120 ? -16.577 12.123 -11.297 1.00 63.91 214 ASP B N 1
ATOM 2334 C CA . ASP B 1 120 ? -16.340 12.615 -12.650 1.00 64.67 214 ASP B CA 1
ATOM 2335 C C . ASP B 1 120 ? -15.102 13.502 -12.754 1.00 68.02 214 ASP B C 1
ATOM 2336 O O . ASP B 1 120 ? -14.484 13.539 -13.814 1.00 67.58 214 ASP B O 1
ATOM 2341 N N . LYS B 1 121 ? -14.709 14.167 -11.644 1.00 64.11 215 LYS B N 1
ATOM 2342 C CA . LYS B 1 121 ? -13.532 15.047 -11.573 1.00 63.37 215 LYS B CA 1
ATOM 2343 C C . LYS B 1 121 ? -12.199 14.285 -11.385 1.00 63.94 215 LYS B C 1
ATOM 2344 O O . LYS B 1 121 ? -11.141 14.915 -11.369 1.00 64.59 215 LYS B O 1
ATOM 2350 N N . LEU B 1 122 ? -12.257 12.940 -11.254 1.00 56.85 216 LEU B N 1
ATOM 2351 C CA . LEU B 1 122 ? -11.113 12.041 -11.051 1.00 54.58 216 LEU B CA 1
ATOM 2352 C C . LEU B 1 122 ? -10.260 11.889 -12.329 1.00 55.44 216 LEU B C 1
ATOM 2353 O O . LEU B 1 122 ? -10.797 11.593 -13.408 1.00 54.95 216 LEU B O 1
ATOM 2358 N N . LYS B 1 123 ? -8.923 12.068 -12.191 1.00 49.06 217 LYS B N 1
ATOM 2359 C CA . LYS B 1 123 ? -7.968 11.956 -13.300 1.00 47.00 217 LYS B CA 1
ATOM 2360 C C . LYS B 1 123 ? -6.806 10.991 -13.036 1.00 47.89 217 LYS B C 1
ATOM 2361 O O . LYS B 1 123 ? -6.209 11.008 -11.965 1.00 45.11 217 LYS B O 1
ATOM 2367 N N . LEU B 1 124 ? -6.503 10.148 -14.039 1.00 44.39 218 LEU B N 1
ATOM 2368 C CA . LEU B 1 124 ? -5.419 9.161 -14.028 1.00 43.59 218 LEU B CA 1
ATOM 2369 C C . LEU B 1 124 ? -4.237 9.706 -14.816 1.00 45.72 218 LEU B C 1
ATOM 2370 O O . LEU B 1 124 ? -4.425 10.272 -15.892 1.00 44.53 218 LEU B O 1
ATOM 2375 N N . THR B 1 125 ? -3.024 9.546 -14.269 1.00 43.04 219 THR B N 1
ATOM 2376 C CA . THR B 1 125 ? -1.778 10.025 -14.870 1.00 43.22 219 THR B CA 1
ATOM 2377 C C . THR B 1 125 ? -0.668 8.969 -14.793 1.00 46.72 219 THR B C 1
ATOM 2378 O O . THR B 1 125 ? -0.751 8.057 -13.974 1.00 45.70 219 THR B O 1
ATOM 2382 N N . ASN B 1 126 ? 0.370 9.106 -15.638 1.00 44.41 220 ASN B N 1
ATOM 2383 C CA . ASN B 1 126 ? 1.548 8.233 -15.656 1.00 44.90 220 ASN B CA 1
ATOM 2384 C C . ASN B 1 126 ? 2.768 8.984 -15.109 1.00 52.56 220 ASN B C 1
ATOM 2385 O O . ASN B 1 126 ? 3.858 8.404 -15.019 1.00 54.51 220 ASN B O 1
ATOM 2390 N N . ASN B 1 127 ? 2.582 10.276 -14.758 1.00 49.69 221 ASN B N 1
ATOM 2391 C CA . ASN B 1 127 ? 3.619 11.138 -14.203 1.00 51.80 221 ASN B CA 1
ATOM 2392 C C . ASN B 1 127 ? 3.831 10.834 -12.723 1.00 57.59 221 ASN B C 1
ATOM 2393 O O . ASN B 1 127 ? 2.959 11.106 -11.889 1.00 55.95 221 ASN B O 1
ATOM 2398 N N . LEU B 1 128 ? 5.014 10.278 -12.407 1.00 57.09 222 LEU B N 1
ATOM 2399 C CA . LEU B 1 128 ? 5.418 9.884 -11.056 1.00 57.65 222 LEU B CA 1
ATOM 2400 C C . LEU B 1 128 ? 5.638 11.085 -10.135 1.00 63.84 222 LEU B C 1
ATOM 2401 O O . LEU B 1 128 ? 5.550 10.943 -8.915 1.00 63.18 222 LEU B O 1
ATOM 2406 N N . LEU B 1 129 ? 5.904 12.265 -10.720 1.00 62.98 223 LEU B N 1
ATOM 2407 C CA . LEU B 1 129 ? 6.174 13.505 -9.994 1.00 65.15 223 LEU B CA 1
ATOM 2408 C C . LEU B 1 129 ? 4.975 14.451 -9.844 1.00 71.17 223 LEU B C 1
ATOM 2409 O O . LEU B 1 129 ? 5.149 15.534 -9.289 1.00 73.13 223 LEU B O 1
ATOM 2414 N N . ASP B 1 130 ? 3.779 14.053 -10.323 1.00 67.48 224 ASP B N 1
ATOM 2415 C CA . ASP B 1 130 ? 2.550 14.858 -10.288 1.00 67.32 224 ASP B CA 1
ATOM 2416 C C . ASP B 1 130 ? 2.202 15.441 -8.911 1.00 73.93 224 ASP B C 1
ATOM 2417 O O . ASP B 1 130 ? 2.334 14.757 -7.899 1.00 73.15 224 ASP B O 1
ATOM 2422 N N . ASP B 1 131 ? 1.744 16.705 -8.897 1.00 73.38 225 ASP B N 1
ATOM 2423 C CA . ASP B 1 131 ? 1.314 17.425 -7.693 1.00 74.98 225 ASP B CA 1
ATOM 2424 C C . ASP B 1 131 ? -0.112 18.020 -7.795 1.00 78.52 225 ASP B C 1
ATOM 2425 O O . ASP B 1 131 ? -0.509 18.830 -6.958 1.00 79.48 225 ASP B O 1
ATOM 2430 N N . ASN B 1 132 ? -0.874 17.589 -8.814 1.00 73.42 226 ASN B N 1
ATOM 2431 C CA . ASN B 1 132 ? -2.232 18.055 -9.109 1.00 72.14 226 ASN B CA 1
ATOM 2432 C C . ASN B 1 132 ? -3.347 17.201 -8.482 1.00 73.14 226 ASN B C 1
ATOM 2433 O O . ASN B 1 132 ? -4.525 17.365 -8.828 1.00 72.09 226 ASN B O 1
ATOM 2438 N N . GLY B 1 133 ? -2.966 16.323 -7.551 1.00 68.08 227 GLY B N 1
ATOM 2439 C CA . GLY B 1 133 ? -3.884 15.437 -6.843 1.00 65.91 227 GLY B CA 1
ATOM 2440 C C . GLY B 1 133 ? -4.460 14.309 -7.678 1.00 66.62 227 GLY B C 1
ATOM 2441 O O . GLY B 1 133 ? -5.417 13.659 -7.245 1.00 65.72 227 GLY B O 1
ATOM 2442 N N . HIS B 1 134 ? -3.873 14.049 -8.862 1.00 61.25 228 HIS B N 1
ATOM 2443 C CA . HIS B 1 134 ? -4.315 12.979 -9.753 1.00 59.07 228 HIS B CA 1
ATOM 2444 C C . HIS B 1 134 ? -3.745 11.626 -9.333 1.00 59.76 228 HIS B C 1
ATOM 2445 O O . HIS B 1 134 ? -2.692 11.570 -8.696 1.00 60.80 228 HIS B O 1
ATOM 2452 N N . ILE B 1 135 ? -4.427 10.532 -9.711 1.00 53.09 229 ILE B N 1
ATOM 2453 C CA . ILE B 1 135 ? -3.982 9.175 -9.399 1.00 51.41 229 ILE B CA 1
ATOM 2454 C C . ILE B 1 135 ? -2.853 8.761 -10.334 1.00 52.22 229 ILE B C 1
ATOM 2455 O O . ILE B 1 135 ? -3.005 8.827 -11.556 1.00 51.59 229 ILE B O 1
ATOM 2460 N N . ILE B 1 136 ? -1.714 8.354 -9.751 1.00 46.91 230 ILE B N 1
ATOM 2461 C CA . ILE B 1 136 ? -0.565 7.915 -10.529 1.00 46.03 230 ILE B CA 1
ATOM 2462 C C . ILE B 1 136 ? -0.667 6.412 -10.718 1.00 50.03 230 ILE B C 1
ATOM 2463 O O . ILE B 1 136 ? -0.796 5.675 -9.734 1.00 50.90 230 ILE B O 1
ATOM 2468 N N . LEU B 1 137 ? -0.619 5.972 -11.984 1.00 45.68 231 LEU B N 1
ATOM 2469 C CA . LEU B 1 137 ? -0.702 4.572 -12.413 1.00 45.28 231 LEU B CA 1
ATOM 2470 C C . LEU B 1 137 ? 0.421 4.212 -13.391 1.00 50.23 231 LEU B C 1
ATOM 2471 O O . LEU B 1 137 ? 0.832 5.053 -14.192 1.00 50.10 231 LEU B O 1
ATOM 2476 N N . ASN B 1 138 ? 0.879 2.949 -13.357 1.00 47.52 232 ASN B N 1
ATOM 2477 C CA . ASN B 1 138 ? 1.894 2.438 -14.279 1.00 48.51 232 ASN B CA 1
ATOM 2478 C C . ASN B 1 138 ? 1.182 1.868 -15.495 1.00 51.44 232 ASN B C 1
ATOM 2479 O O . ASN B 1 138 ? 0.303 1.016 -15.350 1.00 51.31 232 ASN B O 1
ATOM 2484 N N . SER B 1 139 ? 1.554 2.336 -16.685 1.00 47.48 233 SER B N 1
ATOM 2485 C CA . SER B 1 139 ? 0.982 1.862 -17.944 1.00 47.26 233 SER B CA 1
ATOM 2486 C C . SER B 1 139 ? 1.340 0.388 -18.183 1.00 54.19 233 SER B C 1
ATOM 2487 O O . SER B 1 139 ? 2.490 -0.019 -17.962 1.00 55.31 233 SER B O 1
ATOM 2490 N N . MET B 1 140 ? 0.342 -0.398 -18.647 1.00 51.14 234 MET B N 1
ATOM 2491 C CA . MET B 1 140 ? 0.409 -1.837 -18.965 1.00 52.10 234 MET B CA 1
ATOM 2492 C C . MET B 1 140 ? 0.286 -2.743 -17.733 1.00 55.17 234 MET B C 1
ATOM 2493 O O . MET B 1 140 ? 0.533 -3.941 -17.820 1.00 55.86 234 MET B O 1
ATOM 2498 N N . HIS B 1 141 ? -0.158 -2.167 -16.601 1.00 50.62 235 HIS B N 1
ATOM 2499 C CA . HIS B 1 141 ? -0.393 -2.854 -15.329 1.00 50.10 235 HIS B CA 1
ATOM 2500 C C . HIS B 1 141 ? -1.896 -2.838 -15.020 1.00 53.17 235 HIS B C 1
ATOM 2501 O O . HIS B 1 141 ? -2.603 -1.921 -15.451 1.00 51.85 235 HIS B O 1
ATOM 2508 N N . ARG B 1 142 ? -2.381 -3.846 -14.272 1.00 50.38 236 ARG B N 1
ATOM 2509 C CA . ARG B 1 142 ? -3.799 -3.990 -13.912 1.00 49.20 236 ARG B CA 1
ATOM 2510 C C . ARG B 1 142 ? -4.132 -3.391 -12.549 1.00 51.69 236 ARG B C 1
ATOM 2511 O O . ARG B 1 142 ? -3.456 -3.682 -11.562 1.00 52.84 236 ARG B O 1
ATOM 2519 N N . TYR B 1 143 ? -5.181 -2.559 -12.495 1.00 45.74 237 TYR B N 1
ATOM 2520 C CA . TYR B 1 143 ? -5.610 -1.902 -11.265 1.00 44.30 237 TYR B CA 1
ATOM 2521 C C . TYR B 1 143 ? -7.074 -2.192 -10.915 1.00 48.91 237 TYR B C 1
ATOM 2522 O O . TYR B 1 143 ? -7.895 -2.471 -11.796 1.00 48.43 237 TYR B O 1
ATOM 2531 N N . GLN B 1 144 ? -7.372 -2.158 -9.609 1.00 45.67 238 GLN B N 1
ATOM 2532 C CA . GLN B 1 144 ? -8.687 -2.385 -9.035 1.00 45.98 238 GLN B CA 1
ATOM 2533 C C . GLN B 1 144 ? -9.169 -1.123 -8.284 1.00 50.25 238 GLN B C 1
ATOM 2534 O O . GLN B 1 144 ? -8.625 -0.795 -7.221 1.00 49.87 238 GLN B O 1
ATOM 2540 N N . PRO B 1 145 ? -10.167 -0.390 -8.840 1.00 46.79 239 PRO B N 1
ATOM 2541 C CA . PRO B 1 145 ? -10.698 0.790 -8.136 1.00 45.99 239 PRO B CA 1
ATOM 2542 C C . PRO B 1 145 ? -11.477 0.353 -6.905 1.00 51.19 239 PRO B C 1
ATOM 2543 O O . PRO B 1 145 ? -12.263 -0.595 -6.981 1.00 52.64 239 PRO B O 1
ATOM 2547 N N . ARG B 1 146 ? -11.224 1.012 -5.766 1.00 46.87 240 ARG B N 1
ATOM 2548 C CA . ARG B 1 146 ? -11.920 0.716 -4.518 1.00 47.23 240 ARG B CA 1
ATOM 2549 C C . ARG B 1 146 ? -12.613 1.971 -4.027 1.00 51.40 240 ARG B C 1
ATOM 2550 O O . ARG B 1 146 ? -12.062 3.064 -4.142 1.00 51.64 240 ARG B O 1
ATOM 2558 N N . PHE B 1 147 ? -13.815 1.816 -3.480 1.00 47.96 241 PHE B N 1
ATOM 2559 C CA . PHE B 1 147 ? -14.609 2.922 -2.966 1.00 47.73 241 PHE B CA 1
ATOM 2560 C C . PHE B 1 147 ? -14.724 2.847 -1.435 1.00 52.41 241 PHE B C 1
ATOM 2561 O O . PHE B 1 147 ? -15.042 1.786 -0.893 1.00 52.93 241 PHE B O 1
ATOM 2569 N N . HIS B 1 148 ? -14.438 3.968 -0.749 1.00 48.25 242 HIS B N 1
ATOM 2570 C CA . HIS B 1 148 ? -14.465 4.027 0.711 1.00 49.21 242 HIS B CA 1
ATOM 2571 C C . HIS B 1 148 ? -15.408 5.070 1.294 1.00 53.86 242 HIS B C 1
ATOM 2572 O O . HIS B 1 148 ? -15.405 6.238 0.892 1.00 51.85 242 HIS B O 1
ATOM 2579 N N . VAL B 1 149 ? -16.197 4.630 2.272 1.00 53.00 243 VAL B N 1
ATOM 2580 C CA . VAL B 1 149 ? -17.130 5.445 3.038 1.00 54.39 243 VAL B CA 1
ATOM 2581 C C . VAL B 1 149 ? -16.509 5.545 4.437 1.00 58.79 243 VAL B C 1
ATOM 2582 O O . VAL B 1 149 ? -16.260 4.512 5.064 1.00 58.41 243 VAL B O 1
ATOM 2586 N N . VAL B 1 150 ? -16.193 6.775 4.887 1.00 56.25 244 VAL B N 1
ATOM 2587 C CA . VAL B 1 150 ? -15.545 7.008 6.184 1.00 57.93 244 VAL B CA 1
ATOM 2588 C C . VAL B 1 150 ? -16.382 7.936 7.076 1.00 66.58 244 VAL B C 1
ATOM 2589 O O . VAL B 1 150 ? -16.707 9.044 6.655 1.00 65.90 244 VAL B O 1
ATOM 2593 N N . TYR B 1 151 ? -16.665 7.517 8.328 1.00 67.67 245 TYR B N 1
ATOM 2594 C CA . TYR B 1 151 ? -17.360 8.367 9.299 1.00 70.64 245 TYR B CA 1
ATOM 2595 C C . TYR B 1 151 ? -16.329 9.324 9.884 1.00 76.94 245 TYR B C 1
ATOM 2596 O O . TYR B 1 151 ? -15.266 8.881 10.319 1.00 77.25 245 TYR B O 1
ATOM 2605 N N . VAL B 1 152 ? -16.632 10.624 9.895 1.00 76.24 246 VAL B N 1
ATOM 2606 C CA . VAL B 1 152 ? -15.716 11.647 10.403 1.00 78.16 246 VAL B CA 1
ATOM 2607 C C . VAL B 1 152 ? -16.413 12.649 11.338 1.00 87.43 246 VAL B C 1
ATOM 2608 O O . VAL B 1 152 ? -17.554 13.044 11.083 1.00 87.37 246 VAL B O 1
ATOM 2612 N N . ASP B 1 153 ? -15.722 13.044 12.425 1.00 88.37 247 ASP B N 1
ATOM 2613 C CA . ASP B 1 153 ? -16.227 14.033 13.374 1.00 92.01 247 ASP B CA 1
ATOM 2614 C C . ASP B 1 153 ? -15.503 15.383 13.156 1.00 99.23 247 ASP B C 1
ATOM 2615 O O . ASP B 1 153 ? -14.336 15.515 13.545 1.00 99.05 247 ASP B O 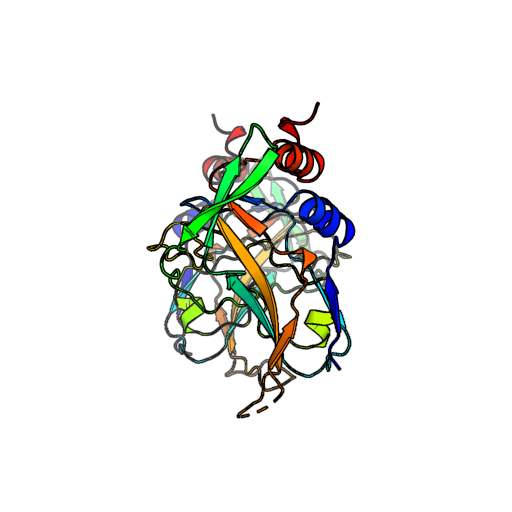1
ATOM 2620 N N . PRO B 1 154 ? -16.171 16.383 12.508 1.00 98.01 248 PRO B N 1
ATOM 2621 C CA . PRO B 1 154 ? -15.501 17.670 12.217 1.00 98.80 248 PRO B CA 1
ATOM 2622 C C . PRO B 1 154 ? -15.022 18.511 13.403 1.00 106.02 248 PRO B C 1
ATOM 2623 O O . PRO B 1 154 ? -14.184 19.392 13.192 1.00 106.54 248 PRO B O 1
ATOM 2627 N N . ARG B 1 155 ? -15.522 18.241 14.637 1.00 104.32 249 ARG B N 1
ATOM 2628 C CA . ARG B 1 155 ? -15.093 18.951 15.853 1.00 106.69 249 ARG B CA 1
ATOM 2629 C C . ARG B 1 155 ? -13.671 18.543 16.285 1.00 109.12 249 ARG B C 1
ATOM 2630 O O . ARG B 1 155 ? -13.012 19.283 17.022 1.00 110.53 249 ARG B O 1
ATOM 2638 N N . LYS B 1 156 ? -13.211 17.366 15.818 1.00 102.52 250 LYS B N 1
ATOM 2639 C CA . LYS B 1 156 ? -11.875 16.834 16.076 1.00 101.33 250 LYS B CA 1
ATOM 2640 C C . LYS B 1 156 ? -10.960 17.240 14.926 1.00 102.13 250 LYS B C 1
ATOM 2641 O O . LYS B 1 156 ? -11.278 16.970 13.765 1.00 100.01 250 LYS B O 1
ATOM 2647 N N . ASP B 1 157 ? -9.842 17.920 15.249 1.00 98.44 251 ASP B N 1
ATOM 2648 C CA . ASP B 1 157 ? -8.849 18.404 14.280 1.00 96.60 251 ASP B CA 1
ATOM 2649 C C . ASP B 1 157 ? -8.083 17.281 13.562 1.00 95.64 251 ASP B C 1
ATOM 2650 O O . ASP B 1 157 ? -7.552 17.503 12.468 1.00 94.16 251 ASP B O 1
ATOM 2655 N N . SER B 1 158 ? -8.033 16.083 14.178 1.00 89.10 252 SER B N 1
ATOM 2656 C CA . SER B 1 158 ? -7.341 14.916 13.641 1.00 85.60 252 SER B CA 1
ATOM 2657 C C . SER B 1 158 ? -8.278 13.787 13.236 1.00 84.29 252 SER B C 1
ATOM 2658 O O . SER B 1 158 ? -9.309 13.576 13.870 1.00 84.30 252 SER B O 1
ATOM 2661 N N . GLU B 1 159 ? -7.891 13.043 12.195 1.00 76.96 253 GLU B N 1
ATOM 2662 C CA . GLU B 1 159 ? -8.611 11.871 11.702 1.00 74.62 253 GLU B CA 1
ATOM 2663 C C . GLU B 1 159 ? -7.632 10.740 11.432 1.00 75.88 253 GLU B C 1
ATOM 2664 O O . GLU B 1 159 ? -6.476 10.989 11.087 1.00 75.59 253 GLU B O 1
ATOM 2670 N N . LYS B 1 160 ? -8.094 9.497 11.620 1.00 70.70 254 LYS B N 1
ATOM 2671 C CA . LYS B 1 160 ? -7.326 8.270 11.400 1.00 69.58 254 LYS B CA 1
ATOM 2672 C C . LYS B 1 160 ? -8.269 7.102 11.090 1.00 73.62 254 LYS B C 1
ATOM 2673 O O . LYS B 1 160 ? -9.490 7.264 11.186 1.00 73.40 254 LYS B O 1
ATOM 2679 N N . TYR B 1 161 ? -7.714 5.944 10.685 1.00 70.36 255 TYR B N 1
ATOM 2680 C CA . TYR B 1 161 ? -8.522 4.763 10.403 1.00 70.22 255 TYR B CA 1
ATOM 2681 C C . TYR B 1 161 ? -8.478 3.768 11.567 1.00 77.26 255 TYR B C 1
ATOM 2682 O O . TYR B 1 161 ? -7.402 3.418 12.063 1.00 77.03 255 TYR B O 1
ATOM 2691 N N . ALA B 1 162 ? -9.670 3.345 12.000 1.00 76.38 256 ALA B N 1
ATOM 2692 C CA . ALA B 1 162 ? -9.956 2.359 13.043 1.00 78.99 256 ALA B CA 1
ATOM 2693 C C . ALA B 1 162 ? -10.931 1.357 12.401 1.00 85.08 256 ALA B C 1
ATOM 2694 O O . ALA B 1 162 ? -11.540 1.685 11.378 1.00 82.86 256 ALA B O 1
ATOM 2696 N N . GLU B 1 163 ? -11.070 0.140 12.963 1.00 84.83 257 GLU B N 1
ATOM 2697 C CA . GLU B 1 163 ? -11.945 -0.883 12.370 1.00 85.05 257 GLU B CA 1
ATOM 2698 C C . GLU B 1 163 ? -13.422 -0.498 12.191 1.00 87.70 257 GLU B C 1
ATOM 2699 O O . GLU B 1 163 ? -14.042 -0.916 11.211 1.00 86.69 257 GLU B O 1
ATOM 2705 N N . GLU B 1 164 ? -13.957 0.337 13.100 1.00 84.19 258 GLU B N 1
ATOM 2706 C CA . GLU B 1 164 ? -15.362 0.769 13.106 1.00 84.05 258 GLU B CA 1
ATOM 2707 C C . GLU B 1 164 ? -15.717 2.092 12.381 1.00 83.07 258 GLU B C 1
ATOM 2708 O O . GLU B 1 164 ? -16.905 2.430 12.312 1.00 83.68 258 GLU B O 1
ATOM 2714 N N . ASN B 1 165 ? -14.719 2.834 11.854 1.00 74.40 259 ASN B N 1
ATOM 2715 C CA . ASN B 1 165 ? -14.986 4.122 11.207 1.00 71.10 259 ASN B CA 1
ATOM 2716 C C . ASN B 1 165 ? -15.030 4.151 9.666 1.00 70.22 259 ASN B C 1
ATOM 2717 O O . ASN B 1 165 ? -15.378 5.187 9.096 1.00 69.15 259 ASN B O 1
ATOM 2722 N N . PHE B 1 166 ? -14.731 3.021 8.994 1.00 63.58 260 PHE B N 1
ATOM 2723 C CA . PHE B 1 166 ? -14.748 2.964 7.530 1.00 60.20 260 PHE B CA 1
ATOM 2724 C C . PHE B 1 166 ? -15.321 1.661 6.958 1.00 63.68 260 PHE B C 1
ATOM 2725 O O . PHE B 1 166 ? -15.224 0.608 7.594 1.00 64.64 260 PHE B O 1
ATOM 2733 N N . LYS B 1 167 ? -15.814 1.723 5.707 1.00 58.28 261 LYS B N 1
ATOM 2734 C CA . LYS B 1 167 ? -16.278 0.559 4.953 1.00 57.89 261 LYS B CA 1
ATOM 2735 C C . LYS B 1 167 ? -15.736 0.643 3.520 1.00 58.39 261 LYS B C 1
ATOM 2736 O O . LYS B 1 167 ? -15.796 1.705 2.898 1.00 55.86 261 LYS B O 1
ATOM 2742 N N . THR B 1 168 ? -15.177 -0.466 3.020 1.00 54.98 262 THR B N 1
ATOM 2743 C CA . THR B 1 168 ? -14.607 -0.560 1.673 1.00 53.34 262 THR B CA 1
ATOM 2744 C C . THR B 1 168 ? -15.532 -1.347 0.746 1.00 58.69 262 THR B C 1
ATOM 2745 O O . THR B 1 168 ? -16.059 -2.390 1.138 1.00 59.62 262 THR B O 1
ATOM 2749 N N . PHE B 1 169 ? -15.734 -0.830 -0.478 1.00 55.33 263 PHE B N 1
ATOM 2750 C CA . PHE B 1 169 ? -16.601 -1.432 -1.494 1.00 55.93 263 PHE B CA 1
ATOM 2751 C C . PHE B 1 169 ? -15.793 -1.652 -2.758 1.00 60.40 263 PHE B C 1
ATOM 2752 O O . PHE B 1 169 ? -15.303 -0.694 -3.358 1.00 58.27 263 PHE B O 1
ATOM 2760 N N . VAL B 1 170 ? -15.613 -2.923 -3.127 1.00 59.46 264 VAL B N 1
ATOM 2761 C CA . VAL B 1 170 ? -14.843 -3.327 -4.298 1.00 59.17 264 VAL B CA 1
ATOM 2762 C C . VAL B 1 170 ? -15.777 -3.986 -5.318 1.00 64.51 264 VAL B C 1
ATOM 2763 O O . VAL B 1 170 ? -16.379 -5.026 -5.029 1.00 65.86 264 VAL B O 1
ATOM 2767 N N . PHE B 1 171 ? -15.892 -3.374 -6.505 1.00 60.23 265 PHE B N 1
ATOM 2768 C CA . PHE B 1 171 ? -16.699 -3.901 -7.602 1.00 60.71 265 PHE B CA 1
ATOM 2769 C C . PHE B 1 171 ? -15.729 -4.508 -8.603 1.00 64.91 265 PHE B C 1
ATOM 2770 O O . PHE B 1 171 ? -14.980 -3.768 -9.245 1.00 63.39 265 PHE B O 1
ATOM 2778 N N . GLU B 1 172 ? -15.701 -5.852 -8.696 1.00 63.05 266 GLU B N 1
ATOM 2779 C CA . GLU B 1 172 ? -14.812 -6.580 -9.604 1.00 63.68 266 GLU B CA 1
ATOM 2780 C C . GLU B 1 172 ? -14.881 -6.156 -11.077 1.00 66.45 266 GLU B C 1
ATOM 2781 O O . GLU B 1 172 ? -13.851 -6.152 -11.749 1.00 66.21 266 GLU B O 1
ATOM 2787 N N . GLU B 1 173 ? -16.080 -5.764 -11.558 1.00 61.65 267 GLU B N 1
ATOM 2788 C CA . GLU B 1 173 ? -16.322 -5.306 -12.935 1.00 60.14 267 GLU B CA 1
ATOM 2789 C C . GLU B 1 173 ? -15.646 -3.962 -13.300 1.00 60.47 267 GLU B C 1
ATOM 2790 O O . GLU B 1 173 ? -15.567 -3.624 -14.486 1.00 59.60 267 GLU B O 1
ATOM 2796 N N . THR B 1 174 ? -15.163 -3.207 -12.292 1.00 54.74 268 THR B N 1
ATOM 2797 C CA . THR B 1 174 ? -14.486 -1.922 -12.496 1.00 52.56 268 THR B CA 1
ATOM 2798 C C . THR B 1 174 ? -12.970 -2.063 -12.730 1.00 55.46 268 THR B C 1
ATOM 2799 O O . THR B 1 174 ? -12.314 -1.062 -13.026 1.00 53.90 268 THR B O 1
ATOM 2803 N N . ARG B 1 175 ? -12.416 -3.296 -12.637 1.00 52.52 269 ARG B N 1
ATOM 2804 C CA . ARG B 1 175 ? -10.982 -3.524 -12.869 1.00 51.76 269 ARG B CA 1
ATOM 2805 C C . ARG B 1 175 ? -10.570 -3.279 -14.323 1.00 53.87 269 ARG B C 1
ATOM 2806 O O . ARG B 1 175 ? -11.310 -3.615 -15.250 1.00 54.55 269 ARG B O 1
ATOM 2814 N N . PHE B 1 176 ? -9.397 -2.673 -14.511 1.00 47.95 270 PHE B N 1
ATOM 2815 C CA . PHE B 1 176 ? -8.896 -2.255 -15.815 1.00 45.90 270 PHE B CA 1
ATOM 2816 C C . PHE B 1 176 ? -7.375 -2.314 -15.908 1.00 48.70 270 PHE B C 1
ATOM 2817 O O . PHE B 1 176 ? -6.688 -2.456 -14.899 1.00 48.61 270 PHE B O 1
ATOM 2825 N N . THR B 1 177 ? -6.863 -2.142 -17.131 1.00 44.57 271 THR B N 1
ATOM 2826 C CA . THR B 1 177 ? -5.447 -2.051 -17.454 1.00 44.25 271 THR B CA 1
ATOM 2827 C C . THR B 1 177 ? -5.194 -0.581 -17.814 1.00 45.72 271 THR B C 1
ATOM 2828 O O . THR B 1 177 ? -5.937 -0.004 -18.610 1.00 44.98 271 THR B O 1
ATOM 2832 N N . ALA B 1 178 ? -4.176 0.033 -17.215 1.00 41.53 272 ALA B N 1
ATOM 2833 C CA . ALA B 1 178 ? -3.813 1.408 -17.551 1.00 40.13 272 ALA B CA 1
ATOM 2834 C C . ALA B 1 178 ? -2.997 1.343 -18.855 1.00 44.23 272 ALA B C 1
ATOM 2835 O O . ALA B 1 178 ? -2.084 0.519 -18.951 1.00 44.61 272 ALA B O 1
ATOM 2837 N N . VAL B 1 179 ? -3.366 2.152 -19.876 1.00 39.64 273 VAL B N 1
ATOM 2838 C CA . VAL B 1 179 ? -2.677 2.193 -21.186 1.00 39.90 273 VAL B CA 1
ATOM 2839 C C . VAL B 1 179 ? -2.405 3.642 -21.602 1.00 45.16 273 VAL B C 1
ATOM 2840 O O . VAL B 1 179 ? -3.057 4.536 -21.071 1.00 45.29 273 VAL B O 1
ATOM 2844 N N . THR B 1 180 ? -1.482 3.882 -22.561 1.00 42.87 274 THR B N 1
ATOM 2845 C CA . THR B 1 180 ? -1.243 5.232 -23.102 1.00 43.36 274 THR B CA 1
ATOM 2846 C C . THR B 1 180 ? -2.006 5.409 -24.419 1.00 48.47 274 THR B C 1
ATOM 2847 O O . THR B 1 180 ? -2.290 6.536 -24.827 1.00 49.50 274 THR B O 1
ATOM 2851 N N . ALA B 1 181 ? -2.344 4.286 -25.066 1.00 44.58 275 ALA B N 1
ATOM 2852 C CA . ALA B 1 181 ? -3.125 4.206 -26.301 1.00 45.20 275 ALA B CA 1
ATOM 2853 C C . ALA B 1 181 ? -3.860 2.884 -26.267 1.00 49.70 275 ALA B C 1
ATOM 2854 O O . ALA B 1 181 ? -3.334 1.921 -25.717 1.00 49.82 275 ALA B O 1
ATOM 2856 N N . TYR B 1 182 ? -5.088 2.838 -26.800 1.00 47.04 276 TYR B N 1
ATOM 2857 C CA . TYR B 1 182 ? -5.893 1.616 -26.815 1.00 46.70 276 TYR B CA 1
ATOM 2858 C C . TYR B 1 182 ? -5.249 0.524 -27.652 1.00 53.42 276 TYR B C 1
ATOM 2859 O O . TYR B 1 182 ? -4.682 0.796 -28.716 1.00 53.76 276 TYR B O 1
ATOM 2868 N N . GLN B 1 183 ? -5.334 -0.710 -27.146 1.00 51.08 277 GLN B N 1
ATOM 2869 C CA . GLN B 1 183 ? -4.766 -1.902 -27.764 1.00 52.42 277 GLN B CA 1
ATOM 2870 C C . GLN B 1 183 ? -5.848 -2.677 -28.486 1.00 58.37 277 GLN B C 1
ATOM 2871 O O . GLN B 1 183 ? -5.710 -2.949 -29.679 1.00 60.05 277 GLN B O 1
ATOM 2877 N N . ASN B 1 184 ? -6.937 -3.012 -27.768 1.00 54.65 278 ASN B N 1
ATOM 2878 C CA . ASN B 1 184 ? -8.084 -3.738 -28.306 1.00 55.27 278 ASN B CA 1
ATOM 2879 C C . ASN B 1 184 ? -8.968 -2.740 -29.050 1.00 59.23 278 ASN B C 1
ATOM 2880 O O . ASN B 1 184 ? -9.471 -1.803 -28.429 1.00 58.15 278 ASN B O 1
ATOM 2885 N N . HIS B 1 185 ? -9.131 -2.909 -30.374 1.00 57.86 279 HIS B N 1
ATOM 2886 C CA . HIS B 1 185 ? -9.956 -2.012 -31.192 1.00 57.89 279 HIS B CA 1
ATOM 2887 C C . HIS B 1 185 ? -11.433 -2.042 -30.769 1.00 58.73 279 HIS B C 1
ATOM 2888 O O . HIS B 1 185 ? -12.135 -1.045 -30.945 1.00 57.95 279 HIS B O 1
ATOM 2895 N N . ARG B 1 186 ? -11.881 -3.167 -30.167 1.00 53.83 280 ARG B N 1
ATOM 2896 C CA . ARG B 1 186 ? -13.240 -3.350 -29.649 1.00 52.98 280 ARG B CA 1
ATOM 2897 C C . ARG B 1 186 ? -13.529 -2.400 -28.480 1.00 54.49 280 ARG B C 1
ATOM 2898 O O . ARG B 1 186 ? -14.657 -1.929 -28.346 1.00 53.99 280 ARG B O 1
ATOM 2906 N N . ILE B 1 187 ? -12.495 -2.103 -27.656 1.00 50.07 281 ILE B N 1
ATOM 2907 C CA . ILE B 1 187 ? -12.567 -1.169 -26.525 1.00 48.17 281 ILE B CA 1
ATOM 2908 C C . ILE B 1 187 ? -12.799 0.247 -27.070 1.00 51.00 281 ILE B C 1
ATOM 2909 O O . ILE B 1 187 ? -13.739 0.911 -26.629 1.00 50.32 281 ILE B O 1
ATOM 2914 N N . THR B 1 188 ? -11.984 0.670 -28.068 1.00 46.88 282 THR B N 1
ATOM 2915 C CA . THR B 1 188 ? -12.083 1.973 -28.743 1.00 46.89 282 THR B CA 1
ATOM 2916 C C . THR B 1 188 ? -13.502 2.178 -29.291 1.00 53.80 282 THR B C 1
ATOM 2917 O O . THR B 1 188 ? -14.077 3.250 -29.098 1.00 53.47 282 THR B O 1
ATOM 2921 N N . GLN B 1 189 ? -14.059 1.137 -29.956 1.00 52.75 283 GLN B N 1
ATOM 2922 C CA . GLN B 1 189 ? -15.398 1.104 -30.545 1.00 53.77 283 GLN B CA 1
ATOM 2923 C C . GLN B 1 189 ? -16.473 1.390 -29.503 1.00 55.59 283 GLN B C 1
ATOM 2924 O O . GLN B 1 189 ? -17.390 2.164 -29.769 1.00 55.27 283 GLN B O 1
ATOM 2930 N N . LEU B 1 190 ? -16.341 0.784 -28.309 1.00 50.96 284 LEU B N 1
ATOM 2931 C CA . LEU B 1 190 ? -17.279 0.957 -27.205 1.00 50.18 284 LEU B CA 1
ATOM 2932 C C . LEU B 1 190 ? -17.153 2.336 -26.564 1.00 52.65 284 LEU B C 1
ATOM 2933 O O . LEU B 1 190 ? -18.172 2.950 -26.255 1.00 53.61 284 LEU B O 1
ATOM 2938 N N . LYS B 1 191 ? -15.909 2.832 -26.392 1.00 46.67 285 LYS B N 1
ATOM 2939 C CA . LYS B 1 191 ? -15.611 4.164 -25.857 1.00 44.68 285 LYS B CA 1
ATOM 2940 C C . LYS B 1 191 ? -16.245 5.220 -26.771 1.00 48.89 285 LYS B C 1
ATOM 2941 O O . LYS B 1 191 ? -16.923 6.113 -26.270 1.00 49.23 285 LYS B O 1
ATOM 2947 N N . ILE B 1 192 ? -16.055 5.096 -28.105 1.00 45.10 286 ILE B N 1
ATOM 2948 C CA . ILE B 1 192 ? -16.622 6.006 -29.110 1.00 45.90 286 ILE B CA 1
ATOM 2949 C C . ILE B 1 192 ? -18.159 5.999 -29.071 1.00 51.68 286 ILE B C 1
ATOM 2950 O O . ILE B 1 192 ? -18.770 7.067 -29.020 1.00 52.14 286 ILE B O 1
ATOM 2955 N N . ALA B 1 193 ? -18.766 4.795 -29.059 1.00 48.83 287 ALA B N 1
ATOM 2956 C CA . ALA B 1 193 ? -20.211 4.575 -29.048 1.00 49.07 287 ALA B CA 1
ATOM 2957 C C . ALA B 1 193 ? -20.935 5.004 -27.765 1.00 53.94 287 ALA B C 1
ATOM 2958 O O . ALA B 1 193 ? -22.120 5.347 -27.841 1.00 55.31 287 ALA B O 1
ATOM 2960 N N . SER B 1 194 ? -20.259 4.954 -26.595 1.00 48.71 288 SER B N 1
ATOM 2961 C CA . SER B 1 194 ? -20.903 5.301 -25.324 1.00 48.74 288 SER B CA 1
ATOM 2962 C C . SER B 1 194 ? -20.506 6.642 -24.677 1.00 53.89 288 SER B C 1
ATOM 2963 O O . SER B 1 194 ? -21.317 7.205 -23.928 1.00 54.94 288 SER B O 1
ATOM 2966 N N . ASN B 1 195 ? -19.281 7.151 -24.947 1.00 48.51 289 ASN B N 1
ATOM 2967 C CA . ASN B 1 195 ? -18.821 8.426 -24.386 1.00 47.16 289 ASN B CA 1
ATOM 2968 C C . ASN B 1 195 ? -19.265 9.588 -25.278 1.00 51.84 289 ASN B C 1
ATOM 2969 O O . ASN B 1 195 ? -18.890 9.624 -26.452 1.00 50.71 289 ASN B O 1
ATOM 2974 N N . PRO B 1 196 ? -20.065 10.550 -24.743 1.00 50.01 290 PRO B N 1
ATOM 2975 C CA . PRO B 1 196 ? -20.534 11.670 -25.587 1.00 51.16 290 PRO B CA 1
ATOM 2976 C C . PRO B 1 196 ? -19.424 12.539 -26.165 1.00 54.74 290 PRO B C 1
ATOM 2977 O O . PRO B 1 196 ? -19.586 13.041 -27.273 1.00 56.07 290 PRO B O 1
ATOM 2981 N N . PHE B 1 197 ? -18.287 12.696 -25.446 1.00 49.73 291 PHE B N 1
ATOM 2982 C CA . PHE B 1 197 ? -17.153 13.496 -25.938 1.00 49.42 291 PHE B CA 1
ATOM 2983 C C . PHE B 1 197 ? -16.464 12.918 -27.187 1.00 53.33 291 PHE B C 1
ATOM 2984 O O . PHE B 1 197 ? -15.756 13.647 -27.886 1.00 53.03 291 PHE B O 1
ATOM 2992 N N . ALA B 1 198 ? -16.719 11.626 -27.487 1.00 50.40 292 ALA B N 1
ATOM 2993 C CA . ALA B 1 198 ? -16.177 10.926 -28.650 1.00 51.29 292 ALA B CA 1
ATOM 2994 C C . ALA B 1 198 ? -17.226 10.754 -29.761 1.00 60.24 292 ALA B C 1
ATOM 2995 O O . ALA B 1 198 ? -17.067 9.888 -30.623 1.00 61.24 292 ALA B O 1
ATOM 2997 N N . LYS B 1 199 ? -18.278 11.606 -29.762 1.00 59.32 293 LYS B N 1
ATOM 2998 C CA . LYS B 1 199 ? -19.361 11.585 -30.753 1.00 61.44 293 LYS B CA 1
ATOM 2999 C C . LYS B 1 199 ? -18.894 11.925 -32.179 1.00 68.46 293 LYS B C 1
ATOM 3000 O O . LYS B 1 199 ? -19.481 11.420 -33.141 1.00 70.03 293 LYS B O 1
ATOM 3006 N N . GLY B 1 200 ? -17.855 12.760 -32.296 1.00 64.99 294 GLY B N 1
ATOM 3007 C CA . GLY B 1 200 ? -17.272 13.174 -33.570 1.00 66.14 294 GLY B CA 1
ATOM 3008 C C . GLY B 1 200 ? -16.602 12.060 -34.356 1.00 69.89 294 GLY B C 1
ATOM 3009 O O . GLY B 1 200 ? -16.300 12.235 -35.540 1.00 70.97 294 GLY B O 1
ATOM 3010 N N . PHE B 1 201 ? -16.368 10.899 -33.702 1.00 65.29 295 PHE B N 1
ATOM 3011 C CA . PHE B 1 201 ? -15.757 9.705 -34.296 1.00 64.91 295 PHE B CA 1
ATOM 3012 C C . PHE B 1 201 ? -16.788 8.634 -34.702 1.00 70.77 295 PHE B C 1
ATOM 3013 O O . PHE B 1 201 ? -16.413 7.645 -35.337 1.00 71.00 295 PHE B O 1
ATOM 3021 N N . ARG B 1 202 ? -18.078 8.838 -34.354 1.00 68.73 296 ARG B N 1
ATOM 3022 C CA . ARG B 1 202 ? -19.173 7.919 -34.694 1.00 70.16 296 ARG B CA 1
ATOM 3023 C C . ARG B 1 202 ? -19.453 7.906 -36.201 1.00 79.12 296 ARG B C 1
ATOM 3024 O O . ARG B 1 202 ? -19.258 8.929 -36.867 1.00 80.62 296 ARG B O 1
ATOM 3032 N N . ASP B 1 203 ? -19.892 6.733 -36.727 1.00 77.54 297 ASP B N 1
ATOM 3033 C CA . ASP B 1 203 ? -20.183 6.418 -38.139 1.00 121.10 297 ASP B CA 1
ATOM 3034 C C . ASP B 1 203 ? -18.894 6.257 -38.947 1.00 151.67 297 ASP B C 1
ATOM 3035 O O . ASP B 1 203 ? -18.105 5.351 -38.683 1.00 111.82 297 ASP B O 1
#

Secondary structure (DSSP, 8-state):
--EEEETTHHHHHHHHHH--EEE--SS-EE-SS-EEEEEES--TTSEEEEEEEEEES-SEEEEEETTTTEEEEEEEPPPPP-----B-TT-SEEHHHHHHS-EEE-S-EEE--TT--SSPEE--TT-EEEEEEEEEE------EEEEE-GGG-EEEESS---HHHHHHHHHH-GGGGGG--/---EEEETTHHHHHHHHHH--EEE-BSS-EE-SS-EEEEEES--TTSEEEEEEEEEES-SEEEEEETTTTEEEEEEEPPPPPPP-EEE-TT-SEEHHHHHHS-EEE-S-EEE--TT--SSPEE--TT-EEEEEEEEEE--TTSS-----TTSEEEEE-GGG-EEEESS---HHHHHHHHHH-GGGGGG--

GO terms:
  GO:1990837 sequence-specific double-stranded DNA binding (F, IDA)
  GO:0042803 protein homodimerization activity (F, IDA)
  GO:0043565 sequence-specific DNA binding (F, IDA)
  GO:0005515 protein binding (F, IPI)
  GO:0060017 parathyroid gland development (P, IMP)
  GO:0060023 soft palate development (P, IMP)
  GO:0060037 pharyngeal system development (P, IMP)
  GO:0048538 thymus development (P, IMP)
  GO:0048703 embryonic viscerocranium morphogenesis (P, IMP)
  GO:0007507 heart development (P, IMP)
  GO:0003677 DNA binding (F, IDA)
  GO:0045893 positive regulation of DNA-templated transcription (P, IDA)
  GO:0046983 protein dimerization activity (F, TAS)

B-factor: mean 69.48, std 18.66, range [36.18, 203.63]

InterPro domains:
  IPR001699 T-box transcription factor [PTHR11267] (66-339)
  IPR008967 p53-like transcription factor, DNA-binding domain superfamily [SSF49417] (110-297)
  IPR018186 Transcription factor, T-box, conserved site [PS01264] (195-213)
  IPR018186 Transcription factor, T-box, conserved site [PS01283] (119-138)
  IPR036960 T-box superfamily [G3DSA:2.60.40.820] (97-297)
  IPR046360 T-box transcription factor, DNA-binding domain [PF00907] (112-297)
  IPR046360 T-box transcription factor, DNA-binding domain [PR00937] (127-151)
  IPR046360 T-box transcription factor, DNA-binding domain [PR00937] (194-207)
  IPR046360 T-box transcription factor, DNA-binding domain [PR00937] (211-220)
  IPR046360 T-box transcription factor, DNA-binding domain [PR00937] (230-244)
  IPR046360 T-box transcription factor, DNA-binding domain [PR00937] (268-281)
  IPR046360 T-box transcription factor, DNA-binding domain [PR00937] (289-297)
  IPR046360 T-box transcription factor, DNA-binding domain [PS50252] (114-297)
  IPR046360 T-box transcription factor, DNA-binding domain [SM00425] (109-302)

Organism: Homo sapiens (NCBI:txid9606)

CATH classification: 2.60.40.820

Nearest PDB structures (foldseek):
  4a04-assembly1_A  TM=1.006E+00  e=1.114E-38  Homo sapiens
  4a04-assembly1_B  TM=9.904E-01  e=6.104E-37  Homo sapiens
  2x6v-assembly1_A  TM=9.806E-01  e=2.395E-28  Homo sapiens
  4s0h-assembly1_A  TM=9.820E-01  e=3.574E-28  Homo sapiens
  5flv-assembly4_M  TM=9.892E-01  e=7.517E-28  Mus musculus

Radius of gyration: 26.26 Å; Cα contacts (8 Å, |Δi|>4): 719; chains: 2; bounding box: 51×76×60 Å